Protein AF-A0A7D9IB92-F1 (afdb_monomer_lite)

Foldseek 3Di:
DPPPDPPPDDDDDDPVRVVVVVVCVVCVVPDDDPDPPDPDPWDKAKAADLFWIKIDTPPDIAMDGDDPVRSPDDRVVRRVVNVVWNCLLCVVVCPPPDDDPVPVPPDPDDPNVRGVCRNPPPPDPQQDADDLVVVVVVCVVLVHDWAEEEQHAPHHDNHPPYEHCDRHSRHPYHDPVVDQQAVTQYEYEGDQVCVQVVLVSCVVRVHHYHYDDDPDCPDPCNVSVVVVDPDPLPFQDFPFWDKDWDFQDWDWAAFPVRDIDTQGGQQAPPGRDTWIKIKTARFAAALQDADPVGDRDDDPRHHAFAQEEEEEEEDDLLADDAPVLLVSLVSVLNVLVRHMYMYTGFDGWLNGAPPRRLSSSLVVVSVCVVRSSNNRHPPNAYEYEYEAQRLLSSLLSLLVCLVVNHDAGLEYEYEAYQLFLDDDDDPLLVLLCVDPPRNVVVSVVSLCRNLNVVPPDPPPPPPPDDPDDDDDDDDDDDDDDDDDDDDDDDDDDDDDDDDDDDDDDDDDDDDDPPPPPPPPPPPDDDDDDDDDDDDDDDDDDDDDPDDPDDPPPPPPPPPPSSVVVSCPCSNNVLNDDLVSLLSGNAYEYEYEPSESSRVVSVSSQVSSVVSVHHYHYHYQYPAYRPLCSCCVPDPSSVVVSVVVSVVVSCRSVSVSPDPDPDDRPPD

Secondary structure (DSSP, 8-state):
-PPPP-TTSPP---HHHHHHHHHHHHHTTT-------PPPS--EEEEE-SSEEEEEETTEEEEEEPPHHHHTS-HHHHHHHHHHHHHHHTHHHHTT-----TT-----STTSHHHHHHHT----TT-----HHHHHHHHHHHT----EEES--TTT-SSSSEEESS--TT-SEE-GGGS--TTS-EEE---GGGHHHHHHHHHHTT--EEE-----TTSTTHHHHHHH------PPPPSEEEEEEEP---EEEE-TTS-EEEEPPP-TTT-S-PEEEEEEESS-BTT--B-TTS-B---TTPBPPEEEEEEEE--STTTS--HHHHHHHHHHHHHHH-S-EEEEEPPPTTTS-TTHHHHHHHHHHHHHHH-HHHHTEEEEEEEEEEETHHHHHHHHHHHHHHHHTPPPPSEEEEES--S--S----TTGGGGGT-SSS-HHHHHHHHHHHHTGGGGSSSSSSSSS--------------PPP-----------------------PPPP---TTSSSSSSSSS-PPPP-----------------------TTS-----HHHHHHHT-TTT-GGGS-HHHHTTSPPEEEEEEEE-TTHHHHHHHHHHHHHTT--EEEEEEEEEETTGGGGTTT-HHHHHHHHHHHHHHHHHHTTGGG----------

Radius of gyration: 39.2 Å; chains: 1; bounding box: 89×87×126 Å

Sequence (667 aa):
MRKRANFDRPMKLSKTSCADLHWWINSADSLFKPIALNQPDATLFTDASSQGWGGVLGQQKSGGHWTALEASHHINYLETLAVFFALKVFQTKLSGKHVDNMTAVADIGLENEAADAESRKPLKETEWALDREIYQQGIQLLNMTPVIDLFASRLNYKVKPFIAYQPDPEAQAVNAFTICWKPYLFYAFPPFSIIPLVLQKIREEESTGLVVVPKWPAQPWWPYLMRMHFPLVVSSTLKVNEFFEIPPVPIEITKESGDSVTIQPPSSWIGLAPVNVHLLSYLLRAGQTRDKDGNVRHNSHAKPKADGLVIHIHGGGFVAQSSKSHEIYLRSWAKSLNVPILSINYALAPELPFPRAMEECLFAYIWALQNFDRLGTTGKHIALVGDSAGGNLSVSLCLKAASYGVRLPDGILTSYAPFNVQFRPSPSRLLTLLDPLLPVGILTQCLAAYTGTTAKGNEGVLEKKQSGAKSVSEKADHLSPKDDCCLADDRLLPDVVKDSHSGSAQIPHASSEFDLVHSQMNNLRPTRSQSDSDLLNGSNVNTDENELHDVSSCGLLIDEHLITMTKNPYISPLVASNEQLAKLPPIDLLACTMDPLLDDSIEFAKRLRGVGNKVELYIVDDLPHGFLSFYMVCQEGREANELCIACIKKILLGKRNVTESSTPPIY

pLDDT: mean 75.49, std 25.03, range [20.42, 98.75]

Organism: Paramuricea clavata (NCBI:txid317549)

Structure (mmCIF, N/CA/C/O backbone):
data_AF-A0A7D9IB92-F1
#
_entry.id   AF-A0A7D9IB92-F1
#
loop_
_atom_site.group_PDB
_atom_site.id
_atom_site.type_symbol
_atom_site.label_atom_id
_atom_site.label_alt_id
_atom_site.label_comp_id
_atom_site.label_asym_id
_atom_site.label_entity_id
_atom_site.label_seq_id
_atom_site.pdbx_PDB_ins_code
_atom_site.Cartn_x
_atom_site.Cartn_y
_atom_site.Cartn_z
_atom_site.occupancy
_atom_site.B_iso_or_equiv
_atom_site.auth_seq_id
_atom_site.auth_comp_id
_atom_site.auth_asym_id
_atom_site.auth_atom_id
_atom_site.pdbx_PDB_model_num
ATOM 1 N N . MET A 1 1 ? 15.486 -18.866 -71.439 1.00 33.75 1 MET A N 1
ATOM 2 C CA . MET A 1 1 ? 15.996 -18.001 -72.529 1.00 33.75 1 MET A CA 1
ATOM 3 C C . MET A 1 1 ? 15.525 -16.565 -72.294 1.00 33.75 1 MET A C 1
ATOM 5 O O . MET A 1 1 ? 14.350 -16.285 -72.492 1.00 33.75 1 MET A O 1
ATOM 9 N N . ARG A 1 2 ? 16.397 -15.669 -71.803 1.00 34.94 2 ARG A N 1
ATOM 10 C CA . ARG A 1 2 ? 16.100 -14.227 -71.682 1.00 34.94 2 ARG A CA 1
ATOM 11 C C . ARG A 1 2 ? 16.100 -13.618 -73.092 1.00 34.94 2 ARG A C 1
ATOM 13 O O . ARG A 1 2 ? 17.077 -13.783 -73.817 1.00 34.94 2 ARG A O 1
ATOM 20 N N . LYS A 1 3 ? 15.000 -12.976 -73.500 1.00 42.69 3 LYS A N 1
ATOM 21 C CA . LYS A 1 3 ? 14.906 -12.248 -74.779 1.00 42.69 3 LYS A CA 1
ATOM 22 C C . LYS A 1 3 ? 16.017 -11.189 -74.816 1.00 42.69 3 LYS A C 1
ATOM 24 O O . LYS A 1 3 ? 16.087 -10.366 -73.908 1.00 42.69 3 LYS A O 1
ATOM 29 N N . ARG A 1 4 ? 16.887 -11.235 -75.834 1.00 46.69 4 ARG A N 1
ATOM 30 C CA . ARG A 1 4 ? 17.902 -10.202 -76.105 1.00 46.69 4 ARG A CA 1
ATOM 31 C C . ARG A 1 4 ? 17.210 -8.835 -76.164 1.00 46.69 4 ARG A C 1
ATOM 33 O O . ARG A 1 4 ? 16.208 -8.696 -76.865 1.00 46.69 4 ARG A O 1
ATOM 40 N N . ALA A 1 5 ? 17.712 -7.865 -75.401 1.00 57.00 5 ALA A N 1
ATOM 41 C CA . ALA A 1 5 ? 17.256 -6.483 -75.475 1.00 57.00 5 ALA A CA 1
ATOM 42 C C . ALA A 1 5 ? 17.447 -5.970 -76.911 1.00 57.00 5 ALA A C 1
ATOM 44 O O . ALA A 1 5 ? 18.496 -6.187 -77.514 1.00 57.00 5 ALA A O 1
ATOM 45 N N . ASN A 1 6 ? 16.412 -5.349 -77.476 1.00 61.19 6 ASN A N 1
ATOM 46 C CA . ASN A 1 6 ? 16.499 -4.706 -78.781 1.00 61.19 6 ASN A CA 1
ATOM 47 C C . ASN A 1 6 ? 17.116 -3.315 -78.583 1.00 61.19 6 ASN A C 1
ATOM 49 O O . ASN A 1 6 ? 16.412 -2.381 -78.194 1.00 61.19 6 ASN A O 1
ATOM 53 N N . PHE A 1 7 ? 18.427 -3.219 -78.800 1.00 62.16 7 PHE A N 1
ATOM 54 C CA . PHE A 1 7 ? 19.205 -1.986 -78.661 1.00 62.16 7 PHE A CA 1
ATOM 55 C C . PHE A 1 7 ? 18.882 -0.941 -79.741 1.00 62.16 7 PHE A C 1
ATOM 57 O O . PHE A 1 7 ? 19.216 0.225 -79.563 1.00 62.16 7 PHE A O 1
ATOM 64 N N . ASP A 1 8 ? 18.156 -1.322 -80.797 1.00 75.19 8 ASP A N 1
ATOM 65 C CA . ASP A 1 8 ? 17.752 -0.424 -81.885 1.00 75.19 8 ASP A CA 1
ATOM 66 C C . ASP A 1 8 ? 16.403 0.265 -81.619 1.00 75.19 8 ASP A C 1
ATOM 68 O O . ASP A 1 8 ? 15.850 0.951 -82.483 1.00 75.19 8 ASP A O 1
ATOM 72 N N . ARG A 1 9 ? 15.813 0.078 -80.429 1.00 73.75 9 ARG A N 1
ATOM 73 C CA . ARG A 1 9 ? 14.534 0.709 -80.096 1.00 73.75 9 ARG A CA 1
ATOM 74 C C . ARG A 1 9 ? 14.745 2.209 -79.832 1.00 73.75 9 ARG A C 1
ATOM 76 O O . ARG A 1 9 ? 15.489 2.556 -78.917 1.00 73.75 9 ARG A O 1
ATOM 83 N N . PRO A 1 10 ? 14.042 3.110 -80.544 1.00 72.44 10 PRO A N 1
ATOM 84 C CA . PRO A 1 10 ? 14.179 4.543 -80.317 1.00 72.44 10 PRO A CA 1
ATOM 85 C C . PRO A 1 10 ? 13.727 4.915 -78.897 1.00 72.44 10 PRO A C 1
ATOM 87 O O . PRO A 1 10 ? 12.594 4.636 -78.494 1.00 72.44 10 PRO A O 1
ATOM 90 N N . MET A 1 11 ? 14.625 5.545 -78.137 1.00 75.00 11 MET A N 1
ATOM 91 C CA . MET A 1 11 ? 14.369 6.059 -76.792 1.00 75.00 11 MET A CA 1
ATOM 92 C C . MET A 1 11 ? 13.956 7.530 -76.871 1.00 75.00 11 MET A C 1
ATOM 94 O O . MET A 1 11 ? 14.589 8.334 -77.554 1.00 75.00 11 MET A O 1
ATOM 98 N N . LYS A 1 12 ? 12.889 7.901 -76.159 1.00 81.50 12 LYS A N 1
ATOM 99 C CA . LYS A 1 12 ? 12.429 9.290 -76.088 1.00 81.50 12 LYS A CA 1
ATOM 100 C C . LYS A 1 12 ? 13.108 9.974 -74.902 1.00 81.50 12 LYS A C 1
ATOM 102 O O . LYS A 1 12 ? 12.810 9.652 -73.756 1.00 81.50 12 LYS A O 1
ATOM 107 N N . LEU A 1 13 ? 14.034 10.884 -75.183 1.00 82.81 13 LEU A N 1
ATOM 108 C CA . LEU A 1 13 ? 14.743 11.650 -74.160 1.00 82.81 13 LEU A CA 1
ATOM 109 C C . LEU A 1 13 ? 13.902 12.833 -73.663 1.00 82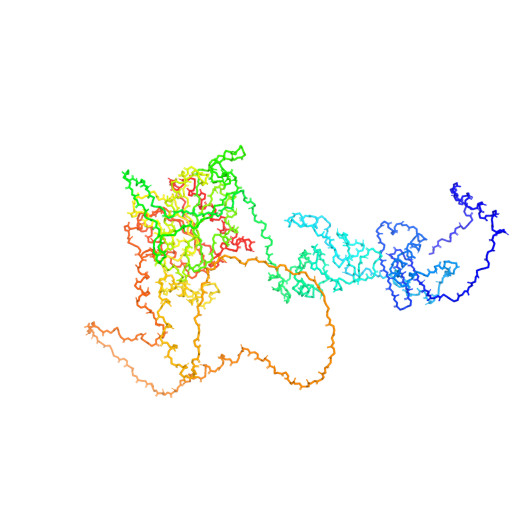.81 13 LEU A C 1
ATOM 111 O O . LEU A 1 13 ? 13.076 13.388 -74.393 1.00 82.81 13 LEU A O 1
ATOM 115 N N . SER A 1 14 ? 14.113 13.215 -72.403 1.00 87.38 14 SER A N 1
ATOM 116 C CA . SER A 1 14 ? 13.526 14.430 -71.837 1.00 87.38 14 SER A CA 1
ATOM 117 C C . SER A 1 14 ? 14.197 15.682 -72.424 1.00 87.38 14 SER A C 1
ATOM 119 O O . SER A 1 14 ? 15.330 15.620 -72.902 1.00 87.38 14 SER A O 1
ATOM 121 N N . LYS A 1 15 ? 13.520 16.840 -72.380 1.00 84.06 15 LYS A N 1
ATOM 122 C CA . LYS A 1 15 ? 14.082 18.104 -72.899 1.00 84.06 15 LYS A CA 1
ATOM 123 C C . LYS A 1 15 ? 15.389 18.496 -72.198 1.00 84.06 15 LYS A C 1
ATOM 125 O O . LYS A 1 15 ? 16.291 18.998 -72.859 1.00 84.06 15 LYS A O 1
ATOM 130 N N . THR A 1 16 ? 15.491 18.243 -70.895 1.00 83.81 16 THR A N 1
ATOM 131 C CA . THR A 1 16 ? 16.707 18.466 -70.099 1.00 83.81 16 THR A CA 1
ATOM 132 C C . THR A 1 16 ? 17.832 17.532 -70.532 1.00 83.81 16 THR A C 1
ATOM 134 O O . THR A 1 16 ? 18.912 18.009 -70.853 1.00 83.81 16 THR A O 1
ATOM 137 N N . SER A 1 17 ? 17.559 16.232 -70.684 1.00 81.31 17 SER A N 1
ATOM 138 C CA . SER A 1 17 ? 18.566 15.268 -71.158 1.00 81.31 17 SER A CA 1
ATOM 139 C C . SER A 1 17 ? 19.099 15.603 -72.557 1.00 81.31 17 SER A C 1
ATOM 141 O O . SER A 1 17 ? 20.286 15.436 -72.815 1.00 81.31 17 SER A O 1
ATOM 143 N N . CYS A 1 18 ? 18.245 16.092 -73.465 1.00 83.94 18 CYS A N 1
ATOM 144 C CA . CYS A 1 18 ? 18.699 16.550 -74.781 1.00 83.94 18 CYS A CA 1
ATOM 145 C C . CYS A 1 18 ? 19.606 17.783 -74.685 1.00 83.94 18 CYS A C 1
ATOM 147 O O . CYS A 1 18 ? 20.592 17.860 -75.413 1.00 83.94 18 CYS A O 1
ATOM 149 N N . ALA A 1 19 ? 19.290 18.742 -73.809 1.00 85.25 19 ALA A N 1
ATOM 150 C CA . ALA A 1 19 ? 20.115 19.932 -73.613 1.00 85.25 19 ALA A CA 1
ATOM 151 C C . ALA A 1 19 ? 21.508 19.575 -73.065 1.00 85.25 19 ALA A C 1
ATOM 153 O O . ALA A 1 19 ? 22.506 20.064 -73.592 1.00 85.25 19 ALA A O 1
ATOM 154 N N . ASP A 1 20 ? 21.576 18.663 -72.091 1.00 82.44 20 ASP A N 1
ATOM 155 C CA . ASP A 1 20 ? 22.842 18.177 -71.528 1.00 82.44 20 ASP A CA 1
ATOM 156 C C . ASP A 1 20 ? 23.684 17.444 -72.580 1.00 82.44 20 ASP A C 1
ATOM 158 O O . ASP A 1 20 ? 24.881 17.692 -72.712 1.00 82.44 20 ASP A O 1
ATOM 162 N N . LEU A 1 21 ? 23.062 16.575 -73.387 1.00 84.06 21 LEU A N 1
ATOM 163 C CA . LEU A 1 21 ? 23.758 15.877 -74.472 1.00 84.06 21 LEU A CA 1
ATOM 164 C C . LEU A 1 21 ? 24.280 16.843 -75.536 1.00 84.06 21 LEU A C 1
ATOM 166 O O . LEU A 1 21 ? 25.402 16.679 -76.007 1.00 84.06 21 LEU A O 1
ATOM 170 N N . HIS A 1 22 ? 23.504 17.868 -75.896 1.00 84.88 22 HIS A N 1
ATOM 171 C CA . HIS A 1 22 ? 23.972 18.905 -76.813 1.00 84.88 22 HIS A CA 1
ATOM 172 C C . HIS A 1 22 ? 25.146 19.697 -76.236 1.00 84.88 22 HIS A C 1
ATOM 174 O O . HIS A 1 22 ? 26.079 20.007 -76.975 1.00 84.88 22 HIS A O 1
ATOM 180 N N . TRP A 1 23 ? 25.139 19.989 -74.933 1.00 84.75 23 TRP A N 1
ATOM 181 C CA . TRP A 1 23 ? 26.282 20.619 -74.275 1.00 84.75 23 TRP A CA 1
ATOM 182 C C . TRP A 1 23 ? 27.541 19.752 -74.387 1.00 84.75 23 TRP A C 1
ATOM 184 O O . TRP A 1 23 ? 28.585 20.260 -74.797 1.00 84.75 23 TRP A O 1
ATOM 194 N N . TRP A 1 24 ? 27.427 18.448 -74.107 1.00 77.69 24 TRP A N 1
ATOM 195 C CA . TRP A 1 24 ? 28.532 17.494 -74.231 1.00 77.69 24 TRP A CA 1
ATOM 196 C C . TRP A 1 24 ? 29.059 17.392 -75.662 1.00 77.69 24 TRP A C 1
ATOM 198 O O . TRP A 1 24 ? 30.262 17.519 -75.859 1.00 77.69 24 TRP A O 1
ATOM 208 N N . ILE A 1 25 ? 28.182 17.241 -76.661 1.00 81.88 25 ILE A N 1
ATOM 209 C CA . ILE A 1 25 ? 28.572 17.178 -78.083 1.00 81.88 25 ILE A CA 1
ATOM 210 C C . ILE A 1 25 ? 29.347 18.434 -78.495 1.00 81.88 25 ILE A C 1
ATOM 212 O O . ILE A 1 25 ? 30.365 18.337 -79.169 1.00 81.88 25 ILE A O 1
ATOM 216 N N . ASN A 1 26 ? 28.890 19.610 -78.062 1.00 82.44 26 ASN A N 1
ATOM 217 C CA . ASN A 1 26 ? 29.515 20.879 -78.430 1.00 82.44 26 ASN A CA 1
ATOM 218 C C . ASN A 1 26 ? 30.826 21.154 -77.675 1.00 82.44 26 ASN A C 1
ATOM 220 O O . ASN A 1 26 ? 31.607 22.001 -78.101 1.00 82.44 26 ASN A O 1
ATOM 224 N N . SER A 1 27 ? 31.055 20.475 -76.549 1.00 78.81 27 SER A N 1
ATOM 225 C CA . SER A 1 27 ? 32.164 20.768 -75.632 1.00 78.81 27 SER A CA 1
ATOM 226 C C . SER A 1 27 ? 33.251 19.687 -75.627 1.00 78.81 27 SER A C 1
ATOM 228 O O . SER A 1 27 ? 34.389 19.989 -75.267 1.00 78.81 27 SER A O 1
ATOM 230 N N . ALA A 1 28 ? 32.937 18.460 -76.059 1.00 73.31 28 ALA A N 1
ATOM 231 C CA . ALA A 1 28 ? 33.825 17.295 -75.997 1.00 73.31 28 ALA A CA 1
ATOM 232 C C . ALA A 1 28 ? 35.161 17.497 -76.730 1.00 73.31 28 ALA A C 1
ATOM 234 O O . ALA A 1 28 ? 36.203 17.112 -76.206 1.00 73.31 28 ALA A O 1
ATOM 235 N N . ASP A 1 29 ? 35.148 18.158 -77.890 1.00 70.62 29 ASP A N 1
ATOM 236 C CA . ASP A 1 29 ? 36.353 18.346 -78.712 1.00 70.62 29 ASP A CA 1
ATOM 237 C C . ASP A 1 29 ? 37.248 19.508 -78.236 1.00 70.62 29 ASP A C 1
ATOM 239 O O . ASP A 1 29 ? 38.398 19.623 -78.661 1.00 70.62 29 ASP A O 1
ATOM 243 N N . SER A 1 30 ? 36.744 20.387 -77.358 1.00 67.44 30 SER A N 1
ATOM 244 C CA . SER A 1 30 ? 37.435 21.626 -76.948 1.00 67.44 30 SER A CA 1
ATOM 245 C C . SER A 1 30 ? 37.966 21.616 -75.512 1.00 67.44 30 SER A C 1
ATOM 247 O O . SER A 1 30 ? 38.783 22.465 -75.150 1.00 67.44 30 SER A O 1
ATOM 249 N N . LEU A 1 31 ? 37.545 20.650 -74.692 1.00 62.31 31 LEU A N 1
ATOM 250 C CA . LEU A 1 31 ? 37.904 20.547 -73.280 1.00 62.31 31 LEU A CA 1
ATOM 251 C C . LEU A 1 31 ? 38.475 19.157 -72.981 1.00 62.31 31 LEU A C 1
ATOM 253 O O . LEU A 1 31 ? 37.755 18.265 -72.543 1.00 62.31 31 LEU A O 1
ATOM 257 N N . PHE A 1 32 ? 39.786 18.976 -73.159 1.00 63.84 32 PHE A N 1
ATOM 258 C CA . PHE A 1 32 ? 40.485 17.795 -72.651 1.00 63.84 32 PHE A CA 1
ATOM 259 C C . PHE A 1 32 ? 41.509 18.202 -71.585 1.00 63.84 32 PHE A C 1
ATOM 261 O O . PHE A 1 32 ? 42.388 19.032 -71.810 1.00 63.84 32 PHE A O 1
ATOM 268 N N . LYS A 1 33 ? 41.397 17.610 -70.394 1.00 56.78 33 LYS A N 1
ATOM 269 C CA . LYS A 1 33 ? 42.490 17.548 -69.418 1.00 56.78 33 LYS A CA 1
ATOM 270 C C . LYS A 1 33 ? 43.073 16.137 -69.487 1.00 56.78 33 LYS A C 1
ATOM 272 O O . LYS A 1 33 ? 42.297 15.190 -69.378 1.00 56.78 33 LYS A O 1
ATOM 277 N N . PRO A 1 34 ? 44.397 15.967 -69.636 1.00 53.28 34 PRO A N 1
ATOM 278 C CA . PRO A 1 34 ? 45.020 14.661 -69.468 1.00 53.28 34 PRO A CA 1
ATOM 279 C C . PRO A 1 34 ? 44.721 14.152 -68.055 1.00 53.28 34 PRO A C 1
ATOM 281 O O . PRO A 1 34 ? 45.068 14.810 -67.072 1.00 53.28 34 PRO A O 1
ATOM 284 N N . ILE A 1 35 ? 44.043 13.012 -67.948 1.00 56.31 35 ILE A N 1
ATOM 285 C CA . ILE A 1 35 ? 43.806 12.349 -66.665 1.00 56.31 35 ILE A CA 1
ATOM 286 C C . ILE A 1 35 ? 45.110 11.644 -66.302 1.00 56.31 35 ILE A C 1
ATOM 288 O O . ILE A 1 35 ? 45.514 10.687 -66.961 1.00 56.31 35 ILE A O 1
ATOM 292 N N . ALA A 1 36 ? 45.809 12.152 -65.290 1.00 54.91 36 ALA A N 1
ATOM 293 C CA . ALA A 1 36 ? 46.954 11.456 -64.725 1.00 54.91 36 ALA A CA 1
ATOM 294 C C . ALA A 1 36 ? 46.439 10.253 -63.921 1.00 54.91 36 ALA A C 1
ATOM 296 O O . ALA A 1 36 ? 45.888 10.421 -62.835 1.00 54.91 36 ALA A O 1
ATOM 297 N N . LEU A 1 37 ? 46.600 9.048 -64.471 1.00 57.88 37 LEU A N 1
ATOM 298 C CA . LEU A 1 37 ? 46.323 7.783 -63.788 1.00 57.88 37 LEU A CA 1
ATOM 299 C C . LEU A 1 37 ? 47.446 7.502 -62.781 1.00 57.88 37 LEU A C 1
ATOM 301 O O . LEU A 1 37 ? 48.355 6.713 -63.037 1.00 57.88 37 LEU A O 1
ATOM 305 N N . ASN A 1 38 ? 47.420 8.192 -61.645 1.00 61.53 38 ASN A N 1
ATOM 306 C CA . ASN A 1 38 ? 48.218 7.781 -60.494 1.00 61.53 38 ASN A CA 1
ATOM 307 C C . ASN A 1 38 ? 47.622 6.486 -59.918 1.00 61.53 38 ASN A C 1
ATOM 309 O O . ASN A 1 38 ? 46.418 6.253 -60.038 1.00 61.53 38 ASN A O 1
ATOM 313 N N . GLN A 1 39 ? 48.442 5.641 -59.286 1.00 64.75 39 GLN A N 1
ATOM 314 C CA . GLN A 1 39 ? 47.899 4.485 -58.569 1.00 64.75 39 GLN A CA 1
ATOM 315 C C . GLN A 1 39 ? 46.948 4.967 -57.460 1.00 64.75 39 GLN A C 1
ATOM 317 O O . GLN A 1 39 ? 47.295 5.911 -56.746 1.00 64.75 39 GLN A O 1
ATOM 322 N N . PRO A 1 40 ? 45.758 4.359 -57.317 1.00 71.56 40 PRO A N 1
ATOM 323 C CA . PRO A 1 40 ? 44.784 4.795 -56.329 1.00 71.56 40 PRO A CA 1
ATOM 324 C C . PRO A 1 40 ? 45.284 4.525 -54.905 1.00 71.56 40 PRO A C 1
ATOM 326 O O . PRO A 1 40 ? 45.757 3.433 -54.596 1.00 71.56 40 PRO A O 1
ATOM 329 N N . ASP A 1 41 ? 45.102 5.497 -54.004 1.00 75.31 41 ASP A N 1
ATOM 330 C CA . ASP A 1 41 ? 45.422 5.349 -52.573 1.00 75.31 41 ASP A CA 1
ATOM 331 C C . ASP A 1 41 ? 44.530 4.317 -51.859 1.00 75.31 41 ASP A C 1
ATOM 333 O O . ASP A 1 41 ? 44.801 3.931 -50.718 1.00 75.31 41 ASP A O 1
ATOM 337 N N . ALA A 1 42 ? 43.390 3.971 -52.461 1.00 79.50 42 ALA A N 1
ATOM 338 C CA . ALA A 1 42 ? 42.470 2.934 -52.014 1.00 79.50 42 ALA A CA 1
ATOM 339 C C . ALA A 1 42 ? 41.487 2.573 -53.139 1.00 79.50 42 ALA A C 1
ATOM 341 O O . ALA A 1 42 ? 41.010 3.461 -53.844 1.00 79.50 42 ALA A O 1
ATOM 342 N N . THR A 1 43 ? 41.125 1.294 -53.239 1.00 82.69 43 THR A N 1
ATOM 343 C CA . THR A 1 43 ? 40.121 0.798 -54.193 1.00 82.69 43 THR A CA 1
ATOM 344 C C . THR A 1 43 ? 38.891 0.306 -53.436 1.00 82.69 43 THR A C 1
ATOM 346 O O . THR A 1 43 ? 39.009 -0.556 -52.561 1.00 82.69 43 THR A O 1
ATOM 349 N N . LEU A 1 44 ? 37.725 0.874 -53.752 1.00 84.81 44 LEU A N 1
ATOM 350 C CA . LEU A 1 44 ? 36.428 0.484 -53.202 1.00 84.81 44 LEU A CA 1
ATOM 351 C C . LEU A 1 44 ? 35.663 -0.318 -54.255 1.00 84.81 44 LEU A C 1
ATOM 353 O O . LEU A 1 44 ? 35.352 0.209 -55.318 1.00 84.81 44 LEU A O 1
ATOM 357 N N . PHE A 1 45 ? 35.336 -1.563 -53.935 1.00 87.44 45 PHE A N 1
ATOM 358 C CA . PHE A 1 45 ? 34.499 -2.420 -54.769 1.00 87.44 45 PHE A CA 1
ATOM 359 C C . PHE A 1 45 ? 33.059 -2.353 -54.282 1.00 87.44 45 PHE A C 1
ATOM 361 O O . PHE A 1 45 ? 32.825 -2.366 -53.073 1.00 87.44 45 PHE A O 1
ATOM 368 N N . THR A 1 46 ? 32.096 -2.288 -55.195 1.00 88.12 46 THR A N 1
ATOM 369 C CA . THR A 1 46 ? 30.668 -2.260 -54.863 1.00 88.12 46 THR A CA 1
ATOM 370 C C . THR A 1 46 ? 29.877 -3.112 -55.833 1.00 88.12 46 THR A C 1
ATOM 372 O O . THR A 1 46 ? 30.277 -3.259 -56.985 1.00 88.12 46 THR A O 1
ATOM 375 N N . ASP A 1 47 ? 28.745 -3.629 -55.375 1.00 88.12 47 ASP A N 1
ATOM 376 C CA . ASP A 1 47 ? 27.816 -4.369 -56.223 1.00 88.12 47 ASP A CA 1
ATOM 377 C C . ASP A 1 47 ? 26.375 -4.190 -55.734 1.00 88.12 47 ASP A C 1
ATOM 379 O O . ASP A 1 47 ? 26.129 -4.025 -54.529 1.00 88.12 47 ASP A O 1
ATOM 383 N N . ALA A 1 48 ? 25.421 -4.242 -56.662 1.00 88.31 48 ALA A N 1
ATOM 384 C CA . ALA A 1 48 ? 24.000 -4.268 -56.364 1.00 88.31 48 ALA A CA 1
ATOM 385 C C . ALA A 1 48 ? 23.331 -5.529 -56.921 1.00 88.31 48 ALA A C 1
ATOM 387 O O . ALA A 1 48 ? 23.457 -5.907 -58.082 1.00 88.31 48 ALA A O 1
ATOM 388 N N . SER A 1 49 ? 22.483 -6.137 -56.100 1.00 87.56 49 SER A N 1
ATOM 389 C CA . SER A 1 49 ? 21.578 -7.199 -56.520 1.00 87.56 49 SER A CA 1
ATOM 390 C C . SER A 1 49 ? 20.124 -6.730 -56.450 1.00 87.56 49 SER A C 1
ATOM 392 O O . SER A 1 49 ? 19.813 -5.630 -55.998 1.00 87.56 49 SER A O 1
ATOM 394 N N . SER A 1 50 ? 19.184 -7.589 -56.849 1.00 81.19 50 SER A N 1
ATOM 395 C CA . SER A 1 50 ? 17.756 -7.343 -56.607 1.00 81.19 50 SER A CA 1
ATOM 396 C C . SER A 1 50 ? 17.367 -7.422 -55.123 1.00 81.19 50 SER A C 1
ATOM 398 O O . SER A 1 50 ? 16.231 -7.112 -54.782 1.00 81.19 50 SER A O 1
ATOM 400 N N . GLN A 1 51 ? 18.266 -7.891 -54.252 1.00 81.44 51 GLN A N 1
ATOM 401 C CA . GLN A 1 51 ? 18.014 -8.107 -52.824 1.00 81.44 51 GLN A CA 1
ATOM 402 C C . GLN A 1 51 ? 18.709 -7.063 -51.944 1.00 81.44 51 GLN A C 1
ATOM 404 O O . GLN A 1 51 ? 18.131 -6.625 -50.949 1.00 81.44 51 GLN A O 1
ATOM 409 N N . GLY A 1 52 ? 19.913 -6.632 -52.315 1.00 87.19 52 GLY A N 1
ATOM 410 C CA . GLY A 1 52 ? 20.716 -5.731 -51.499 1.00 87.19 52 GLY A CA 1
ATOM 411 C C . GLY A 1 52 ? 21.924 -5.151 -52.222 1.00 87.19 52 GLY A C 1
ATOM 412 O O . GLY A 1 52 ? 22.052 -5.255 -53.441 1.00 87.19 52 GLY A O 1
ATOM 413 N N . TRP A 1 53 ? 22.810 -4.541 -51.443 1.00 90.38 53 TRP A N 1
ATOM 414 C CA . TRP A 1 53 ? 24.072 -3.959 -51.886 1.00 90.38 53 TRP A CA 1
ATOM 415 C C . TRP A 1 53 ? 25.247 -4.511 -51.094 1.00 90.38 53 TRP A C 1
ATOM 417 O O . TRP A 1 53 ? 25.091 -4.928 -49.945 1.00 90.38 53 TRP A O 1
ATOM 427 N N . GLY A 1 54 ? 26.422 -4.463 -51.710 1.00 89.06 54 GLY A N 1
ATOM 428 C CA . GLY A 1 54 ? 27.697 -4.817 -51.109 1.00 89.06 54 GLY A CA 1
ATOM 429 C C . GLY A 1 54 ? 28.756 -3.754 -51.374 1.00 89.06 54 GLY A C 1
ATOM 430 O O . GLY A 1 54 ? 28.731 -3.076 -52.400 1.00 89.06 54 GLY A O 1
ATOM 431 N N . GLY A 1 55 ? 29.690 -3.606 -50.439 1.00 89.44 55 GLY A N 1
ATOM 432 C CA . GLY A 1 55 ? 30.822 -2.693 -50.528 1.00 89.44 55 GLY A CA 1
ATOM 433 C C . GLY A 1 55 ? 32.051 -3.254 -49.813 1.00 89.44 55 GLY A C 1
ATOM 434 O O . GLY A 1 55 ? 31.956 -3.708 -48.672 1.00 89.44 55 GLY A O 1
ATOM 435 N N . VAL A 1 56 ? 33.217 -3.214 -50.457 1.00 87.88 56 VAL A N 1
ATOM 436 C CA . VAL A 1 56 ? 34.467 -3.791 -49.945 1.00 87.88 56 VAL A CA 1
ATOM 437 C C . VAL A 1 56 ? 35.632 -2.823 -50.127 1.00 87.88 56 VAL A C 1
ATOM 439 O O . VAL A 1 56 ? 35.924 -2.389 -51.237 1.00 87.88 56 VAL A O 1
ATOM 442 N N . LEU A 1 57 ? 36.329 -2.520 -49.030 1.00 86.56 57 LEU A N 1
ATOM 443 C CA . LEU A 1 57 ? 37.517 -1.667 -48.994 1.00 86.56 57 LEU A CA 1
ATOM 444 C C . LEU A 1 57 ? 38.663 -2.409 -48.288 1.00 86.56 57 LEU A C 1
ATOM 446 O O . LEU A 1 57 ? 38.694 -2.521 -47.055 1.00 86.56 57 LEU A O 1
ATOM 450 N N . GLY A 1 58 ? 39.617 -2.931 -49.064 1.00 84.19 58 GLY A N 1
ATOM 451 C CA . GLY A 1 58 ? 40.689 -3.789 -48.547 1.00 84.19 58 GLY A CA 1
ATOM 452 C C . GLY A 1 58 ? 40.129 -5.069 -47.912 1.00 84.19 58 GLY A C 1
ATOM 453 O O . GLY A 1 58 ? 39.473 -5.859 -48.580 1.00 84.19 58 GLY A O 1
ATOM 454 N N . GLN A 1 59 ? 40.360 -5.278 -46.610 1.00 81.38 59 GLN A N 1
ATOM 455 C CA . GLN A 1 59 ? 39.797 -6.422 -45.868 1.00 81.38 59 GLN A CA 1
ATOM 456 C C . GLN A 1 59 ? 38.404 -6.159 -45.268 1.00 81.38 59 GLN A C 1
ATOM 458 O O . GLN A 1 59 ? 37.783 -7.081 -44.739 1.00 81.38 59 GLN A O 1
ATOM 463 N N . GLN A 1 60 ? 37.908 -4.918 -45.301 1.00 82.69 60 GLN A N 1
ATOM 464 C CA . GLN A 1 60 ? 36.609 -4.585 -44.718 1.00 82.69 60 GLN A CA 1
ATOM 465 C C . GLN A 1 60 ? 35.494 -4.750 -45.736 1.00 82.69 60 GLN A C 1
ATOM 467 O O . GLN A 1 60 ? 35.607 -4.286 -46.865 1.00 82.69 60 GLN A O 1
ATOM 472 N N . LYS A 1 61 ? 34.402 -5.372 -45.297 1.00 87.75 61 LYS A N 1
ATOM 473 C CA . LYS A 1 61 ? 33.207 -5.619 -46.098 1.00 87.75 61 LYS A CA 1
ATOM 474 C C . LYS A 1 61 ? 31.998 -5.051 -45.371 1.00 87.75 61 LYS A C 1
ATOM 476 O O . LYS A 1 61 ? 31.929 -5.131 -44.143 1.00 87.75 61 LYS A O 1
ATOM 481 N N . SER A 1 62 ? 31.063 -4.495 -46.120 1.00 85.44 62 SER A N 1
ATOM 482 C CA . SER A 1 62 ? 29.737 -4.137 -45.638 1.00 85.44 62 SER A CA 1
ATOM 483 C C . SER A 1 62 ? 28.705 -4.412 -46.724 1.00 85.44 62 SER A C 1
ATOM 485 O O . SER A 1 62 ? 29.042 -4.530 -47.900 1.00 85.44 62 SER A O 1
ATOM 487 N N . GLY A 1 63 ? 27.451 -4.526 -46.323 1.00 86.12 63 GLY A N 1
ATOM 488 C CA . GLY A 1 63 ? 26.339 -4.759 -47.221 1.00 86.12 63 GLY A CA 1
ATOM 489 C C . GLY A 1 63 ? 25.028 -4.805 -46.459 1.00 86.12 63 GLY A C 1
ATOM 490 O O . GLY A 1 63 ? 25.002 -4.904 -45.230 1.00 86.12 63 GLY A O 1
ATOM 491 N N . GLY A 1 64 ? 23.926 -4.715 -47.189 1.00 82.69 64 GLY A N 1
ATOM 492 C CA . GLY A 1 64 ? 22.597 -4.709 -46.595 1.00 82.69 64 GLY A CA 1
ATOM 493 C C . GLY A 1 64 ? 21.498 -4.861 -47.631 1.00 82.69 64 GLY A C 1
ATOM 494 O O . GLY A 1 64 ? 21.718 -4.683 -48.825 1.00 82.69 64 GLY A O 1
ATOM 495 N N . HIS A 1 65 ? 20.291 -5.176 -47.171 1.00 84.50 65 HIS A N 1
ATOM 496 C CA . HIS A 1 65 ? 19.140 -5.338 -48.055 1.00 84.50 65 HIS A CA 1
ATOM 497 C C . HIS A 1 65 ? 18.543 -3.995 -48.443 1.00 84.50 65 HIS A C 1
ATOM 499 O O . HIS A 1 65 ? 18.649 -3.022 -47.694 1.00 84.50 65 HIS A O 1
ATOM 505 N N . TRP A 1 66 ? 17.881 -3.959 -49.594 1.00 86.75 66 TRP A N 1
ATOM 506 C CA . TRP A 1 66 ? 17.051 -2.837 -50.016 1.00 86.75 66 TRP A CA 1
ATOM 507 C C . TRP A 1 66 ? 15.769 -2.749 -49.188 1.00 86.75 66 TRP A C 1
ATOM 509 O O . TRP A 1 66 ? 15.173 -3.761 -48.823 1.00 86.75 66 TRP A O 1
ATOM 519 N N . THR A 1 67 ? 15.290 -1.531 -48.944 1.00 82.31 67 THR A N 1
ATOM 520 C CA . THR A 1 67 ? 13.893 -1.332 -48.544 1.00 82.31 67 THR A CA 1
ATOM 521 C C . THR A 1 67 ? 12.965 -1.759 -49.685 1.00 82.31 67 THR A C 1
ATOM 523 O O . THR A 1 67 ? 13.360 -1.767 -50.852 1.00 82.31 67 THR A O 1
ATOM 526 N N . ALA A 1 68 ? 11.698 -2.057 -49.380 1.00 79.56 68 ALA A N 1
ATOM 527 C CA . ALA A 1 68 ? 10.713 -2.419 -50.405 1.00 79.56 68 ALA A CA 1
ATOM 528 C C . ALA A 1 68 ? 10.569 -1.343 -51.502 1.00 79.56 68 ALA A C 1
ATOM 530 O O . ALA A 1 68 ? 10.368 -1.664 -52.672 1.00 79.56 68 ALA A O 1
ATOM 531 N N . LEU A 1 69 ? 10.711 -0.067 -51.128 1.00 83.94 69 LEU A N 1
ATOM 532 C CA . LEU A 1 69 ? 10.693 1.050 -52.066 1.00 83.94 69 LEU A CA 1
ATOM 533 C C . LEU A 1 69 ? 11.961 1.078 -52.927 1.00 83.94 69 LEU A C 1
ATOM 535 O O . LEU A 1 69 ? 11.864 1.172 -54.147 1.00 83.94 69 LEU A O 1
ATOM 539 N N . GLU A 1 70 ? 13.146 0.968 -52.326 1.00 86.69 70 GLU A N 1
ATOM 540 C CA . GLU A 1 70 ? 14.412 0.941 -53.068 1.00 86.69 70 GLU A CA 1
ATOM 541 C C . GLU A 1 70 ? 14.448 -0.229 -54.051 1.00 86.69 70 GLU A C 1
ATOM 543 O O . GLU A 1 70 ? 14.687 0.002 -55.229 1.00 86.69 70 GLU A O 1
ATOM 548 N N . ALA A 1 71 ? 14.087 -1.441 -53.615 1.00 85.44 71 ALA A N 1
ATOM 549 C CA . ALA A 1 71 ? 14.086 -2.653 -54.439 1.00 85.44 71 ALA A CA 1
ATOM 550 C C . ALA A 1 71 ? 13.199 -2.554 -55.695 1.00 85.44 71 ALA A C 1
ATOM 552 O O . ALA A 1 71 ? 13.391 -3.306 -56.648 1.00 85.44 71 ALA A O 1
ATOM 553 N N . SER A 1 72 ? 12.225 -1.635 -55.707 1.00 87.25 72 SER A N 1
ATOM 554 C CA . SER A 1 72 ? 11.370 -1.381 -56.874 1.00 87.25 72 SER A CA 1
ATOM 555 C C . SER A 1 72 ? 12.056 -0.573 -57.985 1.00 87.25 72 SER A C 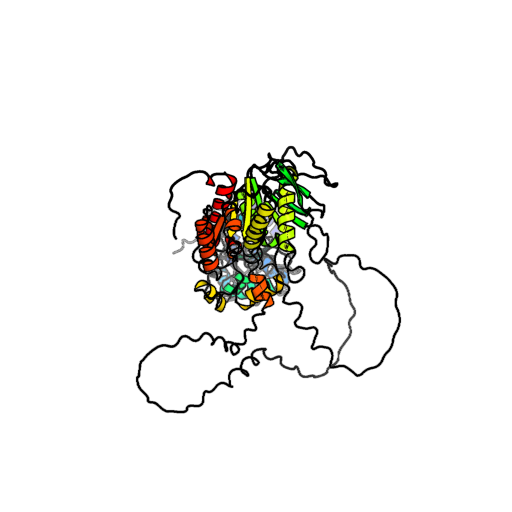1
ATOM 557 O O . SER A 1 72 ? 11.543 -0.505 -59.104 1.00 87.25 72 SER A O 1
ATOM 559 N N . HIS A 1 73 ? 13.209 0.039 -57.699 1.00 87.12 73 HIS A N 1
ATOM 560 C CA . HIS A 1 73 ? 13.964 0.834 -58.661 1.00 87.12 73 HIS A CA 1
ATOM 561 C C . HIS A 1 73 ? 14.778 -0.045 -59.619 1.00 87.12 73 HIS A C 1
ATOM 563 O O . HIS A 1 73 ? 15.097 -1.202 -59.355 1.00 87.12 73 HIS A O 1
ATOM 569 N N . HIS A 1 74 ? 15.126 0.524 -60.774 1.00 87.62 74 HIS A N 1
ATOM 570 C CA . HIS A 1 74 ? 15.920 -0.162 -61.792 1.00 87.62 74 HIS A CA 1
ATOM 571 C C . HIS A 1 74 ? 17.338 -0.482 -61.288 1.00 87.62 74 HIS A C 1
ATOM 573 O O . HIS A 1 74 ? 17.922 0.316 -60.560 1.00 87.62 74 HIS A O 1
ATOM 579 N N . ILE A 1 75 ? 17.937 -1.587 -61.749 1.00 85.12 75 ILE A N 1
ATOM 580 C CA . ILE A 1 75 ? 19.251 -2.052 -61.269 1.00 85.12 75 ILE A CA 1
ATOM 581 C C . ILE A 1 75 ? 20.344 -0.974 -61.355 1.00 85.12 75 ILE A C 1
ATOM 583 O O . ILE A 1 75 ? 21.049 -0.759 -60.387 1.00 85.12 75 ILE A O 1
ATOM 587 N N . ASN A 1 76 ? 20.405 -0.183 -62.431 1.00 82.12 76 ASN A N 1
ATOM 588 C CA . ASN A 1 76 ? 21.377 0.921 -62.542 1.00 82.12 76 ASN A CA 1
ATOM 589 C C . ASN A 1 76 ? 21.244 1.982 -61.428 1.00 82.12 76 ASN A C 1
ATOM 591 O O . ASN A 1 76 ? 22.234 2.586 -61.016 1.00 82.12 76 ASN A O 1
ATOM 595 N N . TYR A 1 77 ? 20.019 2.235 -60.955 1.00 85.06 77 TYR A N 1
ATOM 596 C CA . TYR A 1 77 ? 19.798 3.118 -59.811 1.00 85.06 77 TYR A CA 1
ATOM 597 C C . TYR A 1 77 ? 20.332 2.468 -58.531 1.00 85.06 77 TYR A C 1
ATOM 599 O O . TYR A 1 77 ? 21.004 3.132 -57.748 1.00 85.06 77 TYR A O 1
ATOM 607 N N . LEU A 1 78 ? 20.088 1.167 -58.358 1.00 85.62 78 LEU A N 1
ATOM 608 C CA . LEU A 1 78 ? 20.584 0.390 -57.222 1.00 85.62 78 LEU A CA 1
ATOM 609 C C . LEU A 1 78 ? 22.115 0.308 -57.192 1.00 85.62 78 LEU A C 1
ATOM 611 O O . LEU A 1 78 ? 22.685 0.466 -56.123 1.00 85.62 78 LEU A O 1
ATOM 615 N N . GLU A 1 79 ? 22.779 0.161 -58.339 1.00 85.38 79 GLU A N 1
ATOM 616 C CA . GLU A 1 79 ? 24.248 0.221 -58.454 1.00 85.38 79 GLU A CA 1
ATOM 617 C C . GLU A 1 79 ? 24.789 1.569 -57.964 1.00 85.38 79 GLU A C 1
ATOM 619 O O . GLU A 1 79 ? 25.698 1.645 -57.140 1.00 85.38 79 GLU A O 1
ATOM 624 N N . THR A 1 80 ? 24.166 2.666 -58.402 1.00 86.31 80 THR A N 1
ATOM 625 C CA . THR A 1 80 ? 24.560 4.017 -57.968 1.00 86.31 80 THR A CA 1
ATOM 626 C C . THR A 1 80 ? 24.308 4.212 -56.470 1.00 86.31 80 THR A C 1
ATOM 628 O O . THR A 1 80 ? 25.095 4.849 -55.765 1.00 86.31 80 THR A O 1
ATOM 631 N N . LEU A 1 81 ? 23.213 3.646 -55.962 1.00 85.62 81 LEU A N 1
ATOM 632 C CA . LEU A 1 81 ? 22.871 3.689 -54.547 1.00 85.62 81 LEU A CA 1
ATOM 633 C C . LEU A 1 81 ? 23.825 2.830 -53.700 1.00 85.62 81 LEU A C 1
ATOM 635 O O . LEU A 1 81 ? 24.196 3.250 -52.606 1.00 85.62 81 LEU A O 1
ATOM 639 N N . ALA A 1 82 ? 24.279 1.683 -54.214 1.00 87.31 82 ALA A N 1
ATOM 640 C CA . ALA A 1 82 ? 25.287 0.832 -53.585 1.00 87.31 82 ALA A CA 1
ATOM 641 C C . ALA A 1 82 ? 26.620 1.575 -53.440 1.00 87.31 82 ALA A C 1
ATOM 643 O O . ALA A 1 82 ? 27.201 1.578 -52.354 1.00 87.31 82 ALA A O 1
ATOM 644 N N . VAL A 1 83 ? 27.047 2.298 -54.484 1.00 87.50 83 VAL A N 1
ATOM 645 C CA . VAL A 1 83 ? 28.210 3.200 -54.421 1.00 87.50 83 VAL A CA 1
ATOM 646 C C . VAL A 1 83 ? 28.028 4.245 -53.324 1.00 87.50 83 VAL A C 1
ATOM 648 O O . VAL A 1 83 ? 28.896 4.410 -52.466 1.00 87.50 83 VAL A O 1
ATOM 651 N N . PHE A 1 84 ? 26.883 4.927 -53.302 1.00 86.69 84 PHE A N 1
ATOM 652 C CA . PHE A 1 84 ? 26.595 5.945 -52.293 1.00 86.69 84 PHE A CA 1
ATOM 653 C C . PHE A 1 84 ? 26.627 5.389 -50.860 1.00 86.69 84 PHE A C 1
ATOM 655 O O . PHE A 1 84 ? 27.198 6.009 -49.960 1.00 86.69 84 PHE A O 1
ATOM 662 N N . PHE A 1 85 ? 26.046 4.212 -50.636 1.00 88.19 85 PHE A N 1
ATOM 663 C CA . PHE A 1 85 ? 26.035 3.555 -49.331 1.00 88.19 85 PHE A CA 1
ATOM 664 C C . PHE A 1 85 ? 27.414 3.073 -48.896 1.00 88.19 85 PHE A C 1
ATOM 666 O O . PHE A 1 85 ? 27.801 3.307 -47.749 1.00 88.19 85 PHE A O 1
ATOM 673 N N . ALA A 1 86 ? 28.191 2.490 -49.805 1.00 87.25 86 ALA A N 1
ATOM 674 C CA . ALA A 1 86 ? 29.563 2.103 -49.524 1.00 87.25 86 ALA A CA 1
ATOM 675 C C . ALA A 1 86 ? 30.428 3.324 -49.164 1.00 87.25 86 ALA A C 1
ATOM 677 O O . ALA A 1 86 ? 31.162 3.290 -48.176 1.00 87.25 86 ALA A O 1
ATOM 678 N N . LEU A 1 87 ? 30.281 4.441 -49.885 1.00 86.25 87 LEU A N 1
ATOM 679 C CA . LEU A 1 87 ? 30.981 5.692 -49.572 1.00 86.25 87 LEU A CA 1
ATOM 680 C C . LEU A 1 87 ? 30.612 6.243 -48.191 1.00 86.25 87 LEU A C 1
ATOM 682 O O . LEU A 1 87 ? 31.499 6.685 -47.463 1.00 86.25 87 LEU A O 1
ATOM 686 N N . LYS A 1 88 ? 29.332 6.187 -47.801 1.00 84.44 88 LYS A N 1
ATOM 687 C CA . LYS A 1 88 ? 28.895 6.568 -46.447 1.00 84.44 88 LYS A CA 1
ATOM 688 C C . LYS A 1 88 ? 29.528 5.691 -45.373 1.00 84.44 88 LYS A C 1
ATOM 690 O O . LYS A 1 88 ? 30.059 6.205 -44.394 1.00 84.44 88 LYS A O 1
ATOM 695 N N . VAL A 1 89 ? 29.508 4.376 -45.571 1.00 85.06 89 VAL A N 1
ATOM 696 C CA . VAL A 1 89 ? 30.060 3.420 -44.606 1.00 85.06 89 VAL A CA 1
ATOM 697 C C . VAL A 1 89 ? 31.570 3.590 -44.432 1.00 85.06 89 VAL A C 1
ATOM 699 O O . VAL A 1 89 ? 32.072 3.553 -43.309 1.00 85.06 89 VAL A O 1
ATOM 702 N N . PHE A 1 90 ? 32.303 3.813 -45.522 1.00 86.06 90 PHE A N 1
ATOM 703 C CA . PHE A 1 90 ? 33.760 3.947 -45.493 1.00 86.06 90 PHE A CA 1
ATOM 704 C C . PHE A 1 90 ? 34.250 5.402 -45.425 1.00 86.06 90 PHE A C 1
ATOM 706 O O . PHE A 1 90 ? 35.449 5.653 -45.576 1.00 86.06 90 PHE A O 1
ATOM 713 N N . GLN A 1 91 ? 33.359 6.360 -45.147 1.00 83.00 91 GLN A N 1
ATOM 714 C CA . GLN A 1 91 ? 33.654 7.796 -45.165 1.00 83.00 91 GLN A CA 1
ATOM 715 C C . GLN A 1 91 ? 34.877 8.156 -44.314 1.00 83.00 91 GLN A C 1
ATOM 717 O O . GLN A 1 91 ? 35.734 8.917 -44.755 1.00 83.00 91 GLN A O 1
ATOM 722 N N . THR A 1 92 ? 35.008 7.584 -43.115 1.00 78.50 92 THR A N 1
ATOM 723 C CA . THR A 1 92 ? 36.121 7.877 -42.195 1.00 78.50 92 THR A CA 1
ATOM 724 C C . THR A 1 92 ? 37.494 7.524 -42.771 1.00 78.50 92 THR A C 1
ATOM 726 O O . THR A 1 92 ? 38.481 8.165 -42.426 1.00 78.50 92 THR A O 1
ATOM 729 N N . LYS A 1 93 ? 37.567 6.541 -43.677 1.00 79.06 93 LYS A N 1
ATOM 730 C CA . LYS A 1 93 ? 38.810 6.088 -44.327 1.00 79.06 93 LYS A CA 1
ATOM 731 C C . LYS A 1 93 ? 39.080 6.749 -45.674 1.00 79.06 93 LYS A C 1
ATOM 733 O O . LYS A 1 93 ? 40.215 6.733 -46.150 1.00 79.06 93 LYS A O 1
ATOM 738 N N . LEU A 1 94 ? 38.032 7.281 -46.296 1.00 77.38 94 LEU A N 1
ATOM 739 C CA . LEU A 1 94 ? 38.082 7.930 -47.605 1.00 77.38 94 LEU A CA 1
ATOM 740 C C . LEU A 1 94 ? 38.080 9.464 -47.498 1.00 77.38 94 LEU A C 1
ATOM 742 O O . LEU A 1 94 ? 38.293 10.148 -48.496 1.00 77.38 94 LEU A O 1
ATOM 746 N N . SER A 1 95 ? 37.866 10.014 -46.299 1.00 74.56 95 SER A N 1
ATOM 747 C CA . SER A 1 95 ? 37.829 11.456 -46.053 1.00 74.56 95 SER A CA 1
ATOM 748 C C . SER A 1 95 ? 39.117 12.142 -46.513 1.00 74.56 95 SER A C 1
ATOM 750 O O . SER A 1 95 ? 40.217 11.731 -46.150 1.00 74.56 95 SER A O 1
ATOM 752 N N . GLY A 1 96 ? 38.973 13.207 -47.306 1.00 68.06 96 GLY A N 1
ATOM 753 C CA . GLY A 1 96 ? 40.094 13.975 -47.856 1.00 68.06 96 GLY A CA 1
ATOM 754 C C . GLY A 1 96 ? 40.738 13.382 -49.115 1.00 68.06 96 GLY A C 1
ATOM 755 O O . GLY A 1 96 ? 41.684 13.977 -49.624 1.00 68.06 96 GLY A O 1
ATOM 756 N N . LYS A 1 97 ? 40.236 12.255 -49.641 1.00 74.44 97 LYS A N 1
ATOM 757 C CA . LYS A 1 97 ? 40.692 11.664 -50.910 1.00 74.44 97 LYS A CA 1
ATOM 758 C C . LYS A 1 97 ? 39.753 12.039 -52.059 1.00 74.44 97 LYS A C 1
ATOM 760 O O . LYS A 1 97 ? 38.542 12.154 -51.872 1.00 74.44 97 LYS A O 1
ATOM 765 N N . HIS A 1 98 ? 40.303 12.212 -53.259 1.00 68.50 98 HIS A N 1
ATOM 766 C CA . HIS A 1 98 ? 39.498 12.379 -54.469 1.00 68.50 98 HIS A CA 1
ATOM 767 C C . HIS A 1 98 ? 38.951 11.023 -54.924 1.00 68.50 98 HIS A C 1
ATOM 769 O O . HIS A 1 98 ? 39.703 10.060 -55.049 1.00 68.50 98 HIS A O 1
ATOM 775 N N . VAL A 1 99 ? 37.642 10.953 -55.169 1.00 66.12 99 VAL A N 1
ATOM 776 C CA . VAL A 1 99 ? 36.988 9.756 -55.710 1.00 66.12 99 VAL A CA 1
ATOM 777 C C . VAL A 1 99 ? 37.029 9.838 -57.232 1.00 66.12 99 VAL A C 1
ATOM 779 O O . VAL A 1 99 ? 36.385 10.710 -57.817 1.00 66.12 99 VAL A O 1
ATOM 782 N N . ASP A 1 100 ? 37.786 8.946 -57.864 1.00 63.12 100 ASP A N 1
ATOM 783 C CA . ASP A 1 100 ? 37.767 8.776 -59.315 1.00 63.12 100 ASP A CA 1
ATOM 784 C C . ASP A 1 100 ? 36.752 7.690 -59.703 1.00 63.12 100 ASP A C 1
ATOM 786 O O . ASP A 1 100 ? 36.906 6.527 -59.342 1.00 63.12 100 ASP A O 1
ATOM 790 N N . ASN A 1 101 ? 35.702 8.080 -60.430 1.00 58.59 101 ASN A N 1
ATOM 791 C CA . ASN A 1 101 ? 34.680 7.173 -60.967 1.00 58.59 101 ASN A CA 1
ATOM 792 C C . ASN A 1 101 ? 34.915 6.844 -62.460 1.00 58.59 101 ASN A C 1
ATOM 794 O O . ASN A 1 101 ? 34.113 6.145 -63.073 1.00 58.59 101 ASN A O 1
ATOM 798 N N . MET A 1 102 ? 35.985 7.360 -63.086 1.00 48.12 102 MET A N 1
ATOM 799 C CA . MET A 1 102 ? 36.292 7.089 -64.501 1.00 48.12 102 MET A CA 1
ATOM 800 C C . MET A 1 102 ? 36.905 5.707 -64.731 1.00 48.12 102 MET A C 1
ATOM 802 O O . MET A 1 102 ? 36.841 5.199 -65.848 1.00 48.12 102 MET A O 1
ATOM 806 N N . THR A 1 103 ? 37.415 5.062 -63.678 1.00 49.34 103 THR A N 1
ATOM 807 C CA . THR A 1 103 ? 37.873 3.662 -63.708 1.00 49.34 103 THR A CA 1
ATOM 808 C C . THR A 1 103 ? 36.801 2.715 -63.151 1.00 49.34 103 THR A C 1
ATOM 810 O O . THR A 1 103 ? 37.120 1.702 -62.537 1.00 49.34 103 THR A O 1
ATOM 813 N N . ALA A 1 104 ? 35.514 3.036 -63.337 1.00 49.50 104 ALA A N 1
ATOM 814 C CA . ALA A 1 104 ? 34.419 2.089 -63.137 1.00 49.50 104 ALA A CA 1
ATOM 815 C C . ALA A 1 104 ? 34.486 1.022 -64.240 1.00 49.50 104 ALA A C 1
ATOM 817 O O . ALA A 1 104 ? 33.752 1.048 -65.229 1.00 49.50 104 ALA A O 1
ATOM 818 N N . VAL A 1 105 ? 35.445 0.110 -64.112 1.00 51.88 105 VAL A N 1
ATOM 819 C CA . VAL A 1 105 ? 35.497 -1.091 -64.933 1.00 51.88 105 VAL A CA 1
ATOM 820 C C . VAL A 1 105 ? 34.314 -1.934 -64.485 1.00 51.88 105 VAL A C 1
ATOM 822 O O . VAL A 1 105 ? 34.223 -2.299 -63.315 1.00 51.88 105 VAL A O 1
ATOM 825 N N . ALA A 1 106 ? 33.383 -2.210 -65.398 1.00 48.38 106 ALA A N 1
ATOM 826 C CA . ALA A 1 106 ? 32.402 -3.267 -65.197 1.00 48.38 106 ALA A CA 1
ATOM 827 C C . ALA A 1 106 ? 33.174 -4.590 -65.143 1.00 48.38 106 ALA A C 1
ATOM 829 O O . ALA A 1 106 ? 33.384 -5.242 -66.167 1.00 48.38 106 ALA A O 1
ATOM 830 N N . ASP A 1 107 ? 33.690 -4.918 -63.964 1.00 52.59 107 ASP A N 1
ATOM 831 C CA . ASP A 1 107 ? 34.455 -6.127 -63.749 1.00 52.59 107 ASP A CA 1
ATOM 832 C C . ASP A 1 107 ? 33.475 -7.286 -63.567 1.00 52.59 107 ASP A C 1
ATOM 834 O O . ASP A 1 107 ? 32.802 -7.422 -62.548 1.00 52.59 107 ASP A O 1
ATOM 838 N N . ILE A 1 108 ? 33.357 -8.101 -64.614 1.00 50.72 108 ILE A N 1
ATOM 839 C CA . ILE A 1 108 ? 32.585 -9.353 -64.618 1.00 50.72 108 ILE A CA 1
ATOM 840 C C . ILE A 1 108 ? 33.487 -10.507 -64.100 1.00 50.72 108 ILE A C 1
ATOM 842 O O . ILE A 1 108 ? 33.242 -11.677 -64.391 1.00 50.72 108 ILE A O 1
ATOM 846 N N . GLY A 1 109 ? 34.585 -10.183 -63.402 1.00 50.59 109 GLY A N 1
ATOM 847 C CA . GLY A 1 109 ? 35.665 -11.089 -63.008 1.00 50.59 109 GLY A CA 1
ATOM 848 C C . GLY A 1 109 ? 35.811 -11.354 -61.501 1.00 50.59 109 GLY A C 1
ATOM 849 O O . GLY A 1 109 ? 35.059 -10.857 -60.665 1.00 50.59 109 GLY A O 1
ATOM 850 N N . LEU A 1 110 ? 36.821 -12.177 -61.180 1.00 53.25 110 LEU A N 1
ATOM 851 C CA . LEU A 1 110 ? 37.135 -12.761 -59.861 1.00 53.25 110 LEU A CA 1
ATOM 852 C C . LEU A 1 110 ? 37.423 -11.726 -58.747 1.00 53.25 110 LEU A C 1
ATOM 854 O O . LEU A 1 110 ? 37.414 -12.083 -57.570 1.00 53.25 110 LEU A O 1
ATOM 858 N N . GLU A 1 111 ? 37.699 -10.459 -59.078 1.00 60.03 111 GLU A N 1
ATOM 859 C CA . GLU A 1 111 ? 38.084 -9.437 -58.089 1.00 60.03 111 GLU A CA 1
ATOM 860 C C . GLU A 1 111 ? 36.875 -8.808 -57.364 1.00 60.03 111 GLU A C 1
ATOM 862 O O . GLU A 1 111 ? 37.012 -8.384 -56.214 1.00 60.03 111 GLU A O 1
ATOM 867 N N . ASN A 1 112 ? 35.673 -8.823 -57.965 1.00 70.75 112 ASN A N 1
ATOM 868 C CA . ASN A 1 112 ? 34.445 -8.270 -57.364 1.00 70.75 112 ASN A CA 1
ATOM 869 C C . ASN A 1 112 ? 33.571 -9.312 -56.631 1.00 70.75 112 ASN A C 1
ATOM 871 O O . ASN A 1 112 ? 32.502 -8.985 -56.110 1.00 70.75 112 ASN A O 1
ATOM 875 N N . GLU A 1 113 ? 34.025 -10.568 -56.531 1.00 77.44 113 GLU A N 1
ATOM 876 C CA . GLU A 1 113 ? 33.273 -11.662 -55.889 1.00 77.44 113 GLU A CA 1
ATOM 877 C C . GLU A 1 113 ? 32.848 -11.332 -54.457 1.00 77.44 113 GLU A C 1
ATOM 879 O O . GLU A 1 113 ? 31.788 -11.747 -53.992 1.00 77.44 113 GLU A O 1
ATOM 884 N N . ALA A 1 114 ? 33.675 -10.574 -53.734 1.00 80.06 114 ALA A N 1
ATOM 885 C CA . ALA A 1 114 ? 33.383 -10.217 -52.359 1.00 80.06 114 ALA A CA 1
ATOM 886 C C . ALA A 1 114 ? 32.205 -9.239 -52.250 1.00 80.06 114 ALA A C 1
ATOM 888 O O . ALA A 1 114 ? 31.381 -9.429 -51.361 1.00 80.06 114 ALA A O 1
ATOM 889 N N . ALA A 1 115 ? 32.109 -8.220 -53.111 1.00 79.44 115 ALA A N 1
ATOM 890 C CA . ALA A 1 115 ? 30.995 -7.273 -53.062 1.00 79.44 115 ALA A CA 1
ATOM 891 C C . ALA A 1 115 ? 29.698 -7.908 -53.590 1.00 79.44 115 ALA A C 1
ATOM 893 O O . ALA A 1 115 ? 28.651 -7.708 -52.976 1.00 79.44 115 ALA A O 1
ATOM 894 N N . ASP A 1 116 ? 29.778 -8.745 -54.633 1.00 82.00 116 ASP A N 1
ATOM 895 C CA . ASP A 1 116 ? 28.635 -9.532 -55.129 1.00 82.00 116 ASP A CA 1
ATOM 896 C C . ASP A 1 116 ? 28.109 -10.508 -54.066 1.00 82.00 116 ASP A C 1
ATOM 898 O O . ASP A 1 116 ? 26.906 -10.590 -53.808 1.00 82.00 116 ASP A O 1
ATOM 902 N N . ALA A 1 117 ? 29.010 -11.182 -53.345 1.00 83.12 117 ALA A N 1
ATOM 903 C CA . ALA A 1 117 ? 28.617 -12.037 -52.235 1.00 83.12 117 ALA A CA 1
ATOM 904 C C . ALA A 1 117 ? 27.903 -11.247 -51.126 1.00 83.12 117 ALA A C 1
ATOM 906 O O . ALA A 1 117 ? 26.914 -11.742 -50.588 1.00 83.12 117 ALA A O 1
ATOM 907 N N . GLU A 1 118 ? 28.367 -10.036 -50.782 1.00 82.88 118 GLU A N 1
ATOM 908 C CA . GLU A 1 118 ? 27.699 -9.162 -49.803 1.00 82.88 118 GLU A CA 1
ATOM 909 C C . GLU A 1 118 ? 26.320 -8.680 -50.292 1.00 82.88 118 GLU A C 1
ATOM 911 O O . GLU A 1 118 ? 25.376 -8.672 -49.500 1.00 82.88 118 GLU A O 1
ATOM 916 N N . SER A 1 119 ? 26.173 -8.342 -51.581 1.00 81.75 119 SER A N 1
ATOM 917 C CA . SER A 1 119 ? 24.918 -7.845 -52.169 1.00 81.75 119 SER A CA 1
ATOM 918 C C . SER A 1 119 ? 23.818 -8.912 -52.230 1.00 81.75 119 SER A C 1
ATOM 920 O O . SER A 1 119 ? 22.629 -8.580 -52.284 1.00 81.75 119 SER A O 1
ATOM 922 N N . ARG A 1 120 ? 24.197 -10.197 -52.199 1.00 83.81 120 ARG A N 1
ATOM 923 C CA . ARG A 1 120 ? 23.304 -11.369 -52.272 1.00 83.81 120 ARG A CA 1
ATOM 924 C C . ARG A 1 120 ? 23.195 -12.146 -50.962 1.00 83.81 120 ARG A C 1
ATOM 926 O O . ARG A 1 120 ? 22.666 -13.262 -50.961 1.00 83.81 120 ARG A O 1
ATOM 933 N N . LYS A 1 121 ? 23.709 -11.616 -49.847 1.00 75.19 121 LYS A N 1
ATOM 934 C CA . LYS A 1 121 ? 23.603 -12.314 -48.560 1.00 75.19 121 LYS A CA 1
ATOM 935 C C . LYS A 1 121 ? 22.133 -12.534 -48.204 1.00 75.19 121 LYS A C 1
ATOM 937 O O . LYS A 1 121 ? 21.389 -11.559 -48.170 1.00 75.19 121 LYS A O 1
ATOM 942 N N . PRO A 1 122 ? 21.715 -13.772 -47.882 1.00 63.38 122 PRO A N 1
ATOM 943 C CA . PRO A 1 122 ? 20.358 -14.015 -47.417 1.00 63.38 122 PRO A CA 1
ATOM 944 C C . PRO A 1 122 ? 20.097 -13.219 -46.135 1.00 63.38 122 PRO A C 1
ATOM 946 O O . PRO A 1 122 ? 21.019 -12.997 -45.342 1.00 63.38 122 PRO A O 1
ATOM 949 N N . LEU A 1 123 ? 18.840 -12.804 -45.932 1.00 58.03 123 LEU A N 1
ATOM 950 C CA . LEU A 1 123 ? 18.377 -12.196 -44.685 1.00 58.03 123 LEU A CA 1
ATOM 951 C C . LEU A 1 123 ? 18.879 -13.053 -43.524 1.00 58.03 123 LEU A C 1
ATOM 953 O O . LEU A 1 123 ? 18.450 -14.195 -43.353 1.00 58.03 123 LEU A O 1
ATOM 957 N N . LYS A 1 124 ? 19.813 -12.515 -42.732 1.00 53.84 124 LYS A N 1
ATOM 958 C CA . LYS A 1 124 ? 20.118 -13.128 -41.445 1.00 53.84 124 LYS A CA 1
ATOM 959 C C . LYS A 1 124 ? 18.807 -13.142 -40.672 1.00 53.84 124 LYS A C 1
ATOM 961 O O . LYS A 1 124 ? 18.108 -12.130 -40.633 1.00 53.84 124 LYS A O 1
ATOM 966 N N . GLU A 1 125 ? 18.514 -14.247 -40.001 1.00 48.12 125 GLU A N 1
ATOM 967 C CA . GLU A 1 125 ? 17.373 -14.425 -39.087 1.00 48.12 125 GLU A CA 1
ATOM 968 C C . GLU A 1 125 ? 17.361 -13.417 -37.908 1.00 48.12 125 GLU A C 1
ATOM 970 O O . GLU A 1 125 ? 16.626 -13.576 -36.946 1.00 48.12 125 GLU A O 1
ATOM 975 N N . THR A 1 126 ? 18.191 -12.373 -37.957 1.00 49.22 126 THR A N 1
ATOM 976 C CA . THR A 1 126 ? 18.448 -11.371 -36.925 1.00 49.22 126 THR A CA 1
ATOM 977 C C . THR A 1 126 ? 17.769 -10.025 -37.193 1.00 49.22 126 THR A C 1
ATOM 979 O O . THR A 1 126 ? 17.890 -9.125 -36.372 1.00 49.22 126 THR A O 1
ATOM 982 N N . GLU A 1 127 ? 17.066 -9.851 -38.316 1.00 65.00 127 GLU A N 1
ATOM 983 C CA . GLU A 1 127 ? 16.298 -8.634 -38.661 1.00 65.00 127 GLU A CA 1
ATOM 984 C C . GLU A 1 127 ? 14.910 -8.610 -37.979 1.00 65.00 127 GLU A C 1
ATOM 986 O O . GLU A 1 127 ? 13.910 -8.167 -38.542 1.00 65.00 127 GLU A O 1
ATOM 991 N N . TRP A 1 128 ? 14.811 -9.123 -36.752 1.00 66.44 128 TRP A N 1
ATOM 992 C CA . TRP A 1 128 ? 13.555 -9.124 -36.007 1.00 66.44 128 TRP A CA 1
ATOM 993 C C . TRP A 1 128 ? 13.293 -7.757 -35.392 1.00 66.44 128 TRP A C 1
ATOM 995 O O . TRP A 1 128 ? 14.170 -7.134 -34.801 1.00 66.44 128 TRP A O 1
ATOM 1005 N N . ALA A 1 129 ? 12.059 -7.291 -35.539 1.00 79.44 129 ALA A N 1
ATOM 1006 C CA . ALA A 1 129 ? 11.597 -6.028 -34.994 1.00 79.44 129 ALA A CA 1
ATOM 1007 C C . ALA A 1 129 ? 10.251 -6.246 -34.320 1.00 79.44 129 ALA A C 1
ATOM 1009 O O . ALA A 1 129 ? 9.423 -7.010 -34.817 1.00 79.44 129 ALA A O 1
ATOM 1010 N N . LEU A 1 130 ? 10.007 -5.534 -33.223 1.00 83.50 130 LEU A N 1
ATOM 1011 C CA . LEU A 1 130 ? 8.654 -5.425 -32.705 1.00 83.50 130 LEU A CA 1
ATOM 1012 C C . LEU A 1 130 ? 7.782 -4.741 -33.767 1.00 83.50 130 LEU A C 1
ATOM 1014 O O . LEU A 1 130 ? 8.258 -3.853 -34.487 1.00 83.50 130 LEU A O 1
ATOM 1018 N N . ASP A 1 131 ? 6.521 -5.140 -33.872 1.00 85.19 131 ASP A N 1
ATOM 1019 C CA . ASP A 1 131 ? 5.577 -4.442 -34.737 1.00 85.19 131 ASP A CA 1
ATOM 1020 C C . ASP A 1 131 ? 5.473 -2.951 -34.344 1.00 85.19 131 ASP A C 1
ATOM 1022 O O . ASP A 1 131 ? 5.618 -2.593 -33.170 1.00 85.19 131 ASP A O 1
ATOM 1026 N N . ARG A 1 132 ? 5.284 -2.061 -35.330 1.00 87.88 132 ARG A N 1
ATOM 1027 C CA . ARG A 1 132 ? 5.273 -0.609 -35.079 1.00 87.88 132 ARG A CA 1
ATOM 1028 C C . ARG A 1 132 ? 4.072 -0.179 -34.237 1.00 87.88 132 ARG A C 1
ATOM 1030 O O . ARG A 1 132 ? 4.239 0.717 -33.413 1.00 87.88 132 ARG A O 1
ATOM 1037 N N . GLU A 1 133 ? 2.909 -0.801 -34.405 1.00 88.00 133 GLU A N 1
ATOM 1038 C CA . GLU A 1 133 ? 1.724 -0.494 -33.601 1.00 88.00 133 GLU A CA 1
ATOM 1039 C C . GLU A 1 133 ? 1.907 -0.992 -32.167 1.00 88.00 133 GLU A C 1
ATOM 1041 O O . GLU A 1 133 ? 1.671 -0.238 -31.224 1.00 88.00 133 GLU A O 1
ATOM 1046 N N . ILE A 1 134 ? 2.421 -2.215 -31.989 1.00 85.31 134 ILE A N 1
ATOM 1047 C CA . ILE A 1 134 ? 2.715 -2.767 -30.654 1.00 85.31 134 ILE A CA 1
ATOM 1048 C C . ILE A 1 134 ? 3.753 -1.903 -29.929 1.00 85.31 134 ILE A C 1
ATOM 1050 O O . ILE A 1 134 ? 3.590 -1.590 -28.749 1.00 85.31 134 ILE A O 1
ATOM 1054 N N . TYR A 1 135 ? 4.801 -1.470 -30.636 1.00 88.88 135 TYR A N 1
ATOM 1055 C CA . TYR A 1 135 ? 5.785 -0.533 -30.100 1.00 88.88 135 TYR A CA 1
ATOM 1056 C C . TYR A 1 135 ? 5.124 0.773 -29.633 1.00 88.88 135 TYR A C 1
ATOM 1058 O O . TYR A 1 135 ? 5.349 1.190 -28.498 1.00 88.88 135 TYR A O 1
ATOM 1066 N N . GLN A 1 136 ? 4.277 1.388 -30.469 1.00 87.75 136 GLN A N 1
ATOM 1067 C CA . GLN A 1 136 ? 3.578 2.637 -30.142 1.00 87.75 136 GLN A CA 1
ATOM 1068 C C . GLN A 1 136 ? 2.639 2.494 -28.937 1.00 87.75 136 GLN A C 1
ATOM 1070 O O . GLN A 1 136 ? 2.618 3.363 -28.066 1.00 87.75 136 GLN A O 1
ATOM 1075 N N . GLN A 1 137 ? 1.894 1.393 -28.848 1.00 80.44 137 GLN A N 1
ATOM 1076 C CA . GLN A 1 137 ? 1.031 1.110 -27.699 1.00 80.44 137 GLN A CA 1
ATOM 1077 C C . GLN A 1 137 ? 1.854 0.902 -26.420 1.00 80.44 137 GLN A C 1
ATOM 1079 O O . GLN A 1 137 ? 1.503 1.430 -25.365 1.00 80.44 137 GLN A O 1
ATOM 1084 N N . GLY A 1 138 ? 2.980 0.187 -26.516 1.00 77.25 138 GLY A N 1
ATOM 1085 C CA . GLY A 1 138 ? 3.883 -0.061 -25.393 1.00 77.25 138 GLY A CA 1
ATOM 1086 C C . GLY A 1 138 ? 4.482 1.222 -24.815 1.00 77.25 138 GLY A C 1
ATOM 1087 O O . GLY A 1 138 ? 4.410 1.437 -23.607 1.00 77.25 138 GLY A O 1
ATOM 1088 N N . ILE A 1 139 ? 5.016 2.112 -25.659 1.00 85.25 139 ILE A N 1
ATOM 1089 C CA . ILE A 1 139 ? 5.587 3.391 -25.195 1.00 85.25 139 ILE A CA 1
ATOM 1090 C C . ILE A 1 139 ? 4.526 4.315 -24.578 1.00 85.25 139 ILE A C 1
ATOM 1092 O O . ILE A 1 139 ? 4.812 4.987 -23.587 1.00 85.25 139 ILE A O 1
ATOM 1096 N N . GLN A 1 140 ? 3.293 4.309 -25.104 1.00 80.62 140 GLN A N 1
ATOM 1097 C CA . GLN A 1 140 ? 2.172 5.069 -24.539 1.00 80.62 140 GLN A CA 1
ATOM 1098 C C . GLN A 1 140 ? 1.770 4.536 -23.162 1.00 80.62 140 GLN A C 1
ATOM 1100 O O . GLN A 1 140 ? 1.597 5.316 -22.228 1.00 80.62 140 GLN A O 1
ATOM 1105 N N . LEU A 1 141 ? 1.656 3.212 -23.020 1.00 73.94 141 LEU A N 1
ATOM 1106 C CA . LEU A 1 141 ? 1.289 2.561 -21.763 1.00 73.94 141 LEU A CA 1
ATOM 1107 C C . LEU A 1 141 ? 2.350 2.764 -20.674 1.00 73.94 141 LEU A C 1
ATOM 1109 O O . LEU A 1 141 ? 2.012 2.964 -19.509 1.00 73.94 141 LEU A O 1
ATOM 1113 N N . LEU A 1 142 ? 3.627 2.743 -21.057 1.00 74.88 142 LEU A N 1
ATOM 1114 C CA . LEU A 1 142 ? 4.753 2.943 -20.144 1.00 74.88 142 LEU A CA 1
ATOM 1115 C C . LEU A 1 142 ? 5.078 4.424 -19.892 1.00 74.88 142 LEU A C 1
ATOM 1117 O O . LEU A 1 142 ? 5.888 4.717 -19.016 1.00 74.88 142 LEU A O 1
ATOM 1121 N N . ASN A 1 143 ? 4.450 5.353 -20.624 1.00 80.50 143 ASN A N 1
ATOM 1122 C CA . ASN A 1 143 ? 4.739 6.790 -20.582 1.00 80.50 143 ASN A CA 1
ATOM 1123 C C . ASN A 1 143 ? 6.245 7.093 -20.745 1.00 80.50 143 ASN A C 1
ATOM 1125 O O . ASN A 1 143 ? 6.833 7.861 -19.981 1.00 80.50 143 ASN A O 1
ATOM 1129 N N . MET A 1 144 ? 6.877 6.450 -21.732 1.00 79.81 144 MET A N 1
ATOM 1130 C CA . MET A 1 144 ? 8.306 6.584 -22.035 1.00 79.81 144 MET A CA 1
ATOM 1131 C C . MET A 1 144 ? 8.513 7.120 -23.451 1.00 79.81 144 MET A C 1
ATOM 1133 O O . MET A 1 144 ? 7.790 6.747 -24.372 1.00 79.81 144 MET A O 1
ATOM 1137 N N . THR A 1 145 ? 9.567 7.915 -23.644 1.00 89.94 145 THR A N 1
ATOM 1138 C CA . THR A 1 145 ? 9.951 8.444 -24.963 1.00 89.94 145 THR A CA 1
ATOM 1139 C C . THR A 1 145 ? 11.418 8.117 -25.241 1.00 89.94 145 THR A C 1
ATOM 1141 O O . THR A 1 145 ? 12.287 8.929 -24.919 1.00 89.94 145 THR A O 1
ATOM 1144 N N . PRO A 1 146 ? 11.727 6.924 -25.785 1.00 92.75 146 PRO A N 1
ATOM 1145 C CA . PRO A 1 146 ? 13.102 6.558 -26.090 1.00 92.75 146 PRO A CA 1
ATOM 1146 C C . PRO A 1 146 ? 13.727 7.529 -27.098 1.00 92.75 146 PRO A C 1
ATOM 1148 O O . PRO A 1 146 ? 13.061 7.970 -28.033 1.00 92.75 146 PRO A O 1
ATOM 1151 N N . VAL A 1 147 ? 15.007 7.846 -26.910 1.00 95.06 147 VAL A N 1
ATOM 1152 C CA . VAL A 1 147 ? 15.760 8.818 -27.727 1.00 95.06 147 VAL A CA 1
ATOM 1153 C C . VAL A 1 147 ? 16.833 8.167 -28.597 1.00 95.06 147 VAL A C 1
ATOM 1155 O O . VAL A 1 147 ? 17.437 8.841 -29.423 1.00 95.06 147 VAL A O 1
ATOM 1158 N N . ILE A 1 148 ? 17.084 6.870 -28.413 1.00 95.25 148 ILE A N 1
ATOM 1159 C CA . ILE A 1 148 ? 18.042 6.096 -29.203 1.00 95.25 148 ILE A CA 1
ATOM 1160 C C . ILE A 1 148 ? 17.558 4.653 -29.350 1.00 95.25 148 ILE A C 1
ATOM 1162 O O . ILE A 1 148 ? 16.956 4.101 -28.424 1.00 95.25 148 ILE A O 1
ATOM 1166 N N . ASP A 1 149 ? 17.831 4.051 -30.504 1.00 94.56 149 ASP A N 1
ATOM 1167 C CA . ASP A 1 149 ? 17.511 2.654 -30.802 1.00 94.56 149 ASP A CA 1
ATOM 1168 C C . ASP A 1 149 ? 18.787 1.802 -30.878 1.00 94.56 149 ASP A C 1
ATOM 1170 O O . ASP A 1 149 ? 19.695 2.077 -31.666 1.00 94.56 149 ASP A O 1
ATOM 1174 N N . LEU A 1 150 ? 18.882 0.787 -30.024 1.00 93.69 150 LEU A N 1
ATOM 1175 C CA . LEU A 1 150 ? 20.028 -0.107 -29.925 1.00 93.69 150 LEU A CA 1
ATOM 1176 C C . LEU A 1 150 ? 19.726 -1.435 -30.620 1.00 93.69 150 LEU A C 1
ATOM 1178 O O . LEU A 1 150 ? 18.669 -2.029 -30.416 1.00 93.69 150 LEU A O 1
ATOM 1182 N N . PHE A 1 151 ? 20.727 -1.954 -31.338 1.00 90.62 151 PHE A N 1
ATOM 1183 C CA . PHE A 1 151 ? 20.657 -3.229 -32.066 1.00 90.62 151 PHE A CA 1
ATOM 1184 C C . PHE A 1 151 ? 19.718 -3.199 -33.285 1.00 90.62 151 PHE A C 1
ATOM 1186 O O . PHE A 1 151 ? 19.175 -4.231 -33.671 1.00 90.62 151 PHE A O 1
ATOM 1193 N N . ALA A 1 152 ? 19.574 -2.034 -33.921 1.00 89.44 152 ALA A N 1
ATOM 1194 C CA . ALA A 1 152 ? 18.710 -1.829 -35.083 1.00 89.44 152 ALA A CA 1
ATOM 1195 C C . ALA A 1 152 ? 19.499 -1.566 -36.378 1.00 89.44 152 ALA A C 1
ATOM 1197 O O . ALA A 1 152 ? 20.657 -1.158 -36.355 1.00 89.44 152 ALA A O 1
ATOM 1198 N N . SER A 1 153 ? 18.852 -1.782 -37.518 1.00 86.56 153 SER A N 1
ATOM 1199 C CA . SER A 1 153 ? 19.312 -1.421 -38.860 1.00 86.56 153 SER A CA 1
ATOM 1200 C C . SER A 1 153 ? 18.373 -0.384 -39.478 1.00 86.56 153 SER A C 1
ATOM 1202 O O . SER A 1 153 ? 17.282 -0.106 -38.962 1.00 86.56 153 SER A O 1
ATOM 1204 N N . ARG A 1 154 ? 18.749 0.148 -40.647 1.00 85.94 154 ARG A N 1
ATOM 1205 C CA . ARG A 1 154 ? 17.887 1.054 -41.428 1.00 85.94 154 ARG A CA 1
ATOM 1206 C C . ARG A 1 154 ? 16.509 0.466 -41.768 1.00 85.94 154 ARG A C 1
ATOM 1208 O O . ARG A 1 154 ? 15.583 1.212 -42.076 1.00 85.94 154 ARG A O 1
ATOM 1215 N N . LEU A 1 155 ? 16.370 -0.859 -41.724 1.00 84.25 155 LEU A N 1
ATOM 1216 C CA . LEU A 1 155 ? 15.145 -1.567 -42.091 1.00 84.25 155 LEU A CA 1
ATOM 1217 C C . LEU A 1 155 ? 14.177 -1.710 -40.912 1.00 84.25 155 LEU A C 1
ATOM 1219 O O . LEU A 1 155 ? 12.962 -1.709 -41.120 1.00 84.25 155 LEU A O 1
ATOM 1223 N N . ASN A 1 156 ? 14.686 -1.804 -39.679 1.00 86.88 156 ASN A N 1
ATOM 1224 C CA . ASN A 1 156 ? 13.879 -2.224 -38.534 1.00 86.88 156 ASN A CA 1
ATOM 1225 C C . ASN A 1 156 ? 13.787 -1.212 -37.373 1.00 86.88 156 ASN A C 1
ATOM 1227 O O . ASN A 1 156 ? 12.945 -1.412 -36.484 1.00 86.88 156 ASN A O 1
ATOM 1231 N N . TYR A 1 157 ? 14.546 -0.108 -37.425 1.00 90.81 157 TYR A N 1
ATOM 1232 C CA . TYR A 1 157 ? 14.567 0.917 -36.377 1.00 90.81 157 TYR A CA 1
ATOM 1233 C C . TYR A 1 157 ? 13.176 1.504 -36.055 1.00 90.81 157 TYR A C 1
ATOM 1235 O O . TYR A 1 157 ? 12.297 1.685 -36.917 1.00 90.81 157 TYR A O 1
ATOM 1243 N N . LYS A 1 158 ? 12.991 1.849 -34.782 1.00 91.06 158 LYS A N 1
ATOM 1244 C CA . LYS A 1 158 ? 11.826 2.528 -34.204 1.00 91.06 158 LYS A CA 1
ATOM 1245 C C . LYS A 1 158 ? 12.099 3.996 -33.914 1.00 91.06 158 LYS A C 1
ATOM 1247 O O . LYS A 1 158 ? 11.206 4.812 -34.130 1.00 91.06 158 LYS A O 1
ATOM 1252 N N . VAL A 1 159 ? 13.321 4.329 -33.497 1.00 91.06 159 VAL A N 1
ATOM 1253 C CA . VAL A 1 159 ? 13.732 5.693 -33.128 1.00 91.06 159 VAL A CA 1
ATOM 1254 C C . VAL A 1 159 ? 15.017 6.080 -33.859 1.00 91.06 159 VAL A C 1
ATOM 1256 O O . VAL A 1 159 ? 15.873 5.236 -34.104 1.00 91.06 159 VAL A O 1
ATOM 1259 N N . LYS A 1 160 ? 15.144 7.360 -34.234 1.00 91.38 160 LYS A N 1
ATOM 1260 C CA . LYS A 1 160 ? 16.413 7.948 -34.684 1.00 91.38 160 LYS A CA 1
ATOM 1261 C C . LYS A 1 160 ? 16.975 8.849 -33.578 1.00 91.38 160 LYS A C 1
ATOM 1263 O O . LYS A 1 160 ? 16.197 9.624 -33.021 1.00 91.38 160 LYS A O 1
ATOM 1268 N N . PRO A 1 161 ? 18.293 8.819 -33.325 1.00 93.75 161 PRO A N 1
ATOM 1269 C CA . PRO A 1 161 ? 19.309 7.982 -33.982 1.00 93.75 161 PRO A CA 1
ATOM 1270 C C . PRO A 1 161 ? 19.285 6.494 -33.566 1.00 93.75 161 PRO A C 1
ATOM 1272 O O . PRO A 1 161 ? 18.729 6.148 -32.527 1.00 93.75 161 PRO A O 1
ATOM 1275 N N . PHE A 1 162 ? 19.894 5.617 -34.379 1.00 93.62 162 PHE A N 1
ATOM 1276 C CA . PHE A 1 162 ? 20.010 4.176 -34.101 1.00 93.62 162 PHE A CA 1
ATOM 1277 C C . PHE A 1 162 ? 21.451 3.658 -34.220 1.00 93.62 162 PHE A C 1
ATOM 1279 O O . PHE A 1 162 ? 22.285 4.258 -34.905 1.00 93.62 162 PHE A O 1
ATOM 1286 N N . ILE A 1 163 ? 21.736 2.537 -33.551 1.00 91.19 163 ILE A N 1
ATOM 1287 C CA . ILE A 1 163 ? 23.059 1.908 -33.472 1.00 91.19 163 ILE A CA 1
ATOM 1288 C C . ILE A 1 163 ? 23.002 0.496 -34.047 1.00 91.19 163 ILE A C 1
ATOM 1290 O O . ILE A 1 163 ? 22.325 -0.384 -33.504 1.00 91.19 163 ILE A O 1
ATOM 1294 N N . ALA A 1 164 ? 23.757 0.281 -35.123 1.00 88.00 164 ALA A N 1
ATOM 1295 C CA . ALA A 1 164 ? 23.766 -0.974 -35.860 1.00 88.00 164 ALA A CA 1
ATOM 1296 C C . ALA A 1 164 ? 24.858 -1.928 -35.380 1.00 88.00 164 ALA A C 1
ATOM 1298 O O . ALA A 1 164 ? 25.910 -1.519 -34.894 1.00 88.00 164 ALA A O 1
ATOM 1299 N N . TYR A 1 165 ? 24.622 -3.232 -35.528 1.00 80.12 165 TYR A N 1
ATOM 1300 C CA . TYR A 1 165 ? 25.629 -4.255 -35.227 1.00 80.12 165 TYR A CA 1
ATOM 1301 C C . TYR A 1 165 ? 26.817 -4.200 -36.205 1.00 80.12 165 TYR A C 1
ATOM 1303 O O . TYR A 1 165 ? 27.964 -4.378 -35.799 1.00 80.12 165 TYR A O 1
ATOM 1311 N N . GLN A 1 166 ? 26.538 -3.926 -37.482 1.00 77.62 166 GLN A N 1
ATOM 1312 C CA . GLN A 1 166 ? 27.521 -3.764 -38.556 1.00 77.62 166 GLN A CA 1
ATOM 1313 C C . GLN A 1 166 ? 27.462 -2.342 -39.129 1.00 77.62 166 GLN A C 1
ATOM 1315 O O . GLN A 1 166 ? 26.491 -1.635 -38.865 1.00 77.62 166 GLN A O 1
ATOM 1320 N N . PRO A 1 167 ? 28.484 -1.906 -39.888 1.00 77.50 167 PRO A N 1
ATOM 1321 C CA . PRO A 1 167 ? 28.469 -0.599 -40.534 1.00 77.50 167 PRO A CA 1
ATOM 1322 C C . PRO A 1 167 ? 27.251 -0.420 -41.454 1.00 77.50 167 PRO A C 1
ATOM 1324 O O . PRO A 1 167 ? 27.201 -0.991 -42.540 1.00 77.50 167 PRO A O 1
ATOM 1327 N N . ASP A 1 168 ? 26.286 0.385 -41.015 1.00 82.50 168 ASP A N 1
ATOM 1328 C CA . ASP A 1 168 ? 25.060 0.722 -41.745 1.00 82.50 168 ASP A CA 1
ATOM 1329 C C . ASP A 1 168 ? 25.110 2.212 -42.158 1.00 82.50 168 ASP A C 1
ATOM 1331 O O . ASP A 1 168 ? 25.510 3.044 -41.338 1.00 82.50 168 ASP A O 1
ATOM 1335 N N . PRO A 1 169 ? 24.728 2.576 -43.400 1.00 79.19 169 PRO A N 1
ATOM 1336 C CA . PRO A 1 169 ? 24.834 3.942 -43.924 1.00 79.19 169 PRO A CA 1
ATOM 1337 C C . PRO A 1 169 ? 24.083 5.019 -43.131 1.00 79.19 169 PRO A C 1
ATOM 1339 O O . PRO A 1 169 ? 24.377 6.205 -43.300 1.00 79.19 169 PRO A O 1
ATOM 1342 N N . GLU A 1 170 ? 23.074 4.641 -42.343 1.00 86.94 170 GLU A N 1
ATOM 1343 C CA . GLU A 1 170 ? 22.262 5.572 -41.550 1.00 86.94 170 GLU A CA 1
ATOM 1344 C C . GLU A 1 170 ? 22.464 5.431 -40.035 1.00 86.94 170 GLU A C 1
ATOM 1346 O O . GLU A 1 170 ? 21.872 6.200 -39.272 1.00 86.94 170 GLU A O 1
ATOM 1351 N N . ALA A 1 171 ? 23.296 4.486 -39.590 1.00 87.19 171 ALA A N 1
ATOM 1352 C CA . ALA A 1 171 ? 23.568 4.300 -38.171 1.00 87.19 171 ALA A CA 1
ATOM 1353 C C . ALA A 1 171 ? 24.461 5.418 -37.617 1.00 87.19 171 ALA A C 1
ATOM 1355 O O . ALA A 1 171 ? 25.428 5.841 -38.249 1.00 87.19 171 ALA A O 1
ATOM 1356 N N . GLN A 1 172 ? 24.175 5.860 -36.390 1.00 88.56 172 GLN A N 1
ATOM 1357 C CA . GLN A 1 172 ? 25.018 6.834 -35.689 1.00 88.56 172 GLN A CA 1
ATOM 1358 C C . GLN A 1 172 ? 26.367 6.225 -35.288 1.00 88.56 172 GLN A C 1
ATOM 1360 O O . GLN A 1 172 ? 27.386 6.913 -35.296 1.00 88.56 172 GLN A O 1
ATOM 1365 N N . ALA A 1 173 ? 26.373 4.951 -34.902 1.00 86.81 173 ALA A N 1
ATOM 1366 C CA . ALA A 1 173 ? 27.584 4.218 -34.569 1.00 86.81 173 ALA A CA 1
ATOM 1367 C C . ALA A 1 173 ? 27.423 2.728 -34.884 1.00 86.81 173 ALA A C 1
ATOM 1369 O O . ALA A 1 173 ? 26.324 2.239 -35.162 1.00 86.81 173 ALA A O 1
ATOM 1370 N N . VAL A 1 174 ? 28.542 2.012 -34.802 1.00 85.94 174 VAL A N 1
ATOM 1371 C CA . VAL A 1 174 ? 28.615 0.562 -34.982 1.00 85.94 174 VAL A CA 1
ATOM 1372 C C . VAL A 1 174 ? 28.879 -0.090 -33.633 1.00 85.94 174 VAL A C 1
ATOM 1374 O O . VAL A 1 174 ? 29.725 0.378 -32.879 1.00 85.94 174 VAL A O 1
ATOM 1377 N N . ASN A 1 175 ? 28.193 -1.199 -33.368 1.00 85.69 175 ASN A N 1
ATOM 1378 C CA . ASN A 1 175 ? 28.243 -1.979 -32.138 1.00 85.69 175 ASN A CA 1
ATOM 1379 C C . ASN A 1 175 ? 27.796 -1.191 -30.892 1.00 85.69 175 ASN A C 1
ATOM 1381 O O . ASN A 1 175 ? 28.563 -0.439 -30.290 1.00 85.69 175 ASN A O 1
ATOM 1385 N N . ALA A 1 176 ? 26.568 -1.459 -30.438 1.00 90.19 176 ALA A N 1
ATOM 1386 C CA . ALA A 1 176 ? 25.975 -0.819 -29.264 1.00 90.19 176 ALA A CA 1
ATOM 1387 C C . ALA A 1 176 ? 26.801 -0.970 -27.976 1.00 90.19 176 ALA A C 1
ATOM 1389 O O . ALA A 1 176 ? 26.724 -0.099 -27.116 1.00 90.19 176 ALA A O 1
ATOM 1390 N N . PHE A 1 177 ? 27.630 -2.009 -27.830 1.00 90.69 177 PHE A N 1
ATOM 1391 C CA . PHE A 1 177 ? 28.459 -2.180 -26.631 1.00 90.69 177 PHE A CA 1
ATOM 1392 C C . PHE A 1 177 ? 29.627 -1.189 -26.537 1.00 90.69 177 PHE A C 1
ATOM 1394 O O . PHE A 1 177 ? 30.186 -1.031 -25.454 1.00 90.69 177 PHE A O 1
ATOM 1401 N N . THR A 1 178 ? 29.977 -0.508 -27.633 1.00 89.00 178 THR A N 1
ATOM 1402 C CA . THR A 1 178 ? 31.103 0.444 -27.679 1.00 89.00 178 THR A CA 1
ATOM 1403 C C . THR A 1 178 ? 30.743 1.855 -27.213 1.00 89.00 178 THR A C 1
ATOM 1405 O O . THR A 1 178 ? 31.636 2.669 -26.999 1.00 89.00 178 THR A O 1
ATOM 1408 N N . ILE A 1 179 ? 29.452 2.147 -27.036 1.00 91.19 179 ILE A N 1
ATOM 1409 C CA . ILE A 1 179 ? 28.959 3.448 -26.574 1.00 91.19 179 ILE A CA 1
ATOM 1410 C C . ILE A 1 179 ? 28.433 3.358 -25.136 1.00 91.19 179 ILE A C 1
ATOM 1412 O O . ILE A 1 179 ? 28.037 2.284 -24.680 1.00 91.19 179 ILE A O 1
ATOM 1416 N N . CYS A 1 180 ? 28.411 4.492 -24.434 1.00 91.81 180 CYS A N 1
ATOM 1417 C CA . CYS A 1 180 ? 27.800 4.614 -23.108 1.00 91.81 180 CYS A CA 1
ATOM 1418 C C . CYS A 1 180 ? 26.277 4.775 -23.243 1.00 91.81 180 CYS A C 1
ATOM 1420 O O . CYS A 1 180 ? 25.812 5.612 -24.020 1.00 91.81 180 CYS A O 1
ATOM 1422 N N . TRP A 1 181 ? 25.503 3.974 -22.509 1.00 94.75 181 TRP A N 1
ATOM 1423 C CA . TRP A 1 181 ? 24.035 3.967 -22.549 1.00 94.75 181 TRP A CA 1
ATOM 1424 C C . TRP A 1 181 ? 23.416 4.905 -21.513 1.00 94.75 181 TRP A C 1
ATOM 1426 O O . TRP A 1 181 ? 22.325 5.419 -21.745 1.00 94.75 181 TRP A O 1
ATOM 1436 N N . LYS A 1 182 ? 24.137 5.200 -20.424 1.00 91.38 182 LYS A N 1
ATOM 1437 C CA . LYS A 1 182 ? 23.688 6.048 -19.303 1.00 91.38 182 LYS A CA 1
ATOM 1438 C C . LYS A 1 182 ? 23.051 7.393 -19.708 1.00 91.38 182 LYS A C 1
ATOM 1440 O O . LYS A 1 182 ? 22.060 7.767 -19.087 1.00 91.38 182 LYS A O 1
ATOM 1445 N N . PRO A 1 183 ? 23.546 8.129 -20.727 1.00 93.12 183 PRO A N 1
ATOM 1446 C CA . PRO A 1 183 ? 22.971 9.419 -21.120 1.00 93.12 183 PRO A CA 1
ATOM 1447 C C . PRO A 1 183 ? 21.615 9.314 -21.828 1.00 93.12 183 PRO A C 1
ATOM 1449 O O . PRO A 1 183 ? 20.961 10.335 -22.043 1.00 93.12 183 PRO A O 1
ATOM 1452 N N . TYR A 1 184 ? 21.215 8.116 -22.254 1.00 90.69 184 TYR A N 1
ATOM 1453 C CA . TYR A 1 184 ? 20.079 7.916 -23.138 1.00 90.69 184 TYR A CA 1
ATOM 1454 C C . TYR A 1 184 ? 18.968 7.132 -22.450 1.00 90.69 184 TYR A C 1
ATOM 1456 O O . TYR A 1 184 ? 19.205 6.081 -21.861 1.00 90.69 184 TYR A O 1
ATOM 1464 N N . LEU A 1 185 ? 17.725 7.578 -22.641 1.00 92.56 185 LEU A N 1
ATOM 1465 C CA . LEU A 1 185 ? 16.568 6.704 -22.479 1.00 92.56 185 LEU A CA 1
ATOM 1466 C C . LEU A 1 185 ? 16.474 5.817 -23.724 1.00 92.56 185 LEU A C 1
ATOM 1468 O O . LEU A 1 185 ? 15.982 6.259 -24.764 1.00 92.56 185 LEU A O 1
ATOM 1472 N N . PHE A 1 186 ? 17.015 4.604 -23.665 1.00 94.06 186 PHE A N 1
ATOM 1473 C CA . PHE A 1 186 ? 17.174 3.772 -24.860 1.00 94.06 186 PHE A CA 1
ATOM 1474 C C . PHE A 1 186 ? 15.982 2.838 -25.111 1.00 94.06 186 PHE A C 1
ATOM 1476 O O . PHE A 1 186 ? 15.246 2.466 -24.196 1.00 94.06 186 PHE A O 1
ATOM 1483 N N . TYR A 1 187 ? 15.812 2.430 -26.367 1.00 94.44 187 TYR A N 1
ATOM 1484 C CA . TYR A 1 187 ? 15.039 1.254 -26.764 1.00 94.44 187 TYR A CA 1
ATOM 1485 C C . TYR A 1 187 ? 16.013 0.179 -27.249 1.00 94.44 187 TYR A C 1
ATOM 1487 O O . TYR A 1 187 ? 16.922 0.481 -28.017 1.00 94.44 187 TYR A O 1
ATOM 1495 N N . ALA A 1 188 ? 15.853 -1.059 -26.785 1.00 92.12 188 ALA A N 1
ATOM 1496 C CA . ALA A 1 188 ? 16.684 -2.182 -27.193 1.00 92.12 188 ALA A CA 1
ATOM 1497 C C . ALA A 1 188 ? 15.824 -3.411 -27.488 1.00 92.12 188 ALA A C 1
ATOM 1499 O O . ALA A 1 188 ? 15.077 -3.886 -26.626 1.00 92.12 188 ALA A O 1
ATOM 1500 N N . PHE A 1 189 ? 15.997 -3.979 -28.681 1.00 90.88 189 PHE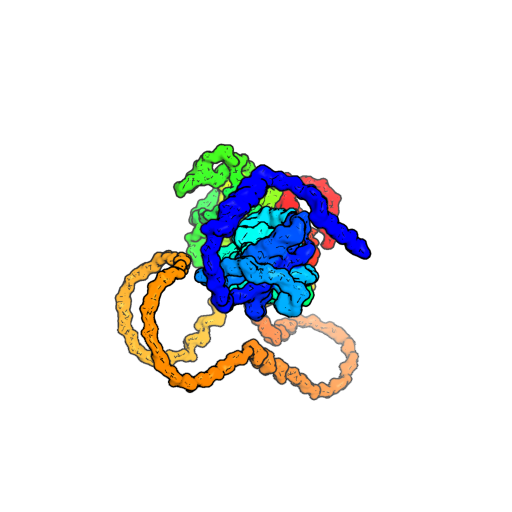 A N 1
ATOM 1501 C CA . PHE A 1 189 ? 15.476 -5.302 -29.013 1.00 90.88 189 PHE A CA 1
ATOM 1502 C C . PHE A 1 189 ? 16.630 -6.234 -29.415 1.00 90.88 189 PHE A C 1
ATOM 1504 O O . PHE A 1 189 ? 16.884 -6.446 -30.600 1.00 90.88 189 PHE A O 1
ATOM 1511 N N . PRO A 1 190 ? 17.400 -6.737 -28.433 1.00 88.06 190 PRO A N 1
ATOM 1512 C CA . PRO A 1 190 ? 18.629 -7.459 -28.717 1.00 88.06 190 PRO A CA 1
ATOM 1513 C C . PRO A 1 190 ? 18.369 -8.888 -29.223 1.00 88.06 190 PRO A C 1
ATOM 1515 O O . PRO A 1 190 ? 17.415 -9.541 -28.788 1.00 88.06 190 PRO A O 1
ATOM 1518 N N . PRO A 1 191 ? 19.272 -9.442 -30.053 1.00 83.56 191 PRO A N 1
ATOM 1519 C CA . PRO A 1 191 ? 19.316 -10.873 -30.323 1.00 83.56 191 PRO A CA 1
ATOM 1520 C C . PRO A 1 191 ? 19.384 -11.706 -29.036 1.00 83.56 191 PRO A C 1
ATOM 1522 O O . PRO A 1 191 ? 20.085 -11.361 -28.081 1.00 83.56 191 PRO A O 1
ATOM 1525 N N . PHE A 1 192 ? 18.693 -12.846 -29.019 1.00 83.38 192 PHE A N 1
ATOM 1526 C CA . PHE A 1 192 ? 18.496 -13.629 -27.793 1.00 83.38 192 PHE A CA 1
ATOM 1527 C C . PHE A 1 192 ? 19.798 -14.109 -27.141 1.00 83.38 192 PHE A C 1
ATOM 1529 O O . PHE A 1 192 ? 19.895 -14.153 -25.916 1.00 83.38 192 PHE A O 1
ATOM 1536 N N . SER A 1 193 ? 20.815 -14.425 -27.948 1.00 79.88 193 SER A N 1
ATOM 1537 C CA . SER A 1 193 ? 22.119 -14.908 -27.476 1.00 79.88 193 SER A CA 1
ATOM 1538 C C . SER A 1 193 ? 22.910 -13.873 -26.674 1.00 79.88 193 SER A C 1
ATOM 1540 O O . SER A 1 193 ? 23.795 -14.254 -25.912 1.00 79.88 193 SER A O 1
ATOM 1542 N N . ILE A 1 194 ? 22.596 -12.581 -26.813 1.00 86.38 194 ILE A N 1
ATOM 1543 C CA . ILE A 1 194 ? 23.331 -11.494 -26.154 1.00 86.38 194 ILE A CA 1
ATOM 1544 C C . ILE A 1 194 ? 22.540 -10.815 -25.032 1.00 86.38 194 ILE A C 1
ATOM 1546 O O . ILE A 1 194 ? 23.062 -9.892 -24.411 1.00 86.38 194 ILE A O 1
ATOM 1550 N N . ILE A 1 195 ? 21.321 -11.277 -24.723 1.00 89.62 195 ILE A N 1
ATOM 1551 C CA . ILE A 1 195 ? 20.516 -10.754 -23.604 1.00 89.62 195 ILE A CA 1
ATOM 1552 C C . ILE A 1 195 ? 21.328 -10.691 -22.296 1.00 89.62 195 ILE A C 1
ATOM 1554 O O . ILE A 1 195 ? 21.323 -9.629 -21.675 1.00 89.62 195 ILE A O 1
ATOM 1558 N N . PRO A 1 196 ? 22.088 -11.730 -21.882 1.00 90.56 196 PRO A N 1
ATOM 1559 C CA . PRO A 1 196 ? 22.888 -11.654 -20.656 1.00 90.56 196 PRO A CA 1
ATOM 1560 C C . PRO A 1 196 ? 23.882 -10.484 -20.642 1.00 90.56 196 PRO A C 1
ATOM 1562 O O . PRO A 1 196 ? 24.014 -9.809 -19.625 1.00 90.56 196 PRO A O 1
ATOM 1565 N N . LEU A 1 197 ? 24.532 -10.209 -21.778 1.00 90.56 197 LEU A N 1
ATOM 1566 C CA . LEU A 1 197 ? 25.498 -9.114 -21.921 1.00 90.56 197 LEU A CA 1
ATOM 1567 C C . LEU A 1 197 ? 24.812 -7.746 -21.889 1.00 90.56 197 LEU A C 1
ATOM 1569 O O . LEU A 1 197 ? 25.337 -6.802 -21.305 1.00 90.56 197 LEU A O 1
ATOM 1573 N N . VAL A 1 198 ? 23.621 -7.636 -22.485 1.00 93.12 198 VAL A N 1
ATOM 1574 C CA . VAL A 1 198 ? 22.804 -6.415 -22.423 1.00 93.12 198 VAL A CA 1
ATOM 1575 C C . VAL A 1 198 ? 22.414 -6.108 -20.980 1.00 93.12 198 VAL A C 1
ATOM 1577 O O . VAL A 1 198 ? 22.614 -4.987 -20.522 1.00 93.12 198 VAL A O 1
ATOM 1580 N N . LEU A 1 199 ? 21.920 -7.104 -20.239 1.00 92.75 199 LEU A N 1
ATOM 1581 C CA . LEU A 1 199 ? 21.554 -6.939 -18.829 1.00 92.75 199 LEU A CA 1
ATOM 1582 C C . LEU A 1 199 ? 22.768 -6.603 -17.956 1.00 92.75 199 LEU A C 1
ATOM 1584 O O . LEU A 1 199 ? 22.676 -5.762 -17.064 1.00 92.75 199 LEU A O 1
ATOM 1588 N N . GLN A 1 200 ? 23.916 -7.226 -18.231 1.00 92.44 200 GLN A N 1
ATOM 1589 C CA . GLN A 1 200 ? 25.168 -6.908 -17.556 1.00 92.44 200 GLN A CA 1
ATOM 1590 C C . GLN A 1 200 ? 25.556 -5.438 -17.761 1.00 92.44 200 GLN A C 1
ATOM 1592 O O . GLN A 1 200 ? 25.799 -4.746 -16.774 1.00 92.44 200 GLN A O 1
ATOM 1597 N N . LYS A 1 201 ? 25.536 -4.944 -19.005 1.00 94.00 201 LYS A N 1
ATOM 1598 C CA . LYS A 1 201 ? 25.878 -3.549 -19.315 1.00 94.00 201 LYS A CA 1
ATOM 1599 C C . LYS A 1 201 ? 24.888 -2.550 -18.711 1.00 94.00 201 LYS A C 1
ATOM 1601 O O . LYS A 1 201 ? 25.317 -1.538 -18.172 1.00 94.00 201 LYS A O 1
ATOM 1606 N N . ILE A 1 202 ? 23.585 -2.853 -18.723 1.00 93.00 202 ILE A N 1
ATOM 1607 C CA . ILE A 1 202 ? 22.559 -2.028 -18.053 1.00 93.00 202 ILE A CA 1
ATOM 1608 C C . ILE A 1 202 ? 22.900 -1.829 -16.579 1.00 93.00 202 ILE A C 1
ATOM 1610 O O . ILE A 1 202 ? 22.806 -0.713 -16.074 1.00 93.00 202 ILE A O 1
ATOM 1614 N N . ARG A 1 203 ? 23.313 -2.903 -15.900 1.00 88.94 203 ARG A N 1
ATOM 1615 C CA . ARG A 1 203 ? 23.693 -2.859 -14.488 1.00 88.94 203 ARG A CA 1
ATOM 1616 C C . ARG A 1 203 ? 24.996 -2.098 -14.263 1.00 88.94 203 ARG A C 1
ATOM 1618 O O . ARG A 1 203 ? 25.054 -1.290 -13.350 1.00 88.94 203 ARG A O 1
ATOM 1625 N N . GLU A 1 204 ? 26.026 -2.373 -15.058 1.00 91.56 204 GLU A N 1
ATOM 1626 C CA . GLU A 1 204 ? 27.347 -1.740 -14.920 1.00 91.56 204 GLU A CA 1
ATOM 1627 C C . GLU A 1 204 ? 27.300 -0.230 -15.174 1.00 91.56 204 GLU A C 1
ATOM 1629 O O . GLU A 1 204 ? 27.976 0.531 -14.489 1.00 91.56 204 GLU A O 1
ATOM 1634 N N . GLU A 1 205 ? 26.479 0.212 -16.128 1.00 92.94 205 GLU A N 1
ATOM 1635 C CA . GLU A 1 205 ? 26.341 1.627 -16.480 1.00 92.94 205 GLU A CA 1
ATOM 1636 C C . GLU A 1 205 ? 25.146 2.313 -15.802 1.00 92.94 205 GLU A C 1
ATOM 1638 O O . GLU A 1 205 ? 24.914 3.496 -16.048 1.00 92.94 205 GLU A O 1
ATOM 1643 N N . GLU A 1 206 ? 24.373 1.593 -14.982 1.00 89.25 206 GLU A N 1
ATOM 1644 C CA . GLU A 1 206 ? 23.137 2.080 -14.342 1.00 89.25 206 GLU A CA 1
ATOM 1645 C C . GLU A 1 206 ? 22.184 2.759 -15.343 1.00 89.25 206 GLU A C 1
ATOM 1647 O O . GLU A 1 206 ? 21.642 3.842 -15.114 1.00 89.25 206 GLU A O 1
ATOM 1652 N N . SER A 1 207 ? 22.032 2.151 -16.517 1.00 89.69 207 SER A N 1
ATOM 1653 C CA . SER A 1 207 ? 21.311 2.760 -17.637 1.00 89.69 207 SER A CA 1
ATOM 1654 C C . SER A 1 207 ? 19.811 2.486 -17.565 1.00 89.69 207 SER A C 1
ATOM 1656 O O . SER A 1 207 ? 19.380 1.418 -17.140 1.00 89.69 207 SER A O 1
ATOM 1658 N N . THR A 1 208 ? 18.997 3.435 -18.032 1.00 89.44 208 THR A N 1
ATOM 1659 C CA . THR A 1 208 ? 17.530 3.312 -18.037 1.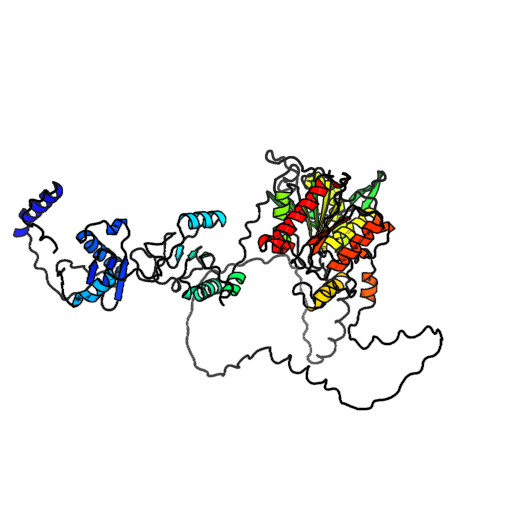00 89.44 208 THR A CA 1
ATOM 1660 C C . THR A 1 208 ? 17.008 3.198 -19.466 1.00 89.44 208 THR A C 1
ATOM 1662 O O . THR A 1 208 ? 17.355 4.003 -20.326 1.00 89.44 208 THR A O 1
ATOM 1665 N N . GLY A 1 209 ? 16.140 2.223 -19.734 1.00 89.38 209 GLY A N 1
ATOM 1666 C CA . GLY A 1 209 ? 15.588 2.023 -21.072 1.00 89.38 209 GLY A CA 1
ATOM 1667 C C . GLY A 1 209 ? 14.526 0.934 -21.150 1.00 89.38 209 GLY A C 1
ATOM 1668 O O . GLY A 1 209 ? 14.247 0.235 -20.177 1.00 89.38 209 GLY A O 1
ATOM 1669 N N . LEU A 1 210 ? 13.924 0.806 -22.330 1.00 89.56 210 LEU A N 1
ATOM 1670 C CA . LEU A 1 210 ? 12.968 -0.243 -22.671 1.00 89.56 210 LEU A CA 1
ATOM 1671 C C . LEU A 1 210 ? 13.705 -1.393 -23.364 1.00 89.56 210 LEU A C 1
ATOM 1673 O O . LEU A 1 210 ? 14.215 -1.218 -24.470 1.00 89.56 210 LEU A O 1
ATOM 1677 N N . VAL A 1 211 ? 13.721 -2.573 -22.739 1.00 90.62 211 VAL A N 1
ATOM 1678 C CA . VAL A 1 211 ? 14.311 -3.794 -23.310 1.00 90.62 211 VAL A CA 1
ATOM 1679 C C . VAL A 1 211 ? 13.208 -4.794 -23.638 1.00 90.62 211 VAL A C 1
ATOM 1681 O O . VAL A 1 211 ? 12.412 -5.152 -22.773 1.00 90.62 211 VAL A O 1
ATOM 1684 N N . VAL A 1 212 ? 13.181 -5.283 -24.876 1.00 89.31 212 VAL A N 1
ATOM 1685 C CA . VAL A 1 212 ? 12.261 -6.343 -25.306 1.00 89.31 212 VAL A CA 1
ATOM 1686 C C . VAL A 1 212 ? 12.976 -7.691 -25.237 1.00 89.31 212 VAL A C 1
ATOM 1688 O O . VAL A 1 212 ? 13.983 -7.897 -25.911 1.00 89.31 212 VAL A O 1
ATOM 1691 N N . VAL A 1 213 ? 12.448 -8.623 -24.441 1.00 88.88 213 VAL A N 1
ATOM 1692 C CA . VAL A 1 213 ? 12.976 -9.991 -24.305 1.00 88.88 213 VAL A CA 1
ATOM 1693 C C . VAL A 1 213 ? 11.850 -11.029 -24.365 1.00 88.88 213 VAL A C 1
ATOM 1695 O O . VAL A 1 213 ? 10.706 -10.713 -24.030 1.00 88.88 213 VAL A O 1
ATOM 1698 N N . PRO A 1 214 ? 12.138 -12.283 -24.750 1.00 83.44 214 PRO A N 1
ATOM 1699 C CA . PRO A 1 214 ? 11.153 -13.355 -24.682 1.00 83.44 214 PRO A CA 1
ATOM 1700 C C . PRO A 1 214 ? 10.837 -13.754 -23.231 1.00 83.44 214 PRO A C 1
ATOM 1702 O O . PRO A 1 214 ? 11.709 -13.753 -22.361 1.00 83.44 214 PRO A O 1
ATOM 1705 N N . LYS A 1 215 ? 9.587 -14.153 -22.966 1.00 82.69 215 LYS A N 1
ATOM 1706 C CA . LYS A 1 215 ? 9.155 -14.665 -21.655 1.00 82.69 215 LYS A CA 1
ATOM 1707 C C . LYS A 1 215 ? 9.664 -16.094 -21.438 1.00 82.69 215 LYS A C 1
ATOM 1709 O O . LYS A 1 215 ? 8.944 -17.043 -21.738 1.00 82.69 215 LYS A O 1
ATOM 1714 N N . TRP A 1 216 ? 10.878 -16.250 -20.906 1.00 83.31 216 TRP A N 1
ATOM 1715 C CA . TRP A 1 216 ? 11.536 -17.553 -20.716 1.00 83.31 216 TRP A CA 1
ATOM 1716 C C . TRP A 1 216 ? 12.032 -17.777 -19.274 1.00 83.31 216 TRP A C 1
ATOM 1718 O O . TRP A 1 216 ? 13.228 -17.649 -19.012 1.00 83.31 216 TRP A O 1
ATOM 1728 N N . PRO A 1 217 ? 11.149 -18.179 -18.337 1.00 78.31 217 PRO A N 1
ATOM 1729 C CA . PRO A 1 217 ? 11.497 -18.338 -16.921 1.00 78.31 217 PRO A CA 1
ATOM 1730 C C . PRO A 1 217 ? 12.631 -19.323 -16.617 1.00 78.31 217 PRO A C 1
ATOM 1732 O O . PRO A 1 217 ? 13.336 -19.160 -15.628 1.00 78.31 217 PRO A O 1
ATOM 1735 N N . ALA A 1 218 ? 12.820 -20.330 -17.473 1.00 76.56 218 ALA A N 1
ATOM 1736 C CA . ALA A 1 218 ? 13.853 -21.351 -17.309 1.00 76.56 218 ALA A CA 1
ATOM 1737 C C . ALA A 1 218 ? 15.272 -20.871 -17.673 1.00 76.56 218 ALA A C 1
ATOM 1739 O O . ALA A 1 218 ? 16.235 -21.610 -17.481 1.00 76.56 218 ALA A O 1
ATOM 1740 N N . GLN A 1 219 ? 15.425 -19.669 -18.241 1.00 83.50 219 GLN A N 1
ATOM 1741 C CA . GLN A 1 219 ? 16.732 -19.175 -18.667 1.00 83.50 219 GLN A CA 1
ATOM 1742 C C . GLN A 1 219 ? 17.538 -18.589 -17.498 1.00 83.50 219 GLN A C 1
ATOM 1744 O O . GLN A 1 219 ? 16.975 -17.851 -16.689 1.00 83.50 219 GLN A O 1
ATOM 1749 N N . PRO A 1 220 ? 18.868 -18.805 -17.442 1.00 79.31 220 PRO A N 1
ATOM 1750 C CA . PRO A 1 220 ? 19.703 -18.322 -16.339 1.00 79.31 220 PRO A CA 1
ATOM 1751 C C . PRO A 1 220 ? 19.650 -16.807 -16.117 1.00 79.31 220 PRO A C 1
ATOM 1753 O O . PRO A 1 220 ? 19.798 -16.346 -14.992 1.00 79.31 220 PRO A O 1
ATOM 1756 N N . TRP A 1 221 ? 19.426 -16.022 -17.174 1.00 83.75 221 TRP A N 1
ATOM 1757 C CA . TRP A 1 221 ? 19.342 -14.560 -17.106 1.00 83.75 221 TRP A CA 1
ATOM 1758 C C . TRP A 1 221 ? 17.974 -14.039 -16.630 1.00 83.75 221 TRP A C 1
ATOM 1760 O O . TRP A 1 221 ? 17.867 -12.870 -16.259 1.00 83.75 221 TRP A O 1
ATOM 1770 N N . TRP A 1 222 ? 16.932 -14.878 -16.601 1.00 83.44 222 TRP A N 1
ATOM 1771 C CA . TRP A 1 222 ? 15.568 -14.459 -16.265 1.00 83.44 222 TRP A CA 1
ATOM 1772 C C . TRP A 1 222 ? 15.426 -13.919 -14.831 1.00 83.44 222 TRP A C 1
ATOM 1774 O O . TRP A 1 222 ? 14.893 -12.818 -14.672 1.00 83.44 222 TRP A O 1
ATOM 1784 N N . PRO A 1 223 ? 15.954 -14.582 -13.779 1.00 79.81 223 PRO A N 1
ATOM 1785 C CA . PRO A 1 223 ? 15.904 -14.036 -12.421 1.00 79.81 223 PRO A CA 1
ATOM 1786 C C . PRO A 1 223 ? 16.641 -12.699 -12.287 1.00 79.81 223 PRO A C 1
ATOM 1788 O O . PRO A 1 223 ? 16.211 -11.831 -11.531 1.00 79.81 223 PRO A O 1
ATOM 1791 N N . TYR A 1 224 ? 17.734 -12.505 -13.033 1.00 80.69 224 TYR A N 1
ATOM 1792 C CA . TYR A 1 224 ? 18.488 -11.250 -13.024 1.00 80.69 224 TYR A CA 1
ATOM 1793 C C . TYR A 1 224 ? 17.683 -10.108 -13.641 1.00 80.69 224 TYR A C 1
ATOM 1795 O O . TYR A 1 224 ? 17.620 -9.035 -13.050 1.00 80.69 224 TYR A O 1
ATOM 1803 N N . LEU A 1 225 ? 17.012 -10.352 -14.770 1.00 83.38 225 LEU A N 1
ATOM 1804 C CA . LEU A 1 225 ? 16.095 -9.381 -15.363 1.00 83.38 225 LEU A CA 1
ATOM 1805 C C . LEU A 1 225 ? 14.966 -9.009 -14.394 1.00 83.38 225 LEU A C 1
ATOM 1807 O O . LEU A 1 225 ? 14.679 -7.830 -14.229 1.00 83.38 225 LEU A O 1
ATOM 1811 N N . MET A 1 226 ? 14.347 -9.992 -13.730 1.00 80.00 226 MET A N 1
ATOM 1812 C CA . MET A 1 226 ? 13.265 -9.726 -12.771 1.00 80.00 226 MET A CA 1
ATOM 1813 C C . MET A 1 226 ? 13.738 -8.895 -11.571 1.00 80.00 226 MET A C 1
ATOM 1815 O O . MET A 1 226 ? 12.981 -8.074 -11.070 1.00 80.00 226 MET A O 1
ATOM 1819 N N . ARG A 1 227 ? 15.000 -9.048 -11.142 1.00 75.88 227 ARG A N 1
ATOM 1820 C CA . ARG A 1 227 ? 15.615 -8.195 -10.106 1.00 75.88 227 ARG A CA 1
ATOM 1821 C C . ARG A 1 227 ? 15.899 -6.771 -10.591 1.00 75.88 227 ARG A C 1
ATOM 1823 O O . ARG A 1 227 ? 15.860 -5.848 -9.790 1.00 75.88 227 ARG A O 1
ATOM 1830 N N . MET A 1 228 ? 16.210 -6.600 -11.878 1.00 72.38 228 MET A N 1
ATOM 1831 C CA . MET A 1 228 ? 16.417 -5.286 -12.507 1.00 72.38 228 MET A CA 1
ATOM 1832 C C . MET A 1 228 ? 15.096 -4.577 -12.824 1.00 72.38 228 MET A C 1
ATOM 1834 O O . MET A 1 228 ? 15.063 -3.359 -12.976 1.00 72.38 228 MET A O 1
ATOM 1838 N N . HIS A 1 229 ? 14.002 -5.332 -12.917 1.00 60.53 229 HIS A N 1
ATOM 1839 C CA . HIS A 1 229 ? 12.664 -4.809 -13.113 1.00 60.53 229 HIS A CA 1
ATOM 1840 C C . HIS A 1 229 ? 12.141 -4.226 -11.796 1.00 60.53 229 HIS A C 1
ATOM 1842 O O . HIS A 1 229 ? 11.372 -4.862 -11.078 1.00 60.53 229 HIS A O 1
ATOM 1848 N N . PHE A 1 230 ? 12.499 -2.978 -11.490 1.00 46.72 230 PHE A N 1
ATOM 1849 C CA . PHE A 1 230 ? 11.589 -2.165 -10.692 1.00 46.72 230 PHE A CA 1
ATOM 1850 C C . PHE A 1 230 ? 10.336 -1.996 -11.553 1.00 46.72 230 PHE A C 1
ATOM 1852 O O . PHE A 1 230 ? 10.451 -1.436 -12.647 1.00 46.72 230 PHE A O 1
ATOM 1859 N N . PRO A 1 231 ? 9.150 -2.492 -11.157 1.00 44.81 231 PRO A N 1
ATOM 1860 C CA . PRO A 1 231 ? 7.954 -2.080 -11.859 1.00 44.81 231 PRO A CA 1
ATOM 1861 C C . PRO A 1 231 ? 7.950 -0.551 -11.833 1.00 44.81 231 PRO A C 1
ATOM 1863 O O . PRO A 1 231 ? 7.979 0.062 -10.764 1.00 44.81 231 PRO A O 1
ATOM 1866 N N . LEU A 1 232 ? 7.943 0.068 -13.016 1.00 42.69 232 LEU A N 1
ATOM 1867 C CA . LEU A 1 232 ? 7.376 1.397 -13.187 1.00 42.69 232 LEU A CA 1
ATOM 1868 C C . LEU A 1 232 ? 5.921 1.248 -12.746 1.00 42.69 232 LEU A C 1
ATOM 1870 O O . LEU A 1 232 ? 5.028 0.916 -13.520 1.00 42.69 232 LEU A O 1
ATOM 1874 N N . VAL A 1 233 ? 5.719 1.367 -11.438 1.00 48.25 233 VAL A N 1
ATOM 1875 C CA . VAL A 1 233 ? 4.432 1.368 -10.774 1.00 48.25 233 VAL A CA 1
ATOM 1876 C C . VAL A 1 233 ? 3.760 2.645 -11.256 1.00 48.25 233 VAL A C 1
ATOM 1878 O O . VAL A 1 233 ? 3.891 3.707 -10.647 1.00 48.25 233 VAL A O 1
ATOM 1881 N N . VAL A 1 234 ? 3.072 2.570 -12.399 1.00 47.16 234 VAL A N 1
ATOM 1882 C CA . VAL A 1 234 ? 2.180 3.633 -12.871 1.00 47.16 234 VAL A CA 1
ATOM 1883 C C . VAL A 1 234 ? 0.968 3.613 -11.948 1.00 47.16 234 VAL A C 1
ATOM 1885 O O . VAL A 1 234 ? -0.101 3.094 -12.260 1.00 47.16 234 VAL A O 1
ATOM 1888 N N . SER A 1 235 ? 1.166 4.109 -10.731 1.00 57.53 235 SER A N 1
ATOM 1889 C CA . SER A 1 235 ? 0.112 4.199 -9.742 1.00 57.53 235 SER A CA 1
ATOM 1890 C C . SER A 1 235 ? -0.687 5.476 -9.957 1.00 57.53 235 SER A C 1
ATOM 1892 O O . SER A 1 235 ? -0.143 6.539 -10.260 1.00 57.53 235 SER A O 1
ATOM 1894 N N . SER A 1 236 ? -1.999 5.381 -9.756 1.00 68.31 236 SER A N 1
ATOM 1895 C CA . SER A 1 236 ? -2.960 6.451 -10.038 1.00 68.31 236 SER A CA 1
ATOM 1896 C C . SER A 1 236 ? -2.555 7.779 -9.400 1.00 68.31 236 SER A C 1
ATOM 1898 O O . SER A 1 236 ? -2.453 7.856 -8.181 1.00 68.31 236 SER A O 1
ATOM 1900 N N . THR A 1 237 ? -2.347 8.826 -10.205 1.00 80.75 237 THR A N 1
ATOM 1901 C CA . THR A 1 237 ? -1.989 10.167 -9.712 1.00 80.75 237 THR A CA 1
ATOM 1902 C C . THR A 1 237 ? -3.046 10.700 -8.753 1.00 80.75 237 THR A C 1
ATOM 1904 O O . THR A 1 237 ? -4.203 10.877 -9.134 1.00 80.75 237 THR A O 1
ATOM 1907 N N . LEU A 1 238 ? -2.639 10.969 -7.514 1.00 88.06 238 LEU A N 1
ATOM 1908 C CA . LEU A 1 238 ? -3.480 11.595 -6.500 1.00 88.06 238 LEU A CA 1
ATOM 1909 C C . LEU A 1 238 ? -3.449 13.116 -6.641 1.00 88.06 238 LEU A C 1
ATOM 1911 O O . LEU A 1 238 ? -2.406 13.696 -6.940 1.00 88.06 238 LEU A O 1
ATOM 1915 N N . LYS A 1 239 ? -4.591 13.767 -6.405 1.00 92.19 239 LYS A N 1
ATOM 1916 C CA . LYS A 1 239 ? -4.675 15.234 -6.348 1.00 92.19 239 LYS A CA 1
ATOM 1917 C C . LYS A 1 239 ? -4.249 15.791 -4.992 1.00 92.19 239 LYS A C 1
ATOM 1919 O O . LYS A 1 239 ? -3.800 16.929 -4.945 1.00 92.19 239 LYS A O 1
ATOM 1924 N N . VAL A 1 240 ? -4.376 14.997 -3.931 1.00 93.25 240 VAL A N 1
ATOM 1925 C CA . VAL A 1 240 ? -3.844 15.296 -2.596 1.00 93.25 240 VAL A CA 1
ATOM 1926 C C . VAL A 1 240 ? -2.965 14.129 -2.166 1.00 93.25 240 VAL A C 1
ATOM 1928 O O . VAL A 1 240 ? -3.404 12.979 -2.211 1.00 93.25 240 VAL A O 1
ATOM 1931 N N . ASN A 1 241 ? -1.725 14.438 -1.804 1.00 94.19 241 ASN A N 1
ATOM 1932 C CA . ASN A 1 241 ? -0.720 13.494 -1.328 1.00 94.19 241 ASN A CA 1
ATOM 1933 C C . ASN A 1 241 ? 0.195 14.242 -0.346 1.00 94.19 241 ASN A C 1
ATOM 1935 O O . ASN A 1 241 ? 1.306 14.629 -0.701 1.00 94.19 241 ASN A O 1
ATOM 1939 N N . GLU A 1 242 ? -0.340 14.573 0.828 1.00 93.62 242 GLU A N 1
ATOM 1940 C CA . GLU A 1 242 ? 0.244 15.551 1.754 1.00 93.62 242 GLU A CA 1
ATOM 1941 C C . GLU A 1 242 ? 0.610 14.898 3.086 1.00 93.62 242 GLU A C 1
ATOM 1943 O O . GLU A 1 242 ? -0.212 14.206 3.688 1.00 93.62 242 GLU A O 1
ATOM 1948 N N . PHE A 1 243 ? 1.826 15.159 3.558 1.00 94.56 243 PHE A N 1
ATOM 1949 C CA . PHE A 1 243 ? 2.255 14.839 4.915 1.00 94.56 243 PHE A CA 1
ATOM 1950 C C . PHE A 1 243 ? 2.072 16.062 5.803 1.00 94.56 243 PHE A C 1
ATOM 1952 O O . PHE A 1 243 ? 2.426 17.172 5.404 1.00 94.56 243 PHE A O 1
ATOM 1959 N N . PHE A 1 244 ? 1.533 15.860 7.000 1.00 94.62 244 PHE A N 1
ATOM 1960 C CA . PHE A 1 244 ? 1.442 16.913 8.000 1.00 94.62 244 PHE A CA 1
ATOM 1961 C C . PHE A 1 244 ? 1.448 16.343 9.416 1.00 94.62 244 PHE A C 1
ATOM 1963 O O . PHE A 1 244 ? 1.218 15.155 9.636 1.00 94.62 244 PHE A O 1
ATOM 1970 N N . GLU A 1 245 ? 1.664 17.232 10.376 1.00 96.50 245 GLU A N 1
ATOM 1971 C CA . GLU A 1 245 ? 1.707 16.902 11.793 1.00 96.50 245 GLU A CA 1
ATOM 1972 C C . GLU A 1 245 ? 0.420 17.321 12.507 1.00 96.50 245 GLU A C 1
ATOM 1974 O O . GLU A 1 245 ? -0.138 18.403 12.280 1.00 96.50 245 GLU A O 1
ATOM 1979 N N . ILE A 1 246 ? -0.050 16.449 13.393 1.00 97.19 246 ILE A N 1
ATOM 1980 C CA . ILE A 1 246 ? -1.088 16.754 14.368 1.00 97.19 246 ILE A CA 1
ATOM 1981 C C . ILE A 1 246 ? -0.389 17.290 15.622 1.00 97.19 246 ILE A C 1
ATOM 1983 O O . ILE A 1 246 ? 0.406 16.560 16.217 1.00 97.19 246 ILE A O 1
ATOM 1987 N N . PRO A 1 247 ? -0.671 18.532 16.051 1.00 96.12 247 PRO A N 1
ATOM 1988 C CA . PRO A 1 247 ? 0.002 19.120 17.200 1.00 96.12 247 PRO A CA 1
ATOM 1989 C C . PRO A 1 247 ? -0.372 18.382 18.499 1.00 96.12 247 PRO A C 1
ATOM 1991 O O . PRO A 1 247 ? -1.527 17.973 18.653 1.00 96.12 247 PRO A O 1
ATOM 1994 N N . PRO A 1 248 ? 0.560 18.239 19.462 1.00 96.00 248 PRO A N 1
ATOM 1995 C CA . PRO A 1 248 ? 0.334 17.512 20.710 1.00 96.00 248 PRO A CA 1
ATOM 1996 C C . PRO A 1 248 ? -0.436 18.366 21.727 1.00 96.00 248 PRO A C 1
ATOM 1998 O O . PRO A 1 248 ? 0.064 18.700 22.799 1.00 96.00 248 PRO A O 1
ATOM 2001 N N . VAL A 1 249 ? -1.661 18.749 21.372 1.00 96.56 249 VAL A N 1
ATOM 2002 C CA . VAL A 1 249 ? -2.556 19.569 22.198 1.00 96.56 249 VAL A CA 1
ATOM 2003 C C . VAL A 1 249 ? -3.748 18.717 22.640 1.00 96.56 249 VAL A C 1
ATOM 2005 O O . VAL A 1 249 ? -4.288 17.986 21.810 1.00 96.56 249 VAL A O 1
ATOM 2008 N N . PRO A 1 250 ? -4.188 18.786 23.912 1.00 96.69 250 PRO A N 1
ATOM 2009 C CA . PRO A 1 250 ? -5.363 18.050 24.372 1.00 96.69 250 PRO A CA 1
ATOM 2010 C C . PRO A 1 250 ? -6.599 18.308 23.504 1.00 96.69 250 PRO A C 1
ATOM 2012 O O . PRO A 1 250 ? -6.874 19.447 23.126 1.00 96.69 250 PRO A O 1
ATOM 2015 N N . ILE A 1 251 ? -7.351 17.247 23.210 1.00 96.69 251 ILE A N 1
ATOM 2016 C CA . ILE A 1 251 ? -8.546 17.312 22.360 1.00 96.69 251 ILE A CA 1
ATOM 2017 C C . ILE A 1 251 ? -9.771 17.036 23.220 1.00 96.69 251 ILE A C 1
ATOM 2019 O O . ILE A 1 251 ? -9.897 15.956 23.798 1.00 96.69 251 ILE A O 1
ATOM 2023 N N . GLU A 1 252 ? -10.690 17.994 23.288 1.00 95.44 252 GLU A N 1
ATOM 2024 C CA . GLU A 1 252 ? -12.014 17.769 23.863 1.00 95.44 252 GLU A CA 1
ATOM 2025 C C . GLU A 1 252 ? -12.941 17.168 22.808 1.00 95.44 252 GLU A C 1
ATOM 2027 O O . GLU A 1 252 ? -13.098 17.706 21.713 1.00 95.44 252 GLU A O 1
ATOM 2032 N N . ILE A 1 253 ? -13.549 16.030 23.133 1.00 95.00 253 ILE A N 1
ATOM 2033 C CA . ILE A 1 253 ? -14.492 15.340 22.257 1.00 95.00 253 ILE A CA 1
ATOM 2034 C C . ILE A 1 253 ? -15.750 14.955 23.028 1.00 95.00 253 ILE A C 1
ATOM 2036 O O . ILE A 1 253 ? -15.693 14.507 24.173 1.00 95.00 253 ILE A O 1
ATOM 2040 N N . THR A 1 254 ? -16.902 15.125 22.389 1.00 93.75 254 THR A N 1
ATOM 2041 C CA . THR A 1 254 ? -18.194 14.714 22.938 1.00 93.75 254 THR A CA 1
ATOM 2042 C C . THR A 1 254 ? -18.340 13.196 22.850 1.00 93.75 254 THR A C 1
ATOM 2044 O O . THR A 1 254 ? -18.162 12.599 21.785 1.00 93.75 254 THR A O 1
ATOM 2047 N N . LYS A 1 255 ? -18.660 12.571 23.980 1.00 92.50 255 LYS A N 1
ATOM 2048 C CA . LYS A 1 255 ? -19.028 11.161 24.081 1.00 92.50 255 LYS A CA 1
ATOM 2049 C C . LYS A 1 255 ? -20.393 10.914 23.454 1.00 92.50 255 LYS A C 1
ATOM 2051 O O . LYS A 1 255 ? -21.212 11.821 23.327 1.00 92.50 255 LYS A O 1
ATOM 2056 N N . GLU A 1 256 ? -20.695 9.652 23.185 1.00 86.88 256 GLU A N 1
ATOM 2057 C CA . GLU A 1 256 ? -22.037 9.235 22.764 1.00 86.88 256 GLU A CA 1
ATOM 2058 C C . GLU A 1 256 ? -23.110 9.501 23.837 1.00 86.88 256 GLU A C 1
ATOM 2060 O O . GLU A 1 256 ? -24.272 9.702 23.495 1.00 86.88 256 GLU A O 1
ATOM 2065 N N . SER A 1 257 ? -22.732 9.582 25.123 1.00 87.06 257 SER A N 1
ATOM 2066 C CA . SER A 1 257 ? -23.641 9.979 26.213 1.00 87.06 257 SER A CA 1
ATOM 2067 C C . SER A 1 257 ? -24.023 11.465 26.196 1.00 87.06 257 SER A C 1
ATOM 2069 O O . SER A 1 257 ? -24.951 11.853 26.901 1.00 87.06 257 SER A O 1
ATOM 2071 N N . GLY A 1 258 ? -23.317 12.294 25.418 1.00 87.56 258 GLY A N 1
ATOM 2072 C CA . GLY A 1 258 ? -23.467 13.751 25.385 1.00 87.56 258 GLY A CA 1
ATOM 2073 C C . GLY A 1 258 ? -22.474 14.519 26.268 1.00 87.56 258 GLY A C 1
ATOM 2074 O O . GLY A 1 258 ? -22.314 15.721 26.073 1.00 87.56 258 GLY A O 1
ATOM 2075 N N . ASP A 1 259 ? -21.764 13.852 27.184 1.00 92.75 259 ASP A N 1
ATOM 2076 C CA . ASP A 1 259 ? -20.728 14.487 28.014 1.00 92.75 259 ASP A CA 1
ATOM 2077 C C . ASP A 1 259 ? -19.417 14.662 27.240 1.00 92.75 259 ASP A C 1
ATOM 2079 O O . ASP A 1 259 ? -19.093 13.855 26.372 1.00 92.75 259 ASP A O 1
ATOM 2083 N N . SER A 1 260 ? -18.596 15.652 27.588 1.00 92.19 260 SER A N 1
ATOM 2084 C CA . SER A 1 260 ? -17.261 15.809 26.991 1.00 92.19 260 SER A CA 1
ATOM 2085 C C . SER A 1 260 ? -16.195 14.971 27.711 1.00 92.19 260 SER A C 1
ATOM 2087 O O . SER A 1 260 ? -16.258 14.741 28.920 1.00 92.19 260 SER A O 1
ATOM 2089 N N . VAL A 1 261 ? -15.183 14.519 26.968 1.00 95.38 261 VAL A N 1
ATOM 2090 C CA . VAL A 1 261 ? -13.945 13.928 27.497 1.00 95.38 261 VAL A CA 1
ATOM 2091 C C . VAL A 1 261 ? -12.734 14.582 26.853 1.00 95.38 261 VAL A C 1
ATOM 2093 O O . VAL A 1 261 ? -12.697 14.790 25.643 1.00 95.38 261 VAL A O 1
ATOM 2096 N N . THR A 1 262 ? -11.727 14.884 27.667 1.00 96.19 262 THR A N 1
ATOM 2097 C CA . THR A 1 262 ? -10.444 15.398 27.192 1.00 96.19 262 THR A CA 1
ATOM 2098 C C . THR A 1 262 ? -9.485 14.237 26.957 1.00 96.19 262 THR A C 1
ATOM 2100 O O . THR A 1 262 ? -9.130 13.514 27.890 1.00 96.19 262 THR A O 1
ATOM 2103 N N . ILE A 1 263 ? -9.043 14.069 25.715 1.00 96.00 263 ILE A N 1
ATOM 2104 C CA . ILE A 1 263 ? -8.014 13.104 25.335 1.00 96.00 263 ILE A CA 1
ATOM 2105 C C . ILE A 1 263 ? -6.659 13.803 25.381 1.00 96.00 263 ILE A C 1
ATOM 2107 O O . ILE A 1 263 ? -6.445 14.820 24.719 1.00 96.00 263 ILE A O 1
ATOM 2111 N N . GLN A 1 264 ? -5.755 13.262 26.196 1.00 95.25 264 GLN A N 1
ATOM 2112 C CA . GLN A 1 264 ? -4.405 13.794 26.335 1.00 95.25 264 GLN A CA 1
ATOM 2113 C C . GLN A 1 264 ? -3.535 13.381 25.140 1.00 95.25 264 GLN A C 1
ATOM 2115 O O . GLN A 1 264 ? -3.696 12.267 24.632 1.00 95.25 264 GLN A O 1
ATOM 2120 N N . PRO A 1 265 ? -2.615 14.254 24.696 1.00 95.62 265 PRO A N 1
ATOM 2121 C CA . PRO A 1 265 ? -1.630 13.898 23.685 1.00 95.62 265 PRO A CA 1
ATOM 2122 C C . PRO A 1 265 ? -0.720 12.746 24.155 1.00 95.62 265 PRO A C 1
ATOM 2124 O O . PRO A 1 265 ? -0.469 12.611 25.359 1.00 95.62 265 PRO A O 1
ATOM 2127 N N . PRO A 1 266 ? -0.196 11.928 23.223 1.00 95.69 266 PRO A N 1
ATOM 2128 C CA . PRO A 1 266 ? 0.756 10.863 23.528 1.00 95.69 266 PRO A CA 1
ATOM 2129 C C . PRO A 1 266 ? 1.987 11.421 24.243 1.00 95.69 266 PRO A C 1
ATOM 2131 O O . PRO A 1 266 ? 2.561 12.426 23.821 1.00 95.69 266 PRO A O 1
ATOM 2134 N N . SER A 1 267 ? 2.388 10.767 25.333 1.00 94.56 267 SER A N 1
ATOM 2135 C CA . SER A 1 267 ? 3.487 11.237 26.193 1.00 94.56 267 SER A CA 1
ATOM 2136 C C . SER A 1 267 ? 4.500 10.153 26.545 1.00 94.56 267 SER A C 1
ATOM 2138 O O . SER A 1 267 ? 5.593 10.469 27.016 1.00 94.56 267 SER A O 1
ATOM 2140 N N . SER A 1 268 ? 4.180 8.884 26.281 1.00 93.88 268 SER A N 1
ATOM 2141 C CA . SER A 1 268 ? 5.057 7.760 26.597 1.00 93.88 268 SER A CA 1
ATOM 2142 C C . SER A 1 268 ? 6.428 7.906 25.918 1.00 93.88 268 SER A C 1
ATOM 2144 O O . SER A 1 268 ? 6.503 8.299 24.752 1.00 93.88 268 SER A O 1
ATOM 2146 N N . TRP A 1 269 ? 7.501 7.579 26.645 1.00 91.88 269 TRP A N 1
ATOM 2147 C CA . TRP A 1 269 ? 8.917 7.577 26.225 1.00 91.88 269 TRP A CA 1
ATOM 2148 C C . TRP A 1 269 ? 9.570 8.936 25.927 1.00 91.88 269 TRP A C 1
ATOM 2150 O O . TRP A 1 269 ? 10.604 9.234 26.517 1.00 91.88 269 TRP A O 1
ATOM 2160 N N . ILE A 1 270 ? 8.989 9.768 25.058 1.00 91.12 270 ILE A N 1
ATOM 2161 C CA . ILE A 1 270 ? 9.603 11.033 24.589 1.00 91.12 270 ILE A CA 1
ATOM 2162 C C . ILE A 1 270 ? 8.826 12.293 24.989 1.00 91.12 270 ILE A C 1
ATOM 2164 O O . ILE A 1 270 ? 9.130 13.388 24.522 1.00 91.12 270 ILE A O 1
ATOM 2168 N N . GLY A 1 271 ? 7.813 12.166 25.849 1.00 93.19 271 GLY A N 1
ATOM 2169 C CA . GLY A 1 271 ? 6.942 13.284 26.198 1.00 93.19 271 GLY A CA 1
ATOM 2170 C C . GLY A 1 271 ? 6.037 13.701 25.037 1.00 93.19 271 GLY A C 1
ATOM 2171 O O . GLY A 1 271 ? 5.732 12.905 24.142 1.00 93.19 271 GLY A O 1
ATOM 2172 N N . LEU A 1 272 ? 5.564 14.948 25.088 1.00 94.06 272 LEU A N 1
ATOM 2173 C CA . LEU A 1 272 ? 4.611 15.494 24.122 1.00 94.06 272 LEU A CA 1
ATOM 2174 C C . LEU A 1 272 ? 5.296 15.756 22.782 1.00 94.06 272 LEU A C 1
ATOM 2176 O O . LEU A 1 272 ? 6.138 16.646 22.685 1.00 94.06 272 LEU A O 1
ATOM 2180 N N . ALA A 1 273 ? 4.903 15.011 21.750 1.00 93.38 273 ALA A N 1
ATOM 2181 C CA . ALA A 1 273 ? 5.404 15.202 20.391 1.00 93.38 273 ALA A CA 1
ATOM 2182 C C . ALA A 1 273 ? 4.261 15.125 19.365 1.00 93.38 273 ALA A C 1
ATOM 2184 O O . ALA A 1 273 ? 3.284 14.409 19.613 1.00 93.38 273 ALA A O 1
ATOM 2185 N N . PRO A 1 274 ? 4.353 15.857 18.238 1.00 95.75 274 PRO A N 1
ATOM 2186 C CA . PRO A 1 274 ? 3.352 15.796 17.181 1.00 95.75 274 PRO A CA 1
ATOM 2187 C C . PRO A 1 274 ? 3.202 14.390 16.589 1.00 95.75 274 PRO A C 1
ATOM 2189 O O . PRO A 1 274 ? 4.155 13.614 16.558 1.00 95.75 274 PRO A O 1
ATOM 2192 N N . VAL A 1 275 ? 2.008 14.079 16.077 1.00 97.38 275 VAL A N 1
ATOM 2193 C CA . VAL A 1 275 ? 1.740 12.810 15.381 1.00 97.38 275 VAL A CA 1
ATOM 2194 C C . VAL A 1 275 ? 1.766 13.028 13.877 1.00 97.38 275 VAL A C 1
ATOM 2196 O O . VAL A 1 275 ? 1.011 13.844 13.346 1.00 97.38 275 VAL A O 1
ATOM 2199 N N . ASN A 1 276 ? 2.611 12.273 13.183 1.00 96.81 276 ASN A N 1
ATOM 2200 C CA . ASN A 1 276 ? 2.741 12.346 11.735 1.00 96.81 276 ASN A CA 1
ATOM 2201 C C . ASN A 1 276 ? 1.583 11.626 11.042 1.00 96.81 276 ASN A C 1
ATOM 2203 O O . ASN A 1 276 ? 1.270 10.471 11.338 1.00 96.81 276 ASN A O 1
ATOM 2207 N N . VAL A 1 277 ? 0.969 12.278 10.058 1.00 97.94 277 VAL A N 1
ATOM 2208 C CA . VAL A 1 277 ? -0.097 11.682 9.247 1.00 97.94 277 VAL A CA 1
ATOM 2209 C C . VAL A 1 277 ? 0.071 12.011 7.770 1.00 97.94 277 VAL A C 1
ATOM 2211 O O . VAL A 1 277 ? 0.710 12.988 7.379 1.00 97.94 277 VAL A O 1
ATOM 2214 N N . HIS A 1 278 ? -0.508 11.158 6.934 1.00 97.81 278 HIS A N 1
ATOM 2215 C CA . HIS A 1 278 ? -0.421 11.223 5.485 1.00 97.81 278 HIS A CA 1
ATOM 2216 C C . HIS A 1 278 ? -1.826 11.207 4.888 1.00 97.81 278 HIS A C 1
ATOM 2218 O O . HIS A 1 278 ? -2.563 10.231 5.024 1.00 97.81 278 HIS A O 1
ATOM 2224 N N . LEU A 1 279 ? -2.216 12.308 4.250 1.00 97.81 279 LEU A N 1
ATOM 2225 C CA . LEU A 1 279 ? -3.516 12.467 3.609 1.00 97.81 279 LEU A CA 1
ATOM 2226 C C . LEU A 1 279 ? -3.415 12.177 2.113 1.00 97.81 279 LEU A C 1
ATOM 2228 O O . LEU A 1 279 ? -2.717 12.868 1.367 1.00 97.81 279 LEU A O 1
ATOM 2232 N N . LEU A 1 280 ? -4.192 11.191 1.671 1.00 97.31 280 LEU A N 1
ATOM 2233 C CA . LEU A 1 280 ? -4.302 10.778 0.281 1.00 97.31 280 LEU A CA 1
ATOM 2234 C C . LEU A 1 280 ? -5.728 11.024 -0.216 1.00 97.31 280 LEU A C 1
ATOM 2236 O O . LEU A 1 280 ? -6.701 10.560 0.376 1.00 97.31 280 LEU A O 1
ATOM 2240 N N . SER A 1 281 ? -5.874 11.726 -1.338 1.00 96.69 281 SER A N 1
ATOM 2241 C CA . SER A 1 281 ? -7.167 11.868 -2.012 1.00 96.69 281 SER A CA 1
ATOM 2242 C C . SER A 1 281 ? -6.993 11.858 -3.522 1.00 96.69 281 SER A C 1
ATOM 2244 O O . SER A 1 281 ? -6.224 12.637 -4.096 1.00 96.69 281 SER A O 1
ATOM 2246 N N . TYR A 1 282 ? -7.745 10.981 -4.189 1.00 95.50 282 TYR A N 1
ATOM 2247 C CA . TYR A 1 282 ? -7.722 10.892 -5.647 1.00 95.50 282 TYR A CA 1
ATOM 2248 C C . TYR A 1 282 ? -8.257 12.172 -6.303 1.00 95.50 282 TYR A C 1
ATOM 2250 O O . TYR A 1 282 ? -7.687 12.656 -7.276 1.00 95.50 282 TYR A O 1
ATOM 2258 N N . LEU A 1 283 ? -9.309 12.765 -5.729 1.00 94.50 283 LEU A N 1
ATOM 2259 C CA . LEU A 1 283 ? -9.868 14.050 -6.148 1.00 94.50 283 LEU A CA 1
ATOM 2260 C C . LEU A 1 283 ? -9.581 15.118 -5.094 1.00 94.50 283 LEU A C 1
ATOM 2262 O O . LEU A 1 283 ? -9.635 14.839 -3.900 1.00 94.50 283 LEU A O 1
ATOM 2266 N N . LEU A 1 284 ? -9.344 16.354 -5.528 1.00 94.50 284 LEU A N 1
ATOM 2267 C CA . LEU A 1 284 ? -9.305 17.496 -4.618 1.00 94.50 284 LEU A CA 1
ATOM 2268 C C . LEU A 1 284 ? -10.725 17.792 -4.119 1.00 94.50 284 LEU A C 1
ATOM 2270 O O . LEU A 1 284 ? -11.635 17.949 -4.940 1.00 94.50 284 LEU A O 1
ATOM 2274 N N . ARG A 1 285 ? -10.919 17.877 -2.801 1.00 94.94 285 ARG A N 1
ATOM 2275 C CA . ARG A 1 285 ? -12.221 18.122 -2.160 1.00 94.94 285 ARG A CA 1
ATOM 2276 C C . ARG A 1 285 ? -12.238 19.426 -1.369 1.00 94.94 285 ARG A C 1
ATOM 2278 O O . ARG A 1 285 ? -11.196 19.950 -0.977 1.00 94.94 285 ARG A O 1
ATOM 2285 N N . ALA A 1 286 ? -13.434 19.966 -1.151 1.00 92.88 286 ALA A N 1
ATOM 2286 C CA . ALA A 1 286 ? -13.636 21.170 -0.351 1.00 92.88 286 ALA A CA 1
ATOM 2287 C C . ALA A 1 286 ? -13.022 21.004 1.055 1.00 92.88 286 ALA A C 1
ATOM 2289 O O . ALA A 1 286 ? -13.230 19.972 1.688 1.00 92.88 286 ALA A O 1
ATOM 2290 N N . GLY A 1 287 ? -12.264 22.009 1.509 1.00 88.69 287 GLY A N 1
ATOM 2291 C CA . GLY A 1 287 ? -11.522 22.003 2.783 1.00 88.69 287 GLY A CA 1
ATOM 2292 C C . GLY A 1 287 ? -10.062 21.521 2.693 1.00 88.69 287 GLY A C 1
ATOM 2293 O O . GLY A 1 287 ? -9.263 21.810 3.582 1.00 88.69 287 GLY A O 1
ATOM 2294 N N . GLN A 1 288 ? -9.668 20.875 1.584 1.00 91.75 288 GLN A N 1
ATOM 2295 C CA . GLN A 1 288 ? -8.307 20.339 1.388 1.00 91.75 288 GLN A CA 1
ATOM 2296 C C . GLN A 1 288 ? -7.340 21.302 0.681 1.00 91.75 288 GLN A C 1
ATOM 2298 O O . GLN A 1 288 ? -6.174 20.977 0.497 1.00 91.75 288 GLN A O 1
ATOM 2303 N N . THR A 1 289 ? -7.799 22.468 0.220 1.00 86.12 289 THR A N 1
ATOM 2304 C CA . THR A 1 289 ? -6.895 23.469 -0.370 1.00 86.12 289 THR A CA 1
ATOM 2305 C C . THR A 1 289 ? -6.453 24.438 0.715 1.00 86.12 289 THR A C 1
ATOM 2307 O O . THR A 1 289 ? -7.301 25.065 1.351 1.00 86.12 289 THR A O 1
ATOM 2310 N N . ARG A 1 290 ? -5.139 24.586 0.898 1.00 80.31 290 ARG A N 1
ATOM 2311 C CA . ARG A 1 290 ? -4.547 25.539 1.843 1.00 80.31 290 ARG A CA 1
ATOM 2312 C C . ARG A 1 290 ? -3.651 26.546 1.132 1.00 80.31 290 ARG A C 1
ATOM 2314 O O . ARG A 1 290 ? -3.124 26.261 0.055 1.00 80.31 290 ARG A O 1
ATOM 2321 N N . ASP A 1 291 ? -3.549 27.747 1.686 1.00 77.62 291 ASP A N 1
ATOM 2322 C CA . ASP A 1 291 ? -2.530 28.713 1.280 1.00 77.62 291 ASP A CA 1
ATOM 2323 C C . ASP A 1 291 ? -1.171 28.399 1.934 1.00 77.62 291 ASP A C 1
ATOM 2325 O O . ASP A 1 291 ? -1.022 27.407 2.651 1.00 77.62 291 ASP A O 1
ATOM 2329 N N . LYS A 1 292 ? -0.159 29.224 1.643 1.00 71.81 292 LYS A N 1
ATOM 2330 C CA . LYS A 1 292 ? 1.199 29.048 2.183 1.00 71.81 292 LYS A CA 1
ATOM 2331 C C . LYS A 1 292 ? 1.261 29.200 3.706 1.00 71.81 292 LYS A C 1
ATOM 2333 O O . LYS A 1 292 ? 2.179 28.663 4.312 1.00 71.81 292 LYS A O 1
ATOM 2338 N N . ASP A 1 293 ? 0.282 29.883 4.289 1.00 70.75 293 ASP A N 1
ATOM 2339 C CA . ASP A 1 293 ? 0.172 30.135 5.724 1.00 70.75 293 ASP A CA 1
ATOM 2340 C C . ASP A 1 293 ? -0.716 29.080 6.416 1.00 70.75 293 ASP A C 1
ATOM 2342 O O . ASP A 1 293 ? -0.975 29.151 7.615 1.00 70.75 293 ASP A O 1
ATOM 2346 N N . GLY A 1 294 ? -1.185 28.076 5.664 1.00 70.19 294 GLY A N 1
ATOM 2347 C CA . GLY A 1 294 ? -1.995 26.972 6.162 1.00 70.19 294 GLY A CA 1
ATOM 2348 C C . GLY A 1 294 ? -3.489 27.277 6.285 1.00 70.19 294 GLY A C 1
ATOM 2349 O O . GLY A 1 294 ? -4.227 26.407 6.751 1.00 70.19 294 GLY A O 1
ATOM 2350 N N . ASN A 1 295 ? -3.981 28.440 5.851 1.00 77.19 295 ASN A N 1
ATOM 2351 C CA . ASN A 1 295 ? -5.405 28.774 5.910 1.00 77.19 295 ASN A CA 1
ATOM 2352 C C . ASN A 1 295 ? -6.190 28.088 4.793 1.00 77.19 295 ASN A C 1
ATOM 2354 O O . ASN A 1 295 ? -5.697 27.888 3.682 1.00 77.19 295 ASN A O 1
ATOM 2358 N N . VAL A 1 296 ? -7.449 27.744 5.078 1.00 79.06 296 VAL A N 1
ATOM 2359 C CA . VAL A 1 296 ? -8.342 27.118 4.095 1.00 79.06 296 VAL A CA 1
ATOM 2360 C C . VAL A 1 296 ? -8.635 28.111 2.974 1.00 79.06 296 VAL A C 1
ATOM 2362 O O . VAL A 1 296 ? -9.200 29.181 3.197 1.00 79.06 296 VAL A O 1
ATOM 2365 N N . ARG A 1 297 ? -8.292 27.733 1.743 1.00 82.19 297 ARG A N 1
ATOM 2366 C CA . ARG A 1 297 ? -8.547 28.533 0.546 1.00 82.19 297 ARG A CA 1
ATOM 2367 C C . ARG A 1 297 ? -9.669 27.909 -0.268 1.00 82.19 297 ARG A C 1
ATOM 2369 O O . ARG A 1 297 ? -9.642 26.724 -0.589 1.00 82.19 297 ARG A O 1
ATOM 2376 N N . HIS A 1 298 ? -10.638 28.724 -0.675 1.00 80.06 298 HIS A N 1
ATOM 2377 C CA . HIS A 1 298 ? -11.676 28.262 -1.588 1.00 80.06 298 HIS A CA 1
ATOM 2378 C C . HIS A 1 298 ? -11.082 27.957 -2.972 1.00 80.06 298 HIS A C 1
ATOM 2380 O O . HIS A 1 298 ? -10.416 28.800 -3.578 1.00 80.06 298 HIS A O 1
ATOM 2386 N N . ASN A 1 299 ? -11.355 26.759 -3.488 1.00 83.00 299 ASN A N 1
ATOM 2387 C CA . ASN A 1 299 ? -10.965 26.339 -4.827 1.00 83.00 299 ASN A CA 1
ATOM 2388 C C . ASN A 1 299 ? -12.209 25.912 -5.607 1.00 83.00 299 ASN A C 1
ATOM 2390 O O . ASN A 1 299 ? -12.847 24.920 -5.267 1.00 83.00 299 ASN A O 1
ATOM 2394 N N . SER A 1 300 ? -12.532 26.643 -6.675 1.00 81.00 300 SER A N 1
ATOM 2395 C CA . SER A 1 300 ? -13.707 26.386 -7.519 1.00 81.00 300 SER A CA 1
ATOM 2396 C C . SER A 1 300 ? -13.682 25.027 -8.227 1.00 81.00 300 SER A C 1
ATOM 2398 O O . SER A 1 300 ? -14.730 24.536 -8.633 1.00 81.00 300 SER A O 1
ATOM 2400 N N . HIS A 1 301 ? -12.509 24.401 -8.361 1.00 87.19 301 HIS A N 1
ATOM 2401 C CA . HIS A 1 301 ? -12.354 23.078 -8.969 1.00 87.19 301 HIS A CA 1
ATOM 2402 C C . HIS A 1 301 ? -12.455 21.934 -7.948 1.00 87.19 301 HIS A C 1
ATOM 2404 O O . HIS A 1 301 ? -12.440 20.763 -8.340 1.00 87.19 301 HIS A O 1
ATOM 2410 N N . ALA A 1 302 ? -12.537 22.244 -6.649 1.00 90.50 302 ALA A N 1
ATOM 2411 C CA . ALA A 1 302 ? -12.668 21.235 -5.611 1.00 90.50 302 ALA A CA 1
ATOM 2412 C C . ALA A 1 302 ? -14.051 20.572 -5.673 1.00 90.50 302 ALA A C 1
ATOM 2414 O O . ALA A 1 302 ? -15.086 21.227 -5.793 1.00 90.50 302 ALA A O 1
ATOM 2415 N N . LYS A 1 303 ? -14.073 19.243 -5.582 1.00 94.69 303 LYS A N 1
ATOM 2416 C CA . LYS A 1 303 ? -15.311 18.471 -5.476 1.00 94.69 303 LYS A CA 1
ATOM 2417 C C . LYS A 1 303 ? -15.935 18.642 -4.084 1.00 94.69 303 LYS A C 1
ATOM 2419 O O . LYS A 1 303 ? -15.229 18.995 -3.137 1.00 94.69 303 LYS A O 1
ATOM 2424 N N . PRO A 1 304 ? -17.235 18.346 -3.922 1.00 95.56 304 PRO A N 1
ATOM 2425 C CA . PRO A 1 304 ? -17.851 18.283 -2.602 1.00 95.56 304 PRO A CA 1
ATOM 2426 C C . PRO A 1 304 ? -17.103 17.330 -1.660 1.00 95.56 304 PRO A C 1
ATOM 2428 O O . PRO A 1 304 ? -16.407 16.403 -2.103 1.00 95.56 304 PRO A O 1
ATOM 2431 N N . LYS A 1 305 ? -17.264 17.549 -0.354 1.00 96.44 305 LYS A N 1
ATOM 2432 C CA . LYS A 1 305 ? -16.768 16.627 0.674 1.00 96.44 305 LYS A CA 1
ATOM 2433 C C . LYS A 1 305 ? -17.311 15.218 0.422 1.00 96.44 305 LYS A C 1
ATOM 2435 O O . LYS A 1 305 ? -18.439 15.060 -0.036 1.00 96.44 305 LYS A O 1
ATOM 2440 N N . ALA A 1 306 ? -16.488 14.205 0.667 1.00 96.62 306 ALA A N 1
ATOM 2441 C CA . ALA A 1 306 ? -16.941 12.818 0.613 1.00 96.62 306 ALA A CA 1
ATOM 2442 C C . ALA A 1 306 ? -17.814 12.494 1.830 1.00 96.62 306 ALA A C 1
ATOM 2444 O O . ALA A 1 306 ? -17.545 13.003 2.909 1.00 96.62 306 ALA A O 1
ATOM 2445 N N . ASP A 1 307 ? -18.791 11.599 1.690 1.00 95.62 307 ASP A N 1
ATOM 2446 C CA . ASP A 1 307 ? -19.520 11.080 2.858 1.00 95.62 307 ASP A CA 1
ATOM 2447 C C . ASP A 1 307 ? -18.648 10.171 3.738 1.00 95.62 307 ASP A C 1
ATOM 2449 O O . ASP A 1 307 ? -18.838 10.085 4.950 1.00 95.62 307 ASP A O 1
ATOM 2453 N N . GLY A 1 308 ? -17.679 9.500 3.117 1.00 96.56 308 GLY A N 1
ATOM 2454 C CA . GLY A 1 308 ? -16.795 8.543 3.765 1.00 96.56 308 GLY A CA 1
ATOM 2455 C C . GLY A 1 308 ? -15.420 9.104 4.128 1.00 96.56 308 GLY A C 1
ATOM 2456 O O . GLY A 1 308 ? -14.944 10.063 3.512 1.00 96.56 308 GLY A O 1
ATOM 2457 N N . LEU A 1 309 ? -14.761 8.455 5.083 1.00 98.25 309 LEU A N 1
ATOM 2458 C CA . LEU A 1 309 ? -13.336 8.581 5.384 1.00 98.25 309 LEU A CA 1
ATOM 2459 C C . LEU A 1 309 ? -12.759 7.187 5.634 1.00 98.25 309 LEU A C 1
ATOM 2461 O O . LEU A 1 309 ? -13.357 6.392 6.358 1.00 98.25 309 LEU A O 1
ATOM 2465 N N . VAL A 1 310 ? -11.590 6.905 5.063 1.00 98.75 310 VAL A N 1
ATOM 2466 C CA . VAL A 1 310 ? -10.791 5.736 5.445 1.00 98.75 310 VAL A CA 1
ATOM 2467 C C . VAL A 1 310 ? -9.664 6.210 6.349 1.00 98.75 310 VAL A C 1
ATOM 2469 O O . VAL A 1 310 ? -8.914 7.109 5.974 1.00 98.75 310 VAL A O 1
ATOM 2472 N N . ILE A 1 311 ? -9.538 5.617 7.529 1.00 98.75 311 ILE A N 1
ATOM 2473 C CA . ILE A 1 311 ? -8.388 5.817 8.412 1.00 98.75 311 ILE A CA 1
ATOM 2474 C C . ILE A 1 311 ? -7.540 4.559 8.317 1.00 98.75 311 ILE A C 1
ATOM 2476 O O . ILE A 1 311 ? -8.036 3.469 8.580 1.00 98.75 311 ILE A O 1
ATOM 2480 N N . HIS A 1 312 ? -6.293 4.712 7.890 1.00 98.75 312 HIS A N 1
ATOM 2481 C CA . HIS A 1 312 ? -5.371 3.615 7.636 1.00 98.75 312 HIS A CA 1
ATOM 2482 C C . HIS A 1 312 ? -4.249 3.586 8.678 1.00 98.75 312 HIS A C 1
ATOM 2484 O O . HIS A 1 312 ? -3.650 4.621 8.980 1.00 98.75 312 HIS A O 1
ATOM 2490 N N . ILE A 1 313 ? -3.942 2.397 9.190 1.00 98.56 313 ILE A N 1
ATOM 2491 C CA . ILE A 1 313 ? -2.780 2.135 10.042 1.00 98.56 313 ILE A CA 1
ATOM 2492 C C . ILE A 1 313 ? -1.937 1.061 9.355 1.00 98.56 313 ILE A C 1
ATOM 2494 O O . ILE A 1 313 ? -2.432 -0.036 9.104 1.00 98.56 313 ILE A O 1
ATOM 2498 N N . HIS A 1 314 ? -0.687 1.391 9.037 1.00 96.44 314 HIS A N 1
ATOM 2499 C CA . HIS A 1 314 ? 0.176 0.530 8.228 1.00 96.44 314 HIS A CA 1
ATOM 2500 C C . HIS A 1 314 ? 0.723 -0.681 8.997 1.00 96.44 314 HIS A C 1
ATOM 2502 O O . HIS A 1 314 ? 0.849 -0.648 10.222 1.00 96.44 314 HIS A O 1
ATOM 2508 N N . GLY A 1 315 ? 1.081 -1.738 8.264 1.00 90.88 315 GLY A N 1
ATOM 2509 C CA . GLY A 1 315 ? 1.851 -2.876 8.765 1.00 90.88 315 GLY A CA 1
ATOM 2510 C C . GLY A 1 315 ? 3.343 -2.581 8.966 1.00 90.88 315 GLY A C 1
ATOM 2511 O O . GLY A 1 315 ? 3.787 -1.438 8.890 1.00 90.88 315 GLY A O 1
ATOM 2512 N N . GLY A 1 316 ? 4.126 -3.630 9.241 1.00 85.62 316 GLY A N 1
ATOM 2513 C CA . GLY A 1 316 ? 5.582 -3.523 9.452 1.00 85.62 316 GLY A CA 1
ATOM 2514 C C . GLY A 1 316 ? 6.070 -4.002 10.817 1.00 85.62 316 GLY A C 1
ATOM 2515 O O . GLY A 1 316 ? 7.086 -3.526 11.320 1.00 85.62 316 GLY A O 1
ATOM 2516 N N . GLY A 1 317 ? 5.328 -4.915 11.456 1.00 86.69 317 GLY A N 1
ATOM 2517 C CA . GLY A 1 317 ? 5.752 -5.561 12.703 1.00 86.69 317 GLY A CA 1
ATOM 2518 C C . GLY A 1 317 ? 5.976 -4.598 13.872 1.00 86.69 317 GLY A C 1
ATOM 2519 O O . GLY A 1 317 ? 6.757 -4.916 14.757 1.00 86.69 317 GLY A O 1
ATOM 2520 N N . PHE A 1 318 ? 5.333 -3.424 13.861 1.00 89.00 318 PHE A N 1
ATOM 2521 C CA . PHE A 1 318 ? 5.537 -2.317 14.812 1.00 89.00 318 PHE A CA 1
ATOM 2522 C C . PHE A 1 318 ? 6.923 -1.645 14.768 1.00 89.00 318 PHE A C 1
ATOM 2524 O O . PHE A 1 318 ? 7.119 -0.652 15.464 1.00 89.00 318 PHE A O 1
ATOM 2531 N N . VAL A 1 319 ? 7.863 -2.155 13.964 1.00 83.06 319 VAL A N 1
ATOM 2532 C CA . VAL A 1 319 ? 9.280 -1.746 13.977 1.00 83.06 319 VAL A CA 1
ATOM 2533 C C . VAL A 1 319 ? 9.757 -1.097 12.680 1.00 83.06 319 VAL A C 1
ATOM 2535 O O . VAL A 1 319 ? 10.836 -0.518 12.627 1.00 83.06 319 VAL A O 1
ATOM 2538 N N . ALA A 1 320 ? 8.982 -1.213 11.603 1.00 77.69 320 ALA A N 1
ATOM 2539 C CA . ALA A 1 320 ? 9.398 -0.776 10.280 1.00 77.69 320 ALA A CA 1
ATOM 2540 C C . ALA A 1 320 ? 8.229 -0.227 9.454 1.00 77.69 320 ALA A C 1
ATOM 2542 O O . ALA A 1 320 ? 7.064 -0.308 9.842 1.00 77.69 320 ALA A O 1
ATOM 2543 N N . GLN A 1 321 ? 8.583 0.244 8.254 1.00 83.06 321 GLN A N 1
ATOM 2544 C CA . GLN A 1 321 ? 7.686 0.743 7.210 1.00 83.06 321 GLN A CA 1
ATOM 2545 C C . GLN A 1 321 ? 6.985 2.066 7.552 1.00 83.06 321 GLN A C 1
ATOM 2547 O O . GLN A 1 321 ? 7.199 2.665 8.600 1.00 83.06 321 GLN A O 1
ATOM 2552 N N . SER A 1 322 ? 6.221 2.584 6.591 1.00 83.62 322 SER A N 1
ATOM 2553 C CA . SER A 1 322 ? 5.479 3.837 6.730 1.00 83.62 322 SER A CA 1
ATOM 2554 C C . SER A 1 322 ? 4.259 3.860 5.813 1.00 83.62 322 SER A C 1
ATOM 2556 O O . SER A 1 322 ? 4.103 3.018 4.923 1.00 83.62 322 SER A O 1
ATOM 2558 N N . SER A 1 323 ? 3.410 4.878 5.954 1.00 86.19 323 SER A N 1
ATOM 2559 C CA . SER A 1 323 ? 2.355 5.170 4.968 1.00 86.19 323 SER A CA 1
ATOM 2560 C C . SER A 1 323 ? 2.886 5.261 3.531 1.00 86.19 323 SER A C 1
ATOM 2562 O O . SER A 1 323 ? 2.217 4.821 2.596 1.00 86.19 323 SER A O 1
ATOM 2564 N N . LYS A 1 324 ? 4.122 5.752 3.346 1.00 82.81 324 LYS A N 1
ATOM 2565 C CA . LYS A 1 324 ? 4.748 5.900 2.030 1.00 82.81 324 LYS A CA 1
ATOM 2566 C C . LYS A 1 324 ? 5.021 4.555 1.357 1.00 82.81 324 LYS A C 1
ATOM 2568 O O . LYS A 1 324 ? 4.777 4.429 0.159 1.00 82.81 324 LYS A O 1
ATOM 2573 N N . SER A 1 325 ? 5.481 3.544 2.096 1.00 77.00 325 SER A N 1
ATOM 2574 C CA . SER A 1 325 ? 5.720 2.207 1.526 1.00 77.00 325 SER A CA 1
ATOM 2575 C C . SER A 1 325 ? 4.420 1.490 1.150 1.00 77.00 325 SER A C 1
ATOM 2577 O O . SER A 1 325 ? 4.405 0.693 0.217 1.00 77.00 325 SER A O 1
ATOM 2579 N N . HIS A 1 326 ? 3.318 1.817 1.829 1.00 84.81 326 HIS A N 1
ATOM 2580 C CA . HIS A 1 326 ? 1.984 1.264 1.578 1.00 84.81 326 HIS A CA 1
ATOM 2581 C C . HIS A 1 326 ? 1.189 2.078 0.536 1.00 84.81 326 HIS A C 1
ATOM 2583 O O . HIS A 1 326 ? 0.105 1.676 0.108 1.00 84.81 326 HIS A O 1
ATOM 2589 N N . GLU A 1 327 ? 1.745 3.196 0.043 1.00 87.56 327 GLU A N 1
ATOM 2590 C CA . GLU A 1 327 ? 1.098 4.081 -0.935 1.00 87.56 327 GLU A CA 1
ATOM 2591 C C . GLU A 1 327 ? 0.681 3.329 -2.220 1.00 87.56 327 GLU A C 1
ATOM 2593 O O . GLU A 1 327 ? -0.299 3.701 -2.872 1.00 87.56 327 GLU A O 1
ATOM 2598 N N . ILE A 1 328 ? 1.380 2.239 -2.563 1.00 82.94 328 ILE A N 1
ATOM 2599 C CA . ILE A 1 328 ? 1.134 1.432 -3.764 1.00 82.94 328 ILE A CA 1
ATOM 2600 C C . ILE A 1 328 ? -0.341 1.009 -3.845 1.00 82.94 328 ILE A C 1
ATOM 2602 O O . ILE A 1 328 ? -0.979 1.278 -4.869 1.00 82.94 328 ILE A O 1
ATOM 2606 N N . TYR A 1 329 ? -0.905 0.396 -2.796 1.00 90.50 329 TYR A N 1
ATOM 2607 C CA . TYR A 1 329 ? -2.314 -0.028 -2.787 1.00 90.50 329 TYR A CA 1
ATOM 2608 C C . TYR A 1 329 ? -3.255 1.089 -2.321 1.00 90.50 329 TYR A C 1
ATOM 2610 O O . TYR A 1 329 ? -4.366 1.206 -2.842 1.00 90.50 329 TYR A O 1
ATOM 2618 N N . LEU A 1 330 ? -2.804 1.992 -1.441 1.00 94.75 330 LEU A N 1
ATOM 2619 C CA . LEU A 1 330 ? -3.629 3.111 -0.965 1.00 94.75 330 LEU A CA 1
ATOM 2620 C C . LEU A 1 330 ? -4.062 4.040 -2.104 1.00 94.75 330 LEU A C 1
ATOM 2622 O O . LEU A 1 330 ? -5.183 4.543 -2.103 1.00 94.75 330 LEU A O 1
ATOM 2626 N N . ARG A 1 331 ? -3.223 4.229 -3.128 1.00 92.56 331 ARG A N 1
ATOM 2627 C CA . ARG A 1 331 ? -3.596 4.985 -4.338 1.00 92.56 331 ARG A CA 1
ATOM 2628 C C . ARG A 1 331 ? -4.713 4.307 -5.125 1.00 92.56 331 ARG A C 1
ATOM 2630 O O . ARG A 1 331 ? -5.624 4.983 -5.609 1.00 92.56 331 ARG A O 1
ATOM 2637 N N . SER A 1 332 ? -4.655 2.980 -5.234 1.00 92.25 332 SER A N 1
ATOM 2638 C CA . SER A 1 332 ? -5.710 2.177 -5.856 1.00 92.25 332 SER A CA 1
ATOM 2639 C C . SER A 1 332 ? -7.020 2.301 -5.075 1.00 92.25 332 SER A C 1
ATOM 2641 O O . SER A 1 332 ? -8.078 2.535 -5.667 1.00 92.25 332 SER A O 1
ATOM 2643 N N . TRP A 1 333 ? -6.949 2.252 -3.743 1.00 96.25 333 TRP A N 1
ATOM 2644 C CA . TRP A 1 333 ? -8.107 2.405 -2.863 1.00 96.25 333 TRP A CA 1
ATOM 2645 C C . TRP A 1 333 ? -8.700 3.810 -2.939 1.00 96.25 333 TRP A C 1
ATOM 2647 O O . TRP A 1 333 ? -9.898 3.945 -3.174 1.00 96.25 333 TRP A O 1
ATOM 2657 N N . ALA A 1 334 ? -7.881 4.860 -2.843 1.00 95.62 334 ALA A N 1
ATOM 2658 C CA . ALA A 1 334 ? -8.338 6.248 -2.917 1.00 95.62 334 ALA A CA 1
ATOM 2659 C C . ALA A 1 334 ? -9.090 6.528 -4.228 1.00 95.62 334 ALA A C 1
ATOM 2661 O O . ALA A 1 334 ? -10.115 7.214 -4.228 1.00 95.62 334 ALA A O 1
ATOM 2662 N N . LYS A 1 335 ? -8.620 5.955 -5.345 1.00 93.75 335 LYS A N 1
ATOM 2663 C CA . LYS A 1 335 ? -9.303 6.029 -6.642 1.00 93.75 335 LYS A CA 1
ATOM 2664 C C . LYS A 1 335 ? -10.599 5.217 -6.664 1.00 93.75 335 LYS A C 1
ATOM 2666 O O . LYS A 1 335 ? -11.636 5.741 -7.061 1.00 93.75 335 LYS A O 1
ATOM 2671 N N . SER A 1 336 ? -10.549 3.954 -6.247 1.00 94.56 336 SER A N 1
ATOM 2672 C CA . SER A 1 336 ? -11.659 2.998 -6.395 1.00 94.56 336 SER A CA 1
ATOM 2673 C C . SER A 1 336 ? -12.810 3.229 -5.415 1.00 94.56 336 SER A C 1
ATOM 2675 O O . SER A 1 336 ? -13.965 2.932 -5.734 1.00 94.56 336 SER A O 1
ATOM 2677 N N . LEU A 1 337 ? -12.498 3.735 -4.221 1.00 96.31 337 LEU A N 1
ATOM 2678 C CA . LEU A 1 337 ? -13.456 4.115 -3.183 1.00 96.31 337 LEU A CA 1
ATOM 2679 C C . LEU A 1 337 ? -13.943 5.554 -3.362 1.00 96.31 337 LEU A C 1
ATOM 2681 O O . LEU A 1 337 ? -15.040 5.883 -2.922 1.00 96.31 337 LEU A O 1
ATOM 2685 N N . ASN A 1 338 ? -13.141 6.400 -4.018 1.00 95.94 338 ASN A N 1
ATOM 2686 C CA . ASN A 1 338 ? -13.411 7.822 -4.197 1.00 95.94 338 ASN A CA 1
ATOM 2687 C C . ASN A 1 338 ? -13.685 8.542 -2.862 1.00 95.94 338 ASN A C 1
ATOM 2689 O O . ASN A 1 338 ? -14.591 9.367 -2.761 1.00 95.94 338 ASN A O 1
ATOM 2693 N N . VAL A 1 339 ? -12.892 8.256 -1.832 1.00 97.06 339 VAL A N 1
ATOM 2694 C CA . VAL A 1 339 ? -12.937 8.918 -0.518 1.00 97.06 339 VAL A CA 1
ATOM 2695 C C . VAL A 1 339 ? -11.517 9.294 -0.086 1.00 97.06 339 VAL A C 1
ATOM 2697 O O . VAL A 1 339 ? -10.565 8.674 -0.567 1.00 97.06 339 VAL A O 1
ATOM 2700 N N . PRO A 1 340 ? -11.345 10.317 0.769 1.00 98.06 340 PRO A N 1
ATOM 2701 C CA . PRO A 1 340 ? -10.048 10.600 1.366 1.00 98.06 340 PRO A CA 1
ATOM 2702 C C . PRO A 1 340 ? -9.597 9.443 2.267 1.00 98.06 340 PRO A C 1
ATOM 2704 O O . PRO A 1 340 ? -10.417 8.795 2.926 1.00 98.06 340 PRO A O 1
ATOM 2707 N N . ILE A 1 341 ? -8.286 9.214 2.294 1.00 98.62 341 ILE A N 1
ATOM 2708 C CA . ILE A 1 341 ? -7.614 8.269 3.180 1.00 98.62 341 ILE A CA 1
ATOM 2709 C C . ILE A 1 341 ? -6.656 9.054 4.073 1.00 98.62 341 ILE A C 1
ATOM 2711 O O . ILE A 1 341 ? -5.790 9.766 3.568 1.00 98.62 341 ILE A O 1
ATOM 2715 N N . LEU A 1 342 ? -6.803 8.916 5.388 1.00 98.69 342 LEU A N 1
ATOM 2716 C CA . LEU A 1 342 ? -5.857 9.423 6.375 1.00 98.69 342 LEU A CA 1
ATOM 2717 C C . LEU A 1 342 ? -5.031 8.251 6.905 1.00 98.69 342 LEU A C 1
ATOM 2719 O O . LEU A 1 342 ? -5.543 7.434 7.664 1.00 98.69 342 LEU A O 1
ATOM 2723 N N . SER A 1 343 ? -3.769 8.159 6.503 1.00 98.56 343 SER A N 1
ATOM 2724 C CA . SER A 1 343 ? -2.841 7.152 7.011 1.00 98.56 343 SER A CA 1
ATOM 2725 C C . SER A 1 343 ? -2.039 7.701 8.186 1.00 98.56 343 SER A C 1
ATOM 2727 O O . SER A 1 343 ? -1.452 8.776 8.085 1.00 98.56 343 SER A O 1
ATOM 2729 N N . ILE A 1 344 ? -1.974 6.956 9.285 1.00 98.38 344 ILE A N 1
ATOM 2730 C CA . ILE A 1 344 ? -1.248 7.352 10.498 1.00 98.38 344 ILE A CA 1
ATOM 2731 C C . ILE A 1 344 ? 0.185 6.813 10.418 1.00 98.38 344 ILE A C 1
ATOM 2733 O O . ILE A 1 344 ? 0.368 5.615 10.216 1.00 98.38 344 ILE A O 1
ATOM 2737 N N . ASN A 1 345 ? 1.188 7.687 10.553 1.00 95.06 345 ASN A N 1
ATOM 2738 C CA . ASN A 1 345 ? 2.599 7.309 10.679 1.00 95.06 345 ASN A CA 1
ATOM 2739 C C . ASN A 1 345 ? 2.957 7.296 12.163 1.00 95.06 345 ASN A C 1
ATOM 2741 O O . ASN A 1 345 ? 3.394 8.308 12.714 1.00 95.06 345 ASN A O 1
ATOM 2745 N N . TYR A 1 346 ? 2.689 6.166 12.805 1.00 96.44 346 TYR A N 1
ATOM 2746 C CA . TYR A 1 346 ? 2.937 5.990 14.227 1.00 96.44 346 TYR A CA 1
ATOM 2747 C C . TYR A 1 346 ? 4.424 5.714 14.506 1.00 96.44 346 TYR A C 1
ATOM 2749 O O . TYR A 1 346 ? 5.173 5.253 13.646 1.00 96.44 346 TYR A O 1
ATOM 2757 N N . ALA A 1 347 ? 4.835 5.989 15.736 1.00 94.19 347 ALA A N 1
ATOM 2758 C CA . ALA A 1 347 ? 6.156 5.736 16.280 1.00 94.19 347 ALA A CA 1
ATOM 2759 C C . ALA A 1 347 ? 6.537 4.249 16.249 1.00 94.19 347 ALA A C 1
ATOM 2761 O O . ALA A 1 347 ? 5.769 3.391 16.684 1.00 94.19 347 ALA A O 1
ATOM 2762 N N . LEU A 1 348 ? 7.751 3.955 15.789 1.00 91.12 348 LEU A N 1
ATOM 2763 C CA . LEU A 1 348 ? 8.248 2.591 15.645 1.00 91.12 348 LEU A CA 1
ATOM 2764 C C . LEU A 1 348 ? 9.049 2.144 16.874 1.00 91.12 348 LEU A C 1
ATOM 2766 O O . LEU A 1 348 ? 9.712 2.938 17.542 1.00 91.12 348 LEU A O 1
ATOM 2770 N N . ALA A 1 349 ? 8.976 0.851 17.160 1.00 86.12 349 ALA A N 1
ATOM 2771 C CA . ALA A 1 349 ? 9.871 0.170 18.084 1.00 86.12 349 ALA A CA 1
ATOM 2772 C C . ALA A 1 349 ? 11.162 -0.271 17.353 1.00 86.12 349 ALA A C 1
ATOM 2774 O O . ALA A 1 349 ? 11.122 -0.476 16.143 1.00 86.12 349 ALA A O 1
ATOM 2775 N N . PRO A 1 350 ? 12.288 -0.518 18.046 1.00 87.25 350 PRO A N 1
ATOM 2776 C CA . PRO A 1 350 ? 12.491 -0.486 19.495 1.00 87.25 350 PRO A CA 1
ATOM 2777 C C . PRO A 1 350 ? 12.674 0.917 20.090 1.00 87.25 350 PRO A C 1
ATOM 2779 O O . PRO A 1 350 ? 12.733 1.031 21.311 1.00 87.25 350 PRO A O 1
ATOM 2782 N N . GLU A 1 351 ? 12.767 1.970 19.277 1.00 85.94 351 GLU A N 1
ATOM 2783 C CA . GLU A 1 351 ? 13.011 3.340 19.745 1.00 85.94 351 GLU A CA 1
ATOM 2784 C C . GLU A 1 351 ? 11.879 3.835 20.647 1.00 85.94 351 GLU A C 1
ATOM 2786 O O . GLU A 1 351 ? 12.122 4.456 21.682 1.00 85.94 351 GLU A O 1
ATOM 2791 N N . LEU A 1 352 ? 10.635 3.537 20.263 1.00 90.56 352 LEU A N 1
ATOM 2792 C CA . LEU A 1 352 ? 9.427 3.929 20.980 1.00 90.56 352 LEU A CA 1
ATOM 2793 C C . LEU A 1 352 ? 8.496 2.718 21.171 1.00 90.56 352 LEU A C 1
ATOM 2795 O O . LEU A 1 352 ? 7.535 2.541 20.416 1.00 90.56 352 LEU A O 1
ATOM 2799 N N . PRO A 1 353 ? 8.759 1.870 22.184 1.00 93.62 353 PRO A N 1
ATOM 2800 C CA . PRO A 1 353 ? 7.958 0.682 22.462 1.00 93.62 353 PRO A CA 1
ATOM 2801 C C . PRO A 1 353 ? 6.502 0.990 22.854 1.00 93.62 353 PRO A C 1
ATOM 2803 O O . PRO A 1 353 ? 6.089 2.137 23.076 1.00 93.62 353 PRO A O 1
ATOM 2806 N N . PHE A 1 354 ? 5.704 -0.066 23.011 1.00 94.06 354 PHE A N 1
ATOM 2807 C CA . PHE A 1 354 ? 4.364 0.008 23.588 1.00 94.06 354 PHE A CA 1
ATOM 2808 C C . PHE A 1 354 ? 4.370 0.833 24.897 1.00 94.06 354 PHE A C 1
ATOM 2810 O O . PHE A 1 354 ? 5.271 0.660 25.720 1.00 94.06 354 PHE A O 1
ATOM 2817 N N . PRO A 1 355 ? 3.385 1.724 25.130 1.00 95.50 355 PRO A N 1
ATOM 2818 C CA . PRO A 1 355 ? 2.144 1.920 24.373 1.00 95.50 355 PRO A CA 1
ATOM 2819 C C . PRO A 1 355 ? 2.190 3.021 23.300 1.00 95.50 355 PRO A C 1
ATOM 2821 O O . PRO A 1 355 ? 1.131 3.387 22.788 1.00 95.50 355 PRO A O 1
ATOM 2824 N N . ARG A 1 356 ? 3.367 3.553 22.934 1.00 96.44 356 ARG A N 1
ATOM 2825 C CA . ARG A 1 356 ? 3.464 4.809 22.167 1.00 96.44 356 ARG A CA 1
ATOM 2826 C C . ARG A 1 356 ? 2.675 4.806 20.858 1.00 96.44 356 ARG A C 1
ATOM 2828 O O . ARG A 1 356 ? 1.831 5.675 20.659 1.00 96.44 356 ARG A O 1
ATOM 2835 N N . ALA A 1 357 ? 2.893 3.805 20.008 1.00 96.56 357 ALA A N 1
ATOM 2836 C CA . ALA A 1 357 ? 2.192 3.682 18.729 1.00 96.56 357 ALA A CA 1
ATOM 2837 C C . ALA A 1 357 ? 0.658 3.653 18.885 1.00 96.56 357 ALA A C 1
ATOM 2839 O O . ALA A 1 357 ? -0.065 4.264 18.101 1.00 96.56 357 ALA A O 1
ATOM 2840 N N . MET A 1 358 ? 0.150 2.966 19.915 1.00 96.81 358 MET A N 1
ATOM 2841 C CA . MET A 1 358 ? -1.289 2.864 20.186 1.00 96.81 358 MET A CA 1
ATOM 2842 C C . MET A 1 358 ? -1.869 4.207 20.642 1.00 96.81 358 MET A C 1
ATOM 2844 O O . MET A 1 358 ? -2.940 4.594 20.172 1.00 96.81 358 MET A O 1
ATOM 2848 N N . GLU A 1 359 ? -1.148 4.940 21.498 1.00 97.50 359 GLU A N 1
ATOM 2849 C CA . GLU A 1 359 ? -1.531 6.293 21.920 1.00 97.50 359 GLU A CA 1
ATOM 2850 C C . GLU A 1 359 ? -1.618 7.245 20.724 1.00 97.50 359 GLU A C 1
ATOM 2852 O O . GLU A 1 359 ? -2.609 7.960 20.580 1.00 97.50 359 GLU A O 1
ATOM 2857 N N . GLU A 1 360 ? -0.619 7.226 19.839 1.00 98.25 360 GLU A N 1
ATOM 2858 C CA . GLU A 1 360 ? -0.587 8.067 18.639 1.00 98.25 360 GLU A CA 1
ATOM 2859 C C . GLU A 1 360 ? -1.702 7.720 17.654 1.00 98.25 360 GLU A C 1
ATOM 2861 O O . GLU A 1 360 ? -2.368 8.622 17.142 1.00 98.25 360 GLU A O 1
ATOM 2866 N N . CYS A 1 361 ? -1.971 6.428 17.444 1.00 98.38 361 CYS A N 1
ATOM 2867 C CA . CYS A 1 361 ? -3.076 5.989 16.598 1.00 98.38 361 CYS A CA 1
ATOM 2868 C C . CYS A 1 361 ? -4.428 6.460 17.150 1.00 98.38 361 CYS A C 1
ATOM 2870 O O . CYS A 1 361 ? -5.237 7.019 16.406 1.00 98.38 361 CYS A O 1
ATOM 2872 N N . LEU A 1 362 ? -4.668 6.282 18.455 1.00 98.19 362 LEU A N 1
ATOM 2873 C CA . LEU A 1 362 ? -5.883 6.767 19.108 1.00 98.19 362 LEU A CA 1
ATOM 2874 C C . LEU A 1 362 ? -6.007 8.287 18.982 1.00 98.19 362 LEU A C 1
ATOM 2876 O O . LEU A 1 362 ? -7.058 8.786 18.588 1.00 98.19 362 LEU A O 1
ATOM 2880 N N . PHE A 1 363 ? -4.944 9.022 19.301 1.00 98.38 363 PHE A N 1
ATOM 2881 C CA . PHE A 1 363 ? -4.951 10.479 19.269 1.00 98.38 363 PHE A CA 1
ATOM 2882 C C . PHE A 1 363 ? -5.228 11.017 17.858 1.00 98.38 363 PHE A C 1
ATOM 2884 O O . PHE A 1 363 ? -6.082 11.889 17.691 1.00 98.38 363 PHE A O 1
ATOM 2891 N N . ALA A 1 364 ? -4.597 10.442 16.830 1.00 98.50 364 ALA A N 1
ATOM 2892 C CA . ALA A 1 364 ? -4.838 10.809 15.437 1.00 98.50 364 ALA A CA 1
ATOM 2893 C C . ALA A 1 364 ? -6.269 10.487 14.975 1.00 98.50 364 ALA A C 1
ATOM 2895 O O . ALA A 1 364 ? -6.877 11.284 14.257 1.00 98.50 364 ALA A O 1
ATOM 2896 N N . TYR A 1 365 ? -6.841 9.362 15.417 1.00 98.50 365 TYR A N 1
ATOM 2897 C CA . TYR A 1 365 ? -8.240 9.025 15.151 1.00 98.50 365 TYR A CA 1
ATOM 2898 C C . TYR A 1 365 ? -9.204 10.046 15.772 1.00 98.50 365 TYR A C 1
ATOM 2900 O O . TYR A 1 365 ? -10.078 10.567 15.081 1.00 98.50 365 TYR A O 1
ATOM 2908 N N . ILE A 1 366 ? -9.018 10.394 17.049 1.00 97.94 366 ILE A N 1
ATOM 2909 C CA . ILE A 1 366 ? -9.850 11.395 17.735 1.00 97.94 366 ILE A CA 1
ATOM 2910 C C . ILE A 1 366 ? -9.700 12.774 17.092 1.00 97.94 366 ILE A C 1
ATOM 2912 O O . ILE A 1 366 ? -10.693 13.473 16.883 1.00 97.94 366 ILE A O 1
ATOM 2916 N N . TRP A 1 367 ? -8.480 13.147 16.708 1.00 98.19 367 TRP A N 1
ATOM 2917 C CA . TRP A 1 367 ? -8.239 14.368 15.952 1.00 98.19 367 TRP A CA 1
ATOM 2918 C C . TRP A 1 367 ? -8.997 14.374 14.620 1.00 98.19 367 TRP A C 1
ATOM 2920 O O . TRP A 1 367 ? -9.620 15.382 14.279 1.00 98.19 367 TRP A O 1
ATOM 2930 N N . ALA A 1 368 ? -9.022 13.253 13.893 1.00 98.06 368 ALA A N 1
ATOM 2931 C CA . ALA A 1 368 ? -9.748 13.147 12.630 1.00 98.06 368 ALA A CA 1
ATOM 2932 C C . ALA A 1 368 ? -11.255 13.400 12.803 1.00 98.06 368 ALA A C 1
ATOM 2934 O O . ALA A 1 368 ? -11.845 14.094 11.972 1.00 98.06 368 ALA A O 1
ATOM 2935 N N . LEU A 1 369 ? -11.854 12.926 13.906 1.00 96.88 369 LEU A N 1
ATOM 2936 C CA . LEU A 1 369 ? -13.269 13.164 14.233 1.00 96.88 369 LEU A CA 1
ATOM 2937 C C . LEU A 1 369 ? -13.617 14.651 14.402 1.00 96.88 369 LEU A C 1
ATOM 2939 O O . LEU A 1 369 ? -14.753 15.045 14.149 1.00 96.88 369 LEU A O 1
ATOM 2943 N N . GLN A 1 370 ? -12.649 15.478 14.801 1.00 95.25 370 GLN A N 1
ATOM 2944 C CA . GLN A 1 370 ? -12.814 16.927 14.972 1.00 95.25 370 GLN A CA 1
ATOM 2945 C C . GLN A 1 370 ? -12.419 17.732 13.721 1.00 95.25 370 GLN A C 1
ATOM 2947 O O . GLN A 1 370 ? -12.677 18.930 13.643 1.00 95.25 370 GLN A O 1
ATOM 2952 N N . ASN A 1 371 ? -11.797 17.097 12.721 1.00 96.06 371 ASN A N 1
ATOM 2953 C CA . ASN A 1 371 ? -11.140 17.784 11.603 1.00 96.06 371 ASN A CA 1
ATOM 2954 C C . ASN A 1 371 ? -11.620 17.310 10.221 1.00 96.06 371 ASN A C 1
ATOM 2956 O O . ASN A 1 371 ? -10.887 17.396 9.233 1.00 96.06 371 ASN A O 1
ATOM 2960 N N . PHE A 1 372 ? -12.875 16.863 10.110 1.00 96.75 372 PHE A N 1
ATOM 2961 C CA . PHE A 1 372 ? -13.458 16.390 8.846 1.00 96.75 372 PHE A CA 1
ATOM 2962 C C . PHE A 1 372 ? -13.355 17.397 7.692 1.00 96.75 372 PHE A C 1
ATOM 2964 O O . PHE A 1 372 ? -13.122 17.001 6.548 1.00 96.75 372 PHE A O 1
ATOM 2971 N N . ASP A 1 373 ? -13.467 18.698 7.987 1.00 94.19 373 ASP A N 1
ATOM 2972 C CA . ASP A 1 373 ? -13.298 19.758 6.990 1.00 94.19 373 ASP A CA 1
ATOM 2973 C C . ASP A 1 373 ? -11.916 19.705 6.328 1.00 94.19 373 ASP A C 1
ATOM 2975 O O . ASP A 1 373 ? -11.832 19.589 5.105 1.00 94.19 373 ASP A O 1
ATOM 2979 N N . ARG A 1 374 ? -10.844 19.652 7.133 1.00 94.38 374 ARG A N 1
ATOM 2980 C CA . ARG A 1 374 ? -9.462 19.527 6.643 1.00 94.38 374 ARG A CA 1
ATOM 2981 C C . ARG A 1 374 ? -9.261 18.260 5.818 1.00 94.38 374 ARG A C 1
ATOM 2983 O O . ARG A 1 374 ? -8.512 18.273 4.846 1.00 94.38 374 ARG A O 1
ATOM 2990 N N . LEU A 1 375 ? -9.924 17.176 6.201 1.00 96.69 375 LEU A N 1
ATOM 2991 C CA . LEU A 1 375 ? -9.808 15.884 5.532 1.00 96.69 375 LEU A CA 1
ATOM 2992 C C . LEU A 1 375 ? -10.641 15.799 4.244 1.00 96.69 375 LEU A C 1
ATOM 2994 O O . LEU A 1 375 ? -10.467 14.856 3.475 1.00 96.69 375 LEU A O 1
ATOM 2998 N N . GLY A 1 376 ? -11.508 16.776 3.959 1.00 96.31 376 GLY A N 1
ATOM 2999 C CA . GLY A 1 376 ? -12.366 16.773 2.773 1.00 96.31 376 GLY A CA 1
ATOM 3000 C C . GLY A 1 376 ? -13.512 15.762 2.847 1.00 96.31 376 GLY A C 1
ATOM 3001 O O . GLY A 1 376 ? -13.940 15.235 1.815 1.00 96.31 376 GLY A O 1
ATOM 3002 N N . THR A 1 377 ? -14.007 15.477 4.053 1.00 97.56 377 THR A N 1
ATOM 3003 C CA . THR A 1 377 ? -15.106 14.535 4.314 1.00 97.56 377 THR A CA 1
ATOM 3004 C C . THR A 1 377 ? -16.199 15.177 5.177 1.00 97.56 377 THR A C 1
ATOM 3006 O O . THR A 1 377 ? -15.969 16.187 5.838 1.00 97.56 377 THR A O 1
ATOM 3009 N N . THR A 1 378 ? -17.415 14.637 5.143 1.00 96.75 378 THR A N 1
ATOM 3010 C CA . THR A 1 378 ? -18.485 14.957 6.099 1.00 96.75 378 THR A CA 1
ATOM 3011 C C . THR A 1 378 ? -18.387 14.093 7.356 1.00 96.75 378 THR A C 1
ATOM 3013 O O . THR A 1 378 ? -19.034 14.402 8.352 1.00 96.75 378 THR A O 1
ATOM 3016 N N . GLY A 1 379 ? -17.583 13.022 7.320 1.00 94.69 379 GLY A N 1
ATOM 3017 C CA . GLY A 1 379 ? -17.452 12.073 8.420 1.00 94.69 379 GLY A CA 1
ATOM 3018 C C . GLY A 1 379 ? -18.719 11.254 8.662 1.00 94.69 379 GLY A C 1
ATOM 3019 O O . GLY A 1 379 ? -18.910 10.753 9.768 1.00 94.69 379 GLY A O 1
ATOM 3020 N N . LYS A 1 380 ? -19.612 11.124 7.672 1.00 95.31 380 LYS A N 1
ATOM 3021 C CA . LYS A 1 380 ? -20.851 10.348 7.810 1.00 95.31 380 LYS A CA 1
ATOM 3022 C C . LYS A 1 380 ? -20.561 8.866 8.035 1.00 95.31 380 LYS A C 1
ATOM 3024 O O . LYS A 1 380 ? -21.164 8.285 8.927 1.00 95.31 380 LYS A O 1
ATOM 3029 N N . HIS A 1 381 ? -19.602 8.308 7.296 1.00 96.69 381 HIS A N 1
ATOM 3030 C CA . HIS A 1 381 ? -19.125 6.938 7.487 1.00 96.69 381 HIS A CA 1
ATOM 3031 C C . HIS A 1 381 ? -17.602 6.887 7.611 1.00 96.69 381 HIS A C 1
ATOM 3033 O O . HIS A 1 381 ? -16.886 7.517 6.832 1.00 96.69 381 HIS A O 1
ATOM 3039 N N . ILE A 1 382 ? -17.099 6.120 8.572 1.00 97.88 382 ILE A N 1
ATOM 3040 C CA . ILE A 1 382 ? -15.669 5.969 8.841 1.00 97.88 382 ILE A CA 1
ATOM 3041 C C . ILE A 1 382 ? -15.313 4.488 8.786 1.00 97.88 382 ILE A C 1
ATOM 3043 O O . ILE A 1 382 ? -15.828 3.689 9.564 1.00 97.88 382 ILE A O 1
ATOM 3047 N N . ALA A 1 383 ? -14.411 4.130 7.877 1.00 98.31 383 ALA A N 1
ATOM 3048 C CA . ALA A 1 383 ? -13.804 2.807 7.834 1.00 98.31 383 ALA A CA 1
ATOM 3049 C C . ALA A 1 383 ? -12.404 2.879 8.448 1.00 98.31 383 ALA A C 1
ATOM 3051 O O . ALA A 1 383 ? -11.557 3.629 7.959 1.00 98.31 383 ALA A O 1
ATOM 3052 N N . LEU A 1 384 ? -12.161 2.106 9.504 1.00 98.62 384 LEU A N 1
ATOM 3053 C CA . LEU A 1 384 ? -10.820 1.922 10.053 1.00 98.62 384 LEU A CA 1
ATOM 3054 C C . LEU A 1 384 ? -10.199 0.687 9.409 1.00 98.62 384 LEU A C 1
ATOM 3056 O O . LEU A 1 384 ? -10.798 -0.386 9.416 1.00 98.62 384 LEU A O 1
ATOM 3060 N N . VAL A 1 385 ? -9.023 0.835 8.818 1.00 98.44 385 VAL A N 1
ATOM 3061 C CA . VAL A 1 385 ? -8.370 -0.239 8.074 1.00 98.44 385 VAL A CA 1
ATOM 3062 C C . VAL A 1 385 ? -6.922 -0.375 8.512 1.00 98.44 385 VAL A C 1
ATOM 3064 O O . VAL A 1 385 ? -6.241 0.624 8.742 1.00 98.44 385 VAL A O 1
ATOM 3067 N N . GLY A 1 386 ? -6.434 -1.604 8.595 1.00 97.81 386 GLY A N 1
ATOM 3068 C CA . GLY A 1 386 ? -5.028 -1.839 8.881 1.00 97.81 386 GLY A CA 1
ATOM 3069 C C . GLY A 1 386 ? -4.573 -3.226 8.473 1.00 97.81 386 GLY A C 1
ATOM 3070 O O . GLY A 1 386 ? -5.349 -4.184 8.476 1.00 97.81 386 GLY A O 1
ATOM 3071 N N . ASP A 1 387 ? -3.305 -3.329 8.108 1.00 96.44 387 ASP A N 1
ATOM 3072 C CA . ASP A 1 387 ? -2.688 -4.575 7.682 1.00 96.44 387 ASP A CA 1
ATOM 3073 C C . ASP A 1 387 ? -1.603 -5.009 8.671 1.00 96.44 387 ASP A C 1
ATOM 3075 O O . ASP A 1 387 ? -0.925 -4.175 9.270 1.00 96.44 387 ASP A O 1
ATOM 3079 N N . SER A 1 388 ? -1.471 -6.317 8.905 1.00 95.12 388 SER A N 1
ATOM 3080 C CA . SER A 1 388 ? -0.514 -6.875 9.865 1.00 95.12 388 SER A CA 1
ATOM 3081 C C . SER A 1 388 ? -0.588 -6.151 11.228 1.00 95.12 388 SER A C 1
ATOM 3083 O O . SER A 1 388 ? -1.673 -6.012 11.801 1.00 95.12 388 SER A O 1
ATOM 3085 N N . ALA A 1 389 ? 0.540 -5.655 11.748 1.00 95.00 389 ALA A N 1
ATOM 3086 C CA . ALA A 1 389 ? 0.632 -4.839 12.964 1.00 95.00 389 ALA A CA 1
ATOM 3087 C C . ALA A 1 389 ? -0.368 -3.663 13.013 1.00 95.00 389 ALA A C 1
ATOM 3089 O O . ALA A 1 389 ? -0.938 -3.385 14.068 1.00 95.00 389 ALA A O 1
ATOM 3090 N N . GLY A 1 390 ? -0.661 -3.016 11.883 1.00 97.19 390 GLY A N 1
ATOM 3091 C CA . GLY A 1 390 ? -1.655 -1.948 11.807 1.00 97.19 390 GLY A CA 1
ATOM 3092 C C . GLY A 1 390 ? -3.090 -2.436 12.012 1.00 97.19 390 GLY A C 1
ATOM 3093 O O . GLY A 1 390 ? -3.920 -1.728 12.588 1.00 97.19 390 GLY A O 1
ATOM 3094 N N . GLY A 1 391 ? -3.387 -3.680 11.628 1.00 97.31 391 GLY A N 1
ATOM 3095 C CA . GLY A 1 391 ? -4.654 -4.340 11.945 1.00 97.31 391 GLY A CA 1
ATOM 3096 C C . GLY A 1 391 ? -4.801 -4.635 13.442 1.00 97.31 391 GLY A C 1
ATOM 3097 O O . GLY A 1 391 ? -5.873 -4.420 14.006 1.00 97.31 391 GLY A O 1
ATOM 3098 N N . ASN A 1 392 ? -3.712 -5.030 14.114 1.00 97.69 392 ASN A N 1
ATOM 3099 C CA . ASN A 1 392 ? -3.677 -5.153 15.577 1.00 97.69 392 ASN A CA 1
ATOM 3100 C C . ASN A 1 392 ? -3.949 -3.795 16.252 1.00 97.69 392 ASN A C 1
ATOM 3102 O O . ASN A 1 392 ? -4.888 -3.680 17.042 1.00 97.69 392 ASN A O 1
ATOM 3106 N N . LEU A 1 393 ? -3.205 -2.750 15.864 1.00 98.19 393 LEU A N 1
ATOM 3107 C CA . LEU A 1 393 ? -3.383 -1.388 16.381 1.00 98.19 393 LEU A CA 1
ATOM 3108 C C . LEU A 1 393 ? -4.796 -0.850 16.137 1.00 98.19 393 LEU A C 1
ATOM 3110 O O . LEU A 1 393 ? -5.337 -0.170 17.005 1.00 98.19 393 LEU A O 1
ATOM 3114 N N . SER A 1 394 ? -5.418 -1.186 15.003 1.00 98.44 394 SER A N 1
ATOM 3115 C CA . SER A 1 394 ? -6.799 -0.796 14.691 1.00 98.44 394 SER A CA 1
ATOM 3116 C C . SER A 1 394 ? -7.793 -1.337 15.721 1.00 98.44 394 SER A C 1
ATOM 3118 O O . SER A 1 394 ? -8.662 -0.605 16.197 1.00 98.44 394 SER A O 1
ATOM 3120 N N . VAL A 1 395 ? -7.645 -2.603 16.122 1.00 98.06 395 VAL A N 1
ATOM 3121 C CA . VAL A 1 395 ? -8.501 -3.198 17.156 1.00 98.06 395 VAL A CA 1
ATOM 3122 C C . VAL A 1 395 ? -8.188 -2.605 18.530 1.00 98.06 395 VAL A C 1
ATOM 3124 O O . VAL A 1 395 ? -9.110 -2.199 19.237 1.00 98.06 395 VAL A O 1
ATOM 3127 N N . SER A 1 396 ? -6.909 -2.489 18.898 1.00 97.00 396 SER A N 1
ATOM 3128 C CA . SER A 1 396 ? -6.481 -1.915 20.182 1.00 97.00 396 SER A CA 1
ATOM 3129 C C . SER A 1 396 ? -6.948 -0.468 20.364 1.00 97.00 396 SER A C 1
ATOM 3131 O O . SER A 1 396 ? -7.416 -0.094 21.443 1.00 97.00 396 SER A O 1
ATOM 3133 N N . LEU A 1 397 ? -6.900 0.328 19.294 1.00 97.38 397 LEU A N 1
ATOM 3134 C CA . LEU A 1 397 ? -7.462 1.672 19.238 1.00 97.38 397 LEU A CA 1
ATOM 3135 C C . LEU A 1 397 ? -8.958 1.651 19.526 1.00 97.38 397 LEU A C 1
ATOM 3137 O O . LEU A 1 397 ? -9.410 2.410 20.378 1.00 97.38 397 LEU A O 1
ATOM 3141 N N . CYS A 1 398 ? -9.731 0.787 18.864 1.00 98.00 398 CYS A N 1
ATOM 3142 C CA . CYS A 1 398 ? -11.176 0.713 19.083 1.00 98.00 398 CYS A CA 1
ATOM 3143 C C . CYS A 1 398 ? -11.534 0.236 20.494 1.00 98.00 398 CYS A C 1
ATOM 3145 O O . CYS A 1 398 ? -12.456 0.788 21.092 1.00 98.00 398 CYS A O 1
ATOM 3147 N N . LEU A 1 399 ? -10.780 -0.709 21.067 1.00 97.19 399 LEU A N 1
ATOM 3148 C CA . LEU A 1 399 ? -10.928 -1.103 22.473 1.00 97.19 399 LEU A CA 1
ATOM 3149 C C . LEU A 1 399 ? -10.746 0.101 23.407 1.00 97.19 399 LEU A C 1
ATOM 3151 O O . LEU A 1 399 ? -11.529 0.308 24.338 1.00 97.19 399 LEU A O 1
ATOM 3155 N N . LYS A 1 400 ? -9.725 0.922 23.144 1.00 96.44 400 LYS A N 1
ATOM 3156 C CA . LYS A 1 400 ? -9.419 2.099 23.956 1.00 96.44 400 LYS A CA 1
ATOM 3157 C C . LYS A 1 400 ? -10.427 3.231 23.733 1.00 96.44 400 LYS A C 1
ATOM 3159 O O . LYS A 1 400 ? -10.908 3.805 24.708 1.00 96.44 400 LYS A O 1
ATOM 3164 N N . ALA A 1 401 ? -10.818 3.507 22.492 1.00 96.38 401 ALA A N 1
ATOM 3165 C CA . ALA A 1 401 ? -11.847 4.485 22.141 1.00 96.38 401 ALA A CA 1
ATOM 3166 C C . ALA A 1 401 ? -13.198 4.136 22.790 1.00 96.38 401 ALA A C 1
ATOM 3168 O O . ALA A 1 401 ? -13.813 4.990 23.429 1.00 96.38 401 ALA A O 1
ATOM 3169 N N . ALA A 1 402 ? -13.602 2.862 22.749 1.00 95.56 402 ALA A N 1
ATOM 3170 C CA . ALA A 1 402 ? -14.815 2.386 23.411 1.00 95.56 402 ALA A CA 1
ATOM 3171 C C . ALA A 1 402 ? -14.782 2.622 24.931 1.00 95.56 402 ALA A C 1
ATOM 3173 O O . ALA A 1 402 ? -15.810 2.928 25.532 1.00 95.56 402 ALA A O 1
ATOM 3174 N N . SER A 1 403 ? -13.605 2.534 25.564 1.00 94.56 403 SER A N 1
ATOM 3175 C CA . SER A 1 403 ? -13.453 2.841 26.995 1.00 94.56 403 SER A CA 1
ATOM 3176 C C . SER A 1 403 ? -13.653 4.326 27.328 1.00 94.56 403 SER A C 1
ATOM 3178 O O . SER A 1 403 ? -14.083 4.644 28.435 1.00 94.56 403 SER A O 1
ATOM 3180 N N . TYR A 1 404 ? -13.404 5.229 26.372 1.00 94.50 404 TYR A N 1
ATOM 3181 C CA . TYR A 1 404 ? -13.677 6.663 26.515 1.00 94.50 404 TYR A CA 1
ATOM 3182 C C . TYR A 1 404 ? -15.123 7.046 26.167 1.00 94.50 404 TYR A C 1
ATOM 3184 O O . TYR A 1 404 ? -15.551 8.149 26.510 1.00 94.50 404 TYR A O 1
ATOM 3192 N N . GLY A 1 405 ? -15.882 6.153 25.520 1.00 94.06 405 GLY A N 1
ATOM 3193 C CA . GLY A 1 405 ? -17.253 6.413 25.070 1.00 94.06 405 GLY A CA 1
ATOM 3194 C C . GLY A 1 405 ? -17.335 7.377 23.884 1.00 94.06 405 GLY A C 1
ATOM 3195 O O . GLY A 1 405 ? -18.341 8.062 23.718 1.00 94.06 405 GLY A O 1
ATOM 3196 N N . VAL A 1 406 ? -16.262 7.482 23.099 1.00 94.69 406 VAL A N 1
ATOM 3197 C CA . VAL A 1 406 ? -16.200 8.315 21.888 1.00 94.69 406 VAL A CA 1
ATOM 3198 C C . VAL A 1 406 ? -16.703 7.534 20.678 1.00 94.69 406 VAL A C 1
ATOM 3200 O O . VAL A 1 406 ? -16.629 6.305 20.661 1.00 94.69 406 VAL A O 1
ATOM 3203 N N . ARG A 1 407 ? -17.160 8.253 19.647 1.00 94.94 407 ARG A N 1
ATOM 3204 C CA . ARG A 1 407 ? -17.656 7.651 18.404 1.00 94.94 407 ARG A CA 1
ATOM 3205 C C . ARG A 1 407 ? -16.646 6.654 17.827 1.00 94.94 407 ARG A C 1
ATOM 3207 O O . ARG A 1 407 ? -15.512 7.020 17.504 1.00 94.94 407 ARG A O 1
ATOM 3214 N N . LEU A 1 408 ? -17.087 5.415 17.640 1.00 97.00 408 LEU A N 1
ATOM 3215 C CA . LEU A 1 408 ? -16.334 4.353 16.970 1.00 97.00 408 LEU A CA 1
ATOM 3216 C C . LEU A 1 408 ? -16.489 4.432 15.438 1.00 97.00 408 LEU A C 1
ATOM 3218 O O . LEU A 1 408 ? -17.444 5.048 14.953 1.00 97.00 408 LEU A O 1
ATOM 3222 N N . PRO A 1 409 ? -15.568 3.832 14.657 1.00 97.44 409 PRO A N 1
ATOM 3223 C CA . PRO A 1 409 ? -15.749 3.735 13.214 1.00 97.44 409 PRO A CA 1
ATOM 3224 C C . PRO A 1 409 ? -16.944 2.827 12.891 1.00 97.44 409 PRO A C 1
ATOM 3226 O O . PRO A 1 409 ? -17.252 1.897 13.634 1.00 97.44 409 PRO A O 1
ATOM 3229 N N . ASP A 1 410 ? -17.591 3.055 11.748 1.00 97.12 410 ASP A N 1
ATOM 3230 C CA . ASP A 1 410 ? -18.730 2.257 11.270 1.00 97.12 410 ASP A CA 1
ATOM 3231 C C . ASP A 1 410 ? -18.342 0.790 10.975 1.00 97.12 410 ASP A C 1
ATOM 3233 O O . ASP A 1 410 ? -19.193 -0.101 10.889 1.00 97.12 410 ASP A O 1
ATOM 3237 N N . GLY A 1 411 ? -17.045 0.523 10.817 1.00 97.25 411 GLY A N 1
ATOM 3238 C CA . GLY A 1 411 ? -16.494 -0.819 10.731 1.00 97.25 411 GLY A CA 1
ATOM 3239 C C . GLY A 1 411 ? -14.973 -0.833 10.667 1.00 97.25 411 GLY A C 1
ATOM 3240 O O . GLY A 1 411 ? -14.340 0.168 10.319 1.00 97.25 411 GLY A O 1
ATOM 3241 N N . ILE A 1 412 ? -14.404 -1.994 10.983 1.00 98.06 412 ILE A N 1
ATOM 3242 C CA . ILE A 1 412 ? -12.970 -2.266 10.874 1.00 98.06 412 ILE A CA 1
ATOM 3243 C C . ILE A 1 412 ? -12.738 -3.286 9.756 1.00 98.06 412 ILE A C 1
ATOM 3245 O O . ILE A 1 412 ? -13.485 -4.260 9.657 1.00 98.06 412 ILE A O 1
ATOM 3249 N N . LEU A 1 413 ? -11.698 -3.080 8.950 1.00 98.12 413 LEU A N 1
ATOM 3250 C CA . LEU A 1 413 ? -11.126 -4.090 8.061 1.00 98.12 413 LEU A CA 1
ATOM 3251 C C . LEU A 1 413 ? -9.688 -4.376 8.493 1.00 98.12 413 LEU A C 1
ATOM 3253 O O . LEU A 1 413 ? -8.846 -3.480 8.459 1.00 98.12 413 LEU A O 1
ATOM 3257 N N . THR A 1 414 ? -9.385 -5.623 8.835 1.00 98.19 414 THR A N 1
ATOM 3258 C CA . THR A 1 414 ? -8.005 -6.047 9.101 1.00 98.19 414 THR A CA 1
ATOM 3259 C C . THR A 1 414 ? -7.534 -7.034 8.046 1.00 98.19 414 THR A C 1
ATOM 3261 O O . THR A 1 414 ? -8.276 -7.960 7.723 1.00 98.19 414 THR A O 1
ATOM 3264 N N . SER A 1 415 ? -6.300 -6.888 7.570 1.00 97.00 415 SER A N 1
ATOM 3265 C CA . SER A 1 415 ? -5.663 -7.869 6.679 1.00 97.00 415 SER A CA 1
ATOM 3266 C C . SER A 1 415 ? -4.502 -8.546 7.403 1.00 97.00 415 SER A C 1
ATOM 3268 O O . SER A 1 415 ? -3.642 -7.839 7.924 1.00 97.00 415 SER A O 1
ATOM 3270 N N . TYR A 1 416 ? -4.506 -9.883 7.471 1.00 94.88 416 TYR A N 1
ATOM 3271 C CA . TYR A 1 416 ? -3.464 -10.743 8.058 1.00 94.88 416 TYR A CA 1
ATOM 3272 C C . TYR A 1 416 ? -2.922 -10.218 9.401 1.00 94.88 416 TYR A C 1
ATOM 3274 O O . TYR A 1 416 ? -1.720 -10.098 9.622 1.00 94.88 416 TYR A O 1
ATOM 3282 N N . ALA A 1 417 ? -3.816 -9.806 10.302 1.00 96.12 417 ALA A N 1
ATOM 3283 C CA . ALA A 1 417 ? -3.428 -9.115 11.527 1.00 96.12 417 ALA A CA 1
ATOM 3284 C C . ALA A 1 417 ? -3.042 -10.094 12.656 1.00 96.12 417 ALA A C 1
ATOM 3286 O O . ALA A 1 417 ? -3.742 -11.083 12.880 1.00 96.12 417 ALA A O 1
ATOM 3287 N N . PRO A 1 418 ? -1.981 -9.809 13.436 1.00 93.81 418 PRO A N 1
ATOM 3288 C CA . PRO A 1 418 ? -1.627 -10.613 14.595 1.00 93.81 418 PRO A CA 1
ATOM 3289 C C . PRO A 1 418 ? -2.536 -10.258 15.778 1.00 93.81 418 PRO A C 1
ATOM 3291 O O . PRO A 1 418 ? -2.268 -9.310 16.514 1.00 93.81 418 PRO A O 1
ATOM 3294 N N . PHE A 1 419 ? -3.619 -11.009 15.991 1.00 94.31 419 PHE A N 1
ATOM 3295 C CA . PHE A 1 419 ? -4.510 -10.801 17.148 1.00 94.31 419 PHE A CA 1
ATOM 3296 C C . PHE A 1 419 ? -3.961 -11.384 18.447 1.00 94.31 419 PHE A C 1
ATOM 3298 O O . PHE A 1 419 ? -4.355 -10.965 19.538 1.00 94.31 419 PHE A O 1
ATOM 3305 N N . ASN A 1 420 ? -3.049 -12.342 18.334 1.00 89.62 420 ASN A N 1
ATOM 3306 C CA . ASN A 1 420 ? -2.354 -12.945 19.448 1.00 89.62 420 ASN A CA 1
ATOM 3307 C C . ASN A 1 420 ? -0.866 -12.984 19.134 1.00 89.62 420 ASN A C 1
ATOM 3309 O O . ASN A 1 420 ? -0.405 -13.749 18.295 1.00 89.62 420 ASN A O 1
ATOM 3313 N N . VAL A 1 421 ? -0.098 -12.146 19.817 1.00 82.38 421 VAL A N 1
ATOM 3314 C CA . VAL A 1 421 ? 1.355 -12.147 19.637 1.00 82.38 421 VAL A CA 1
ATOM 3315 C C . VAL A 1 421 ? 2.041 -13.200 20.510 1.00 82.38 421 VAL A C 1
ATOM 3317 O O . VAL A 1 421 ? 3.221 -13.478 20.315 1.00 82.38 421 VAL A O 1
ATOM 3320 N N . GLN A 1 422 ? 1.316 -13.840 21.439 1.00 79.94 422 GLN A N 1
ATOM 3321 C CA . GLN A 1 422 ? 1.846 -14.973 22.191 1.00 79.94 422 GLN A CA 1
ATOM 3322 C C . GLN A 1 422 ? 2.101 -16.145 21.238 1.00 79.94 422 GLN A C 1
ATOM 3324 O O . GLN A 1 422 ? 1.192 -16.589 20.536 1.00 79.94 422 GLN A O 1
ATOM 3329 N N . PHE A 1 423 ? 3.314 -16.703 21.260 1.00 72.88 423 PHE A N 1
ATOM 3330 C CA . PHE A 1 423 ? 3.591 -17.927 20.517 1.00 72.88 423 PHE A CA 1
ATOM 3331 C C . PHE A 1 423 ? 2.786 -19.087 21.115 1.00 72.88 423 PHE A C 1
ATOM 3333 O O . PHE A 1 423 ? 3.087 -19.578 22.205 1.00 72.88 423 PHE A O 1
ATOM 3340 N N . ARG A 1 424 ? 1.738 -19.507 20.401 1.00 75.94 424 ARG A N 1
ATOM 3341 C CA . ARG A 1 424 ? 0.996 -20.739 20.667 1.00 75.94 424 ARG A CA 1
ATOM 3342 C C . ARG A 1 424 ? 1.159 -21.672 19.472 1.00 75.94 424 ARG A C 1
ATOM 3344 O O . ARG A 1 424 ? 0.887 -21.239 18.354 1.00 75.94 424 ARG A O 1
ATOM 3351 N N . PRO A 1 425 ? 1.607 -22.920 19.678 1.00 78.19 425 PRO A N 1
ATOM 3352 C CA . PRO A 1 425 ? 1.690 -23.885 18.593 1.00 78.19 425 PRO A CA 1
ATOM 3353 C C . PRO A 1 425 ? 0.310 -24.097 17.963 1.00 78.19 425 PRO A C 1
ATOM 3355 O O . PRO A 1 425 ? -0.658 -24.389 18.663 1.00 78.19 425 PRO A O 1
ATOM 3358 N N . SER A 1 426 ? 0.234 -23.960 16.645 1.00 83.56 426 SER A N 1
ATOM 3359 C CA . SER A 1 426 ? -0.950 -24.245 15.837 1.00 83.56 426 SER A CA 1
ATOM 3360 C C . SER A 1 426 ? -0.502 -24.721 14.449 1.00 83.56 426 SER A C 1
ATOM 3362 O O . SER A 1 426 ? 0.653 -24.471 14.082 1.00 83.56 426 SER A O 1
ATOM 3364 N N . PRO A 1 427 ? -1.360 -25.406 13.669 1.00 85.31 427 PRO A N 1
ATOM 3365 C CA . PRO A 1 427 ? -1.023 -25.810 12.306 1.00 85.31 427 PRO A CA 1
ATOM 3366 C C . PRO A 1 427 ? -0.491 -24.659 11.444 1.00 85.31 427 PRO A C 1
ATOM 3368 O O . PRO A 1 427 ? 0.559 -24.822 10.824 1.00 85.31 427 PRO A O 1
ATOM 3371 N N . SER A 1 428 ? -1.130 -23.481 11.465 1.00 86.06 428 SER A N 1
ATOM 3372 C CA . SER A 1 428 ? -0.619 -22.315 10.733 1.00 86.06 428 SER A CA 1
ATOM 3373 C C . SER A 1 428 ? 0.706 -21.833 11.313 1.00 86.06 428 SER A C 1
ATOM 3375 O O . SER A 1 428 ? 1.638 -21.541 10.571 1.00 86.06 428 SER A O 1
ATOM 3377 N N . ARG A 1 429 ? 0.863 -21.812 12.643 1.00 83.00 429 ARG A N 1
ATOM 3378 C CA . ARG A 1 429 ? 2.103 -21.345 13.275 1.00 83.00 429 ARG A CA 1
ATOM 3379 C C . ARG A 1 429 ? 3.304 -22.226 12.951 1.00 83.00 429 ARG A C 1
ATOM 3381 O O . ARG A 1 429 ? 4.416 -21.713 12.953 1.00 83.00 429 ARG A O 1
ATOM 3388 N N . LEU A 1 430 ? 3.118 -23.502 12.609 1.00 83.06 430 LEU A N 1
ATOM 3389 C CA . LEU A 1 430 ? 4.211 -24.351 12.117 1.00 83.06 430 LEU A CA 1
ATOM 3390 C C . LEU A 1 430 ? 4.795 -23.853 10.785 1.00 83.06 430 LEU A C 1
ATOM 3392 O O . LEU A 1 430 ? 5.975 -24.093 10.529 1.00 83.06 430 LEU A O 1
ATOM 3396 N N . LEU A 1 431 ? 4.034 -23.094 9.983 1.00 77.56 431 LEU A N 1
ATOM 3397 C CA . LEU A 1 431 ? 4.546 -22.461 8.762 1.00 77.56 431 LEU A CA 1
ATOM 3398 C C . LEU A 1 431 ? 5.684 -21.478 9.055 1.00 77.56 431 LEU A C 1
ATOM 3400 O O . LEU A 1 431 ? 6.588 -21.362 8.235 1.00 77.56 431 LEU A O 1
ATOM 3404 N N . THR A 1 432 ? 5.728 -20.858 10.245 1.00 73.38 432 THR A N 1
ATOM 3405 C CA . THR A 1 432 ? 6.841 -19.969 10.649 1.00 73.38 432 THR A CA 1
ATOM 3406 C C . THR A 1 432 ? 8.223 -20.637 10.599 1.00 73.38 432 THR A C 1
ATOM 3408 O O . THR A 1 432 ? 9.234 -19.939 10.610 1.00 73.38 432 THR A O 1
ATOM 3411 N N . LEU A 1 433 ? 8.305 -21.974 10.569 1.00 70.75 433 LEU A N 1
ATOM 3412 C CA . LEU A 1 433 ? 9.573 -22.697 10.426 1.00 70.75 433 LEU A CA 1
ATOM 3413 C C . LEU A 1 433 ? 10.156 -22.597 9.011 1.00 70.75 433 LEU A C 1
ATOM 3415 O O . LEU A 1 433 ? 11.361 -22.765 8.838 1.00 70.75 433 LEU A O 1
ATOM 3419 N N . LEU A 1 434 ? 9.307 -22.354 8.012 1.00 70.75 434 LEU A N 1
ATOM 3420 C CA . LEU A 1 434 ? 9.656 -22.362 6.590 1.00 70.75 434 LEU A CA 1
ATOM 3421 C C . LEU A 1 434 ? 9.245 -21.066 5.868 1.00 70.75 434 LEU A C 1
ATOM 3423 O O . LEU A 1 434 ? 9.531 -20.919 4.681 1.00 70.75 434 LEU A O 1
ATOM 3427 N N . ASP A 1 435 ? 8.580 -20.139 6.561 1.00 73.25 435 ASP A N 1
ATOM 3428 C CA . ASP A 1 435 ? 8.066 -18.900 5.982 1.00 73.25 435 ASP A CA 1
ATOM 3429 C C . ASP A 1 435 ? 9.205 -17.901 5.677 1.00 73.25 435 ASP A C 1
ATOM 3431 O O . ASP A 1 435 ? 9.981 -17.557 6.576 1.00 73.25 435 ASP A O 1
ATOM 3435 N N . PRO A 1 436 ? 9.324 -17.410 4.429 1.00 61.88 436 PRO A N 1
ATOM 3436 C CA . PRO A 1 436 ? 10.384 -16.483 4.040 1.00 61.88 436 PRO A CA 1
ATOM 3437 C C . PRO A 1 436 ? 10.175 -15.043 4.540 1.00 61.88 436 PRO A C 1
ATOM 3439 O O . PRO A 1 436 ? 11.134 -14.272 4.555 1.00 61.88 436 PRO A O 1
ATOM 3442 N N . LEU A 1 437 ? 8.950 -14.655 4.910 1.00 66.00 437 LEU A N 1
ATOM 3443 C CA . LEU A 1 437 ? 8.588 -13.301 5.346 1.00 66.00 437 LEU A CA 1
ATOM 3444 C C . LEU A 1 437 ? 8.402 -13.206 6.864 1.00 66.00 437 LEU A C 1
ATOM 3446 O O . LEU A 1 437 ? 8.814 -12.216 7.467 1.00 66.00 437 LEU A O 1
ATOM 3450 N N . LEU A 1 438 ? 7.813 -14.227 7.488 1.00 72.00 438 LEU A N 1
ATOM 3451 C CA . LEU A 1 438 ? 7.548 -14.295 8.926 1.00 72.00 438 LEU A CA 1
ATOM 3452 C C . LEU A 1 438 ? 8.162 -15.537 9.597 1.00 72.00 438 LEU A C 1
ATOM 3454 O O . LEU A 1 438 ? 7.445 -16.322 10.233 1.00 72.00 438 LEU A O 1
ATOM 3458 N N . PRO A 1 439 ? 9.492 -15.718 9.542 1.00 74.31 439 PRO A N 1
ATOM 3459 C CA . PRO A 1 439 ? 10.129 -16.755 10.335 1.00 74.31 439 PRO A CA 1
ATOM 3460 C C . PRO A 1 439 ? 9.981 -16.457 11.837 1.00 74.31 439 PRO A C 1
ATOM 3462 O O . PRO A 1 439 ? 9.912 -15.293 12.252 1.00 74.31 439 PRO A O 1
ATOM 3465 N N . VAL A 1 440 ? 9.995 -17.501 12.679 1.00 72.81 440 VAL A N 1
ATOM 3466 C CA . VAL A 1 440 ? 9.847 -17.382 14.154 1.00 72.81 440 VAL A CA 1
ATOM 3467 C C . VAL A 1 440 ? 10.759 -16.304 14.749 1.00 72.81 440 VAL A C 1
ATOM 3469 O O . VAL A 1 440 ? 10.338 -15.546 15.626 1.00 72.81 440 VAL A O 1
ATOM 3472 N N . GLY A 1 441 ? 12.001 -16.213 14.261 1.00 67.00 441 GLY A N 1
ATOM 3473 C CA . GLY A 1 441 ? 12.981 -15.231 14.726 1.00 67.00 441 GLY A CA 1
ATOM 3474 C C . GLY A 1 441 ? 12.529 -13.784 14.517 1.00 67.00 441 GLY A C 1
ATOM 3475 O O . GLY A 1 441 ? 12.597 -12.992 15.453 1.00 67.00 441 GLY A O 1
ATOM 3476 N N . ILE A 1 442 ? 11.993 -13.456 13.336 1.00 71.44 442 ILE A N 1
ATOM 3477 C CA . ILE A 1 442 ? 11.513 -12.103 13.013 1.00 71.44 442 ILE A CA 1
ATOM 3478 C C . ILE A 1 442 ? 10.297 -11.743 13.867 1.00 71.44 442 ILE A C 1
ATOM 3480 O O . ILE A 1 442 ? 10.262 -10.662 14.452 1.00 71.44 442 ILE A O 1
ATOM 3484 N N . LEU A 1 443 ? 9.334 -12.660 14.015 1.00 76.44 443 LEU A N 1
ATOM 3485 C CA . LEU A 1 443 ? 8.163 -12.451 14.875 1.00 76.44 443 LEU A CA 1
ATOM 3486 C C . LEU A 1 443 ? 8.561 -12.202 16.336 1.00 76.44 443 LEU A C 1
ATOM 3488 O O . LEU A 1 443 ? 8.037 -11.289 16.974 1.00 76.44 443 LEU A O 1
ATOM 3492 N N . THR A 1 444 ? 9.514 -12.983 16.850 1.00 76.62 444 THR A N 1
ATOM 3493 C CA . THR A 1 444 ? 10.006 -12.855 18.229 1.00 76.62 444 THR A CA 1
ATOM 3494 C C . THR A 1 444 ? 10.750 -11.536 18.436 1.00 76.62 444 THR A C 1
ATOM 3496 O O . THR A 1 444 ? 10.538 -10.871 19.446 1.00 76.62 444 THR A O 1
ATOM 3499 N N . GLN A 1 445 ? 11.575 -11.118 17.472 1.00 76.81 445 GLN A N 1
ATOM 3500 C CA . GLN A 1 445 ? 12.300 -9.845 17.524 1.00 76.81 445 GLN A CA 1
ATOM 3501 C C . GLN A 1 445 ? 11.364 -8.636 17.451 1.00 76.81 445 GLN A C 1
ATOM 3503 O O . GLN A 1 445 ? 11.500 -7.724 18.262 1.00 76.81 445 GLN A O 1
ATOM 3508 N N . CYS A 1 446 ? 10.394 -8.646 16.530 1.00 81.00 446 CYS A N 1
ATOM 3509 C CA . CYS A 1 446 ? 9.393 -7.582 16.416 1.00 81.00 446 CYS A CA 1
ATOM 3510 C C . CYS A 1 446 ? 8.600 -7.442 17.717 1.00 81.00 446 CYS A C 1
ATOM 3512 O O . CYS A 1 446 ? 8.418 -6.337 18.222 1.00 81.00 446 CYS A O 1
ATOM 3514 N N . LEU A 1 447 ? 8.174 -8.569 18.296 1.00 83.88 447 LEU A N 1
ATOM 3515 C CA . LEU A 1 447 ? 7.461 -8.568 19.564 1.00 83.88 447 LEU A CA 1
ATOM 3516 C C . LEU A 1 447 ? 8.336 -8.044 20.707 1.00 83.88 447 LEU A C 1
ATOM 3518 O O . LEU A 1 447 ? 7.890 -7.177 21.448 1.00 83.88 447 LEU A O 1
ATOM 3522 N N . ALA A 1 448 ? 9.570 -8.534 20.832 1.00 80.19 448 ALA A N 1
ATOM 3523 C CA . ALA A 1 448 ? 10.478 -8.119 21.895 1.00 80.19 448 ALA A CA 1
ATOM 3524 C C . ALA A 1 448 ? 10.815 -6.618 21.818 1.00 80.19 448 ALA A C 1
ATOM 3526 O O . ALA A 1 448 ? 10.831 -5.927 22.839 1.00 80.19 448 ALA A O 1
ATOM 3527 N N . ALA A 1 449 ? 11.024 -6.096 20.605 1.00 82.88 449 ALA A N 1
ATOM 3528 C CA . ALA A 1 449 ? 11.190 -4.668 20.360 1.00 82.88 449 ALA A CA 1
ATOM 3529 C C . ALA A 1 449 ? 9.927 -3.892 20.758 1.00 82.88 449 ALA A C 1
ATOM 3531 O O . ALA A 1 449 ? 10.011 -2.918 21.505 1.00 82.88 449 ALA A O 1
ATOM 3532 N N . TYR A 1 450 ? 8.750 -4.353 20.326 1.00 88.12 450 TYR A N 1
ATOM 3533 C CA . TYR A 1 450 ? 7.482 -3.693 20.626 1.00 88.12 450 TYR A CA 1
ATOM 3534 C C . TYR A 1 450 ? 7.149 -3.686 22.122 1.00 88.12 450 TYR A C 1
ATOM 3536 O O . TYR A 1 450 ? 6.613 -2.700 22.623 1.00 88.12 450 TYR A O 1
ATOM 3544 N N . THR A 1 451 ? 7.500 -4.738 22.866 1.00 86.31 451 THR A N 1
ATOM 3545 C CA . THR A 1 451 ? 7.316 -4.793 24.324 1.00 86.31 451 THR A CA 1
ATOM 3546 C C . THR A 1 451 ? 8.440 -4.124 25.117 1.00 86.31 451 THR A C 1
ATOM 3548 O O . THR A 1 451 ? 8.316 -4.013 26.333 1.00 86.31 451 THR A O 1
ATOM 3551 N N . GLY A 1 452 ? 9.528 -3.690 24.470 1.00 80.12 452 GLY A N 1
ATOM 3552 C CA . GLY A 1 452 ? 10.678 -3.059 25.128 1.00 80.12 452 GLY A CA 1
ATOM 3553 C C . GLY A 1 452 ? 11.580 -4.023 25.914 1.00 80.12 452 GLY A C 1
ATOM 3554 O O . GLY A 1 452 ? 12.345 -3.585 26.773 1.00 80.12 452 GLY A O 1
ATOM 3555 N N . THR A 1 453 ? 11.515 -5.333 25.649 1.00 70.19 453 THR A N 1
ATOM 3556 C CA . THR A 1 453 ? 12.322 -6.355 26.352 1.00 70.19 453 THR A CA 1
ATOM 3557 C C . THR A 1 453 ? 13.746 -6.468 25.808 1.00 70.19 453 THR A C 1
ATOM 3559 O O . THR A 1 453 ? 14.640 -6.945 26.505 1.00 70.19 453 THR A O 1
ATOM 3562 N N . THR A 1 454 ? 14.011 -5.965 24.600 1.00 55.62 454 THR A N 1
ATOM 3563 C CA . THR A 1 454 ? 15.350 -5.962 23.981 1.00 55.62 454 THR A CA 1
ATOM 3564 C C . THR A 1 454 ? 16.360 -5.035 24.678 1.00 55.62 454 THR A C 1
ATOM 3566 O O . THR A 1 454 ? 17.555 -5.124 24.405 1.00 55.62 454 THR A O 1
ATOM 3569 N N . ALA A 1 455 ? 15.925 -4.187 25.618 1.00 39.50 455 ALA A N 1
ATOM 3570 C CA . ALA A 1 455 ? 16.728 -3.102 26.188 1.00 39.50 455 ALA A CA 1
ATOM 3571 C C . ALA A 1 455 ? 17.556 -3.446 27.451 1.00 39.50 455 ALA A C 1
ATOM 3573 O O . ALA A 1 455 ? 18.143 -2.546 28.042 1.00 39.50 455 ALA A O 1
ATOM 3574 N N . LYS A 1 456 ? 17.638 -4.711 27.901 1.00 34.59 456 LYS A N 1
ATOM 3575 C CA . LYS A 1 456 ? 18.395 -5.072 29.132 1.00 34.59 456 LYS A CA 1
ATOM 3576 C C . LYS A 1 456 ? 19.487 -6.137 28.970 1.00 34.59 456 LYS A C 1
ATOM 3578 O O . LYS A 1 456 ? 20.050 -6.590 29.962 1.00 34.59 456 LYS A O 1
ATOM 3583 N N . GLY A 1 457 ? 19.816 -6.531 27.740 1.00 30.42 457 GLY A N 1
ATOM 3584 C CA . GLY A 1 457 ? 20.655 -7.708 27.486 1.00 30.42 457 GLY A CA 1
ATOM 3585 C C . GLY A 1 457 ? 22.150 -7.490 27.234 1.00 30.42 457 GLY A C 1
ATOM 3586 O O . GLY A 1 457 ? 22.844 -8.490 27.111 1.00 30.42 457 GLY A O 1
ATOM 3587 N N . ASN A 1 458 ? 22.669 -6.256 27.122 1.00 27.98 458 ASN A N 1
ATOM 3588 C CA . ASN A 1 458 ? 24.046 -6.058 26.625 1.00 27.98 458 ASN A CA 1
ATOM 3589 C C . ASN A 1 458 ? 24.868 -4.904 27.238 1.00 27.98 458 ASN A C 1
ATOM 3591 O O . ASN A 1 458 ? 25.897 -4.537 26.678 1.00 27.98 458 ASN A O 1
ATOM 3595 N N . GLU A 1 459 ? 24.508 -4.382 28.414 1.00 28.48 459 GLU A N 1
ATOM 3596 C CA . GLU A 1 459 ? 25.373 -3.428 29.147 1.00 28.48 459 GLU A CA 1
ATOM 3597 C C . GLU A 1 459 ? 26.325 -4.097 30.164 1.00 28.48 459 GLU A C 1
ATOM 3599 O O . GLU A 1 459 ? 27.109 -3.425 30.823 1.00 28.48 459 GLU A O 1
ATOM 3604 N N . GLY A 1 460 ? 26.329 -5.431 30.279 1.00 27.53 460 GLY A N 1
ATOM 3605 C CA . GLY A 1 460 ? 27.093 -6.145 31.316 1.00 27.53 460 GLY A CA 1
ATOM 3606 C C . GLY A 1 460 ? 28.437 -6.770 30.913 1.00 27.53 460 GLY A C 1
ATOM 3607 O O . GLY A 1 460 ? 29.102 -7.337 31.777 1.00 27.53 460 GLY A O 1
ATOM 3608 N N . VAL A 1 461 ? 28.850 -6.740 29.637 1.00 28.05 461 VAL A N 1
ATOM 3609 C CA . VAL A 1 461 ? 29.997 -7.563 29.159 1.00 28.05 461 VAL A CA 1
ATOM 3610 C C . VAL A 1 461 ? 31.126 -6.757 28.491 1.00 28.05 461 VAL A C 1
ATOM 3612 O O . VAL A 1 461 ? 32.168 -7.317 28.153 1.00 28.05 461 VAL A O 1
ATOM 3615 N N . LEU A 1 462 ? 31.013 -5.429 28.386 1.00 26.22 462 LEU A N 1
ATOM 3616 C CA . LEU A 1 462 ? 32.059 -4.577 27.789 1.00 26.22 462 LEU A CA 1
ATOM 3617 C C . LEU A 1 462 ? 32.904 -3.770 28.794 1.00 26.22 462 LEU A C 1
ATOM 3619 O O . LEU A 1 462 ? 33.768 -3.004 28.383 1.00 26.22 462 LEU A O 1
ATOM 3623 N N . GLU A 1 463 ? 32.779 -4.023 30.099 1.00 27.11 463 GLU A N 1
ATOM 3624 C CA . GLU A 1 463 ? 33.724 -3.533 31.116 1.00 27.11 463 GLU A CA 1
ATOM 3625 C C . GLU A 1 463 ? 34.632 -4.661 31.626 1.00 27.11 463 GLU A C 1
ATOM 3627 O O . GLU A 1 463 ? 34.520 -5.105 32.765 1.00 27.11 463 GLU A O 1
ATOM 3632 N N . LYS A 1 464 ? 35.531 -5.173 30.773 1.00 26.66 464 LYS A N 1
ATOM 3633 C CA . LYS A 1 464 ? 36.776 -5.869 31.183 1.00 26.66 464 LYS A CA 1
ATOM 3634 C C . LYS A 1 464 ? 37.611 -6.265 29.965 1.00 26.66 464 LYS A C 1
ATOM 3636 O O . LYS A 1 464 ? 37.790 -7.442 29.677 1.00 26.66 464 LYS A O 1
ATOM 3641 N N . LYS A 1 465 ? 38.146 -5.276 29.247 1.00 28.09 465 LYS A N 1
ATOM 3642 C CA . LYS A 1 465 ? 39.399 -5.387 28.470 1.00 28.09 465 LYS A CA 1
ATOM 3643 C C . LYS A 1 465 ? 39.720 -4.034 27.842 1.00 28.09 465 LYS A C 1
ATOM 3645 O O . LYS A 1 465 ? 39.353 -3.787 26.707 1.00 28.09 465 LYS A O 1
ATOM 3650 N N . GLN A 1 466 ? 40.392 -3.177 28.610 1.00 25.62 466 GLN A N 1
ATOM 3651 C CA . GLN A 1 466 ? 41.454 -2.263 28.155 1.00 25.62 466 GLN A CA 1
ATOM 3652 C C . GLN A 1 466 ? 41.898 -1.381 29.333 1.00 25.62 466 GLN A C 1
ATOM 3654 O O . GLN A 1 466 ? 41.710 -0.172 29.372 1.00 25.62 466 GLN A O 1
ATOM 3659 N N . SER A 1 467 ? 42.526 -2.004 30.331 1.00 23.36 467 SER A N 1
ATOM 3660 C CA . SER A 1 467 ? 43.475 -1.296 31.187 1.00 23.36 467 SER A CA 1
ATOM 3661 C C . SER A 1 467 ? 44.826 -1.304 30.471 1.00 23.36 467 SER A C 1
ATOM 3663 O O . SER A 1 467 ? 45.518 -2.323 30.489 1.00 23.36 467 SER A O 1
ATOM 3665 N N . GLY A 1 468 ? 45.193 -0.202 29.815 1.00 23.27 468 GLY A N 1
ATOM 3666 C CA . GLY A 1 468 ? 46.541 -0.071 29.265 1.00 23.27 468 GLY A CA 1
ATOM 3667 C C . GLY A 1 468 ? 46.738 0.961 28.162 1.00 23.27 468 GLY A C 1
ATOM 3668 O O . GLY A 1 468 ? 47.171 0.576 27.088 1.00 23.27 468 GLY A O 1
ATOM 3669 N N . ALA A 1 469 ? 46.481 2.245 28.419 1.00 25.14 469 ALA A N 1
ATOM 3670 C CA . ALA A 1 469 ? 47.349 3.347 27.977 1.00 25.14 469 ALA A CA 1
ATOM 3671 C C . ALA A 1 469 ? 46.815 4.683 28.508 1.00 25.14 469 ALA A C 1
ATOM 3673 O O . ALA A 1 469 ? 45.618 4.943 28.526 1.00 25.14 469 ALA A O 1
ATOM 3674 N N . LYS A 1 470 ? 47.741 5.499 29.003 1.00 24.19 470 LYS A N 1
ATOM 3675 C CA . LYS A 1 470 ? 47.528 6.754 29.721 1.00 24.19 470 LYS A CA 1
ATOM 3676 C C . LYS A 1 470 ? 47.153 7.917 28.789 1.00 24.19 470 LYS A C 1
ATOM 3678 O O . LYS A 1 470 ? 47.726 8.040 27.717 1.00 24.19 470 LYS A O 1
ATOM 3683 N N . SER A 1 471 ? 46.262 8.770 29.307 1.00 21.02 471 SER A N 1
ATOM 3684 C CA . SER A 1 471 ? 46.192 10.246 29.245 1.00 21.02 471 SER A CA 1
ATOM 3685 C C . SER A 1 471 ? 46.811 10.993 28.054 1.00 21.02 471 SER A C 1
ATOM 3687 O O . SER A 1 471 ? 48.020 10.916 27.884 1.00 21.02 471 SER A O 1
ATOM 3689 N N . VAL A 1 472 ? 46.047 11.908 27.443 1.00 23.72 472 VAL A N 1
ATOM 3690 C CA . VAL A 1 472 ? 46.219 13.371 27.609 1.00 23.72 472 VAL A CA 1
ATOM 3691 C C . VAL A 1 472 ? 44.860 14.055 27.385 1.00 23.72 472 VAL A C 1
ATOM 3693 O O . VAL A 1 472 ? 44.136 13.748 26.446 1.00 23.72 472 VAL A O 1
ATOM 3696 N N . SER A 1 473 ? 44.520 14.950 28.307 1.00 20.42 473 SER A N 1
ATOM 3697 C CA . SER A 1 473 ? 43.386 15.871 28.301 1.00 20.42 473 SER A CA 1
ATOM 3698 C C . SER A 1 473 ? 43.632 17.087 27.408 1.00 20.42 473 SER A C 1
ATOM 3700 O O . SER A 1 473 ? 44.724 17.638 27.492 1.00 20.42 473 SER A O 1
ATOM 3702 N N . GLU A 1 474 ? 42.598 17.621 26.753 1.00 23.59 474 GLU A N 1
ATOM 3703 C CA . GLU A 1 474 ? 42.378 19.076 26.690 1.00 23.59 474 GLU A CA 1
ATOM 3704 C C . GLU A 1 474 ? 40.915 19.423 26.350 1.00 23.59 474 GLU A C 1
ATOM 3706 O O . GLU A 1 474 ? 40.232 18.707 25.623 1.00 23.59 474 GLU A O 1
ATOM 3711 N N . LYS A 1 475 ? 40.429 20.483 27.006 1.00 21.52 475 LYS A N 1
ATOM 3712 C CA . LYS A 1 475 ? 39.044 20.985 27.081 1.00 21.52 475 LYS A CA 1
ATOM 3713 C C . LYS A 1 475 ? 38.650 21.720 25.787 1.00 21.52 475 LYS A C 1
ATOM 3715 O O . LYS A 1 475 ? 39.471 22.436 25.236 1.00 21.52 475 LYS A O 1
ATOM 3720 N N . ALA A 1 476 ? 37.478 21.409 25.230 1.00 21.95 476 ALA A N 1
ATOM 3721 C CA . ALA A 1 476 ? 36.229 22.194 25.242 1.00 21.95 476 ALA A CA 1
ATOM 3722 C C . ALA A 1 476 ? 36.256 23.506 24.436 1.00 21.95 476 ALA A C 1
ATOM 3724 O O . ALA A 1 476 ? 36.982 24.418 24.800 1.00 21.95 476 ALA A O 1
ATOM 3725 N N . ASP A 1 477 ? 35.392 23.607 23.416 1.00 21.25 477 ASP A N 1
ATOM 3726 C CA . ASP A 1 477 ? 34.416 24.701 23.328 1.00 21.25 477 ASP A CA 1
ATOM 3727 C C . ASP A 1 477 ? 33.295 24.431 22.301 1.00 21.25 477 ASP A C 1
ATOM 3729 O O . ASP A 1 477 ? 33.467 23.760 21.288 1.00 21.25 477 ASP A O 1
ATOM 3733 N N . HIS A 1 478 ? 32.123 24.941 22.679 1.00 22.34 478 HIS A N 1
ATOM 3734 C CA . HIS A 1 478 ? 30.811 25.068 22.037 1.00 22.34 478 HIS A CA 1
ATOM 3735 C C . HIS A 1 478 ? 30.695 24.963 20.501 1.00 22.34 478 HIS A C 1
ATOM 3737 O O . HIS A 1 478 ? 31.401 25.669 19.798 1.00 22.34 478 HIS A O 1
ATOM 3743 N N . LEU A 1 479 ? 29.670 24.248 19.995 1.00 22.33 479 LEU A N 1
ATOM 3744 C CA . LEU A 1 479 ? 28.593 24.779 19.123 1.00 22.33 479 LEU A CA 1
ATOM 3745 C C . LEU A 1 479 ? 27.617 23.666 18.660 1.00 22.33 479 LEU A C 1
ATOM 3747 O O . LEU A 1 479 ? 28.007 22.542 18.371 1.00 22.33 479 LEU A O 1
ATOM 3751 N N . SER A 1 480 ? 26.326 24.007 18.626 1.00 21.31 480 SER A N 1
ATOM 3752 C CA . SER A 1 480 ? 25.159 23.207 18.209 1.00 21.31 480 SER A CA 1
ATOM 3753 C C . SER A 1 480 ? 25.244 22.612 16.791 1.00 21.31 480 SER A C 1
ATOM 3755 O O . SER A 1 480 ? 25.698 23.332 15.900 1.00 21.31 480 SER A O 1
ATOM 3757 N N . PRO A 1 481 ? 24.659 21.431 16.508 1.00 24.62 481 PRO A N 1
ATOM 3758 C CA . PRO A 1 481 ? 24.383 20.994 15.142 1.00 24.62 481 PRO A CA 1
ATOM 3759 C C . PRO A 1 481 ? 22.937 21.317 14.731 1.00 24.62 481 PRO A C 1
ATOM 3761 O O . PRO A 1 481 ? 21.982 20.853 15.352 1.00 24.62 481 PRO A O 1
ATOM 3764 N N . LYS A 1 482 ? 22.806 22.115 13.666 1.00 23.39 482 LYS A N 1
ATOM 3765 C CA . LYS A 1 482 ? 21.632 22.172 12.788 1.00 23.39 482 LYS A CA 1
ATOM 3766 C C . LYS A 1 482 ? 21.815 21.162 11.651 1.00 23.39 482 LYS A C 1
ATOM 3768 O O . LYS A 1 482 ? 22.906 21.093 11.095 1.00 23.39 482 LYS A O 1
ATOM 3773 N N . ASP A 1 483 ? 20.735 20.438 11.385 1.00 23.86 483 ASP A N 1
ATOM 3774 C CA . ASP A 1 483 ? 20.129 20.016 10.115 1.00 23.86 483 ASP A CA 1
ATOM 3775 C C . ASP A 1 483 ? 20.969 19.749 8.850 1.00 23.86 483 ASP A C 1
ATOM 3777 O O . ASP A 1 483 ? 21.773 20.561 8.401 1.00 23.86 483 ASP A O 1
ATOM 3781 N N . ASP A 1 484 ? 20.553 18.641 8.223 1.00 23.06 484 ASP A N 1
ATOM 3782 C CA . ASP A 1 484 ? 20.524 18.311 6.795 1.00 23.06 484 ASP A CA 1
ATOM 3783 C C . ASP A 1 484 ? 21.826 18.047 6.033 1.00 23.06 484 ASP A C 1
ATOM 3785 O O . ASP A 1 484 ? 22.647 18.926 5.802 1.00 23.06 484 ASP A O 1
ATOM 3789 N N . CYS A 1 485 ? 21.906 16.833 5.471 1.00 22.17 485 CYS A N 1
ATOM 3790 C CA . CYS A 1 485 ? 22.667 16.559 4.253 1.00 22.17 485 CYS A CA 1
ATOM 3791 C C . CYS A 1 485 ? 21.963 15.491 3.399 1.00 22.17 485 CYS A C 1
ATOM 3793 O O . CYS A 1 485 ? 22.157 14.288 3.569 1.00 22.17 485 CYS A O 1
ATOM 3795 N N . CYS A 1 486 ? 21.181 15.975 2.433 1.00 21.23 486 CYS A N 1
ATOM 3796 C CA . CYS A 1 486 ? 20.899 15.310 1.167 1.00 21.23 486 CYS A CA 1
ATOM 3797 C C . CYS A 1 486 ? 21.725 16.004 0.069 1.00 21.23 486 CYS A C 1
ATOM 3799 O O . CYS A 1 486 ? 21.683 17.226 -0.033 1.00 21.23 486 CYS A O 1
ATOM 3801 N N . LEU A 1 487 ? 22.348 15.187 -0.789 1.00 25.12 487 LEU A N 1
ATOM 3802 C CA . LEU A 1 487 ? 22.860 15.480 -2.139 1.00 25.12 487 LEU A CA 1
ATOM 3803 C C . LEU A 1 487 ? 24.112 16.369 -2.271 1.00 25.12 487 LEU A C 1
ATOM 3805 O O . LEU A 1 487 ? 24.097 17.557 -1.967 1.00 25.12 487 LEU A O 1
ATOM 3809 N N . ALA A 1 488 ? 25.145 15.811 -2.909 1.00 24.36 488 ALA A N 1
ATOM 3810 C CA . ALA A 1 488 ? 26.106 16.584 -3.687 1.00 24.36 488 ALA A CA 1
ATOM 3811 C C . ALA A 1 488 ? 26.460 15.851 -4.993 1.00 24.36 488 ALA A C 1
ATOM 3813 O O . ALA A 1 488 ? 26.894 14.700 -4.990 1.00 24.36 488 ALA A O 1
ATOM 3814 N N . ASP A 1 489 ? 26.188 16.568 -6.085 1.00 22.81 489 ASP A N 1
ATOM 3815 C CA . ASP A 1 489 ? 26.777 16.491 -7.424 1.00 22.81 489 ASP A CA 1
ATOM 3816 C C . ASP A 1 489 ? 28.312 16.559 -7.363 1.00 22.81 489 ASP A C 1
ATOM 3818 O O . ASP A 1 489 ? 28.844 17.273 -6.518 1.00 22.81 489 ASP A O 1
ATOM 3822 N N . ASP A 1 490 ? 29.008 15.965 -8.338 1.00 25.30 490 ASP A N 1
ATOM 3823 C CA . ASP A 1 490 ? 30.392 16.347 -8.645 1.00 25.30 490 ASP A CA 1
ATOM 3824 C C . ASP A 1 490 ? 30.659 16.360 -10.160 1.00 25.30 490 ASP A C 1
ATOM 3826 O O . ASP A 1 490 ? 30.494 15.368 -10.876 1.00 25.30 490 ASP A O 1
ATOM 3830 N N . ARG A 1 491 ? 31.113 17.520 -10.651 1.00 21.77 491 ARG A N 1
ATOM 3831 C CA . ARG A 1 491 ? 31.722 17.732 -11.972 1.00 21.77 491 ARG A CA 1
ATOM 3832 C C . ARG A 1 491 ? 33.178 18.195 -11.777 1.00 21.77 491 ARG A C 1
ATOM 3834 O O . ARG A 1 491 ? 33.381 19.251 -11.197 1.00 21.77 491 ARG A O 1
ATOM 3841 N N . LEU A 1 492 ? 34.129 17.415 -12.322 1.00 22.23 492 LEU A N 1
ATOM 3842 C CA . LEU A 1 492 ? 35.265 17.778 -13.222 1.00 22.23 492 LEU A CA 1
ATOM 3843 C C . LEU A 1 492 ? 35.989 19.131 -12.960 1.00 22.23 492 LEU A C 1
ATOM 3845 O O . LEU A 1 492 ? 35.334 20.162 -13.043 1.00 22.23 492 LEU A O 1
ATOM 3849 N N . LEU A 1 493 ? 37.318 19.295 -12.763 1.00 20.44 493 LEU A N 1
ATOM 3850 C CA . LEU A 1 493 ? 38.595 18.815 -13.390 1.00 20.44 493 LEU A CA 1
ATOM 3851 C C . LEU A 1 493 ? 39.768 19.673 -12.770 1.00 20.44 493 LEU A C 1
ATOM 3853 O O . LEU A 1 493 ? 39.434 20.595 -12.023 1.00 20.44 493 LEU A O 1
ATOM 3857 N N . PRO A 1 494 ? 41.076 19.625 -13.169 1.00 31.53 494 PRO A N 1
ATOM 3858 C CA . PRO A 1 494 ? 41.969 18.556 -13.677 1.00 31.53 494 PRO A CA 1
ATOM 3859 C C . PRO A 1 494 ? 43.427 18.534 -13.088 1.00 31.53 494 PRO A C 1
ATOM 3861 O O . PRO A 1 494 ? 43.869 19.468 -12.428 1.00 31.53 494 PRO A O 1
ATOM 3864 N N . ASP A 1 495 ? 44.161 17.466 -13.457 1.00 21.66 495 ASP A N 1
ATOM 3865 C CA . ASP A 1 495 ? 45.612 17.285 -13.740 1.00 21.66 495 ASP A CA 1
ATOM 3866 C C . ASP A 1 495 ? 46.733 17.627 -12.728 1.00 21.66 495 ASP A C 1
ATOM 3868 O O . ASP A 1 495 ? 46.915 18.777 -12.357 1.00 21.66 495 ASP A O 1
ATOM 3872 N N . VAL A 1 496 ? 47.610 16.638 -12.438 1.00 22.36 496 VAL A N 1
ATOM 3873 C CA . VAL A 1 496 ? 49.050 16.599 -12.831 1.00 22.36 496 VAL A CA 1
ATOM 3874 C C . VAL A 1 496 ? 49.647 15.184 -12.622 1.00 22.36 496 VAL A C 1
ATOM 3876 O O . VAL A 1 496 ? 49.462 14.533 -11.599 1.00 22.36 496 VAL A O 1
ATOM 3879 N N . VAL A 1 497 ? 50.397 14.747 -13.638 1.00 20.86 497 VAL A N 1
ATOM 3880 C CA . VAL A 1 497 ? 51.158 13.495 -13.841 1.00 20.86 497 VAL A CA 1
ATOM 3881 C C . VAL A 1 497 ? 52.454 13.417 -13.005 1.00 20.86 497 VAL A C 1
ATOM 3883 O O . VAL A 1 497 ? 53.142 14.433 -12.912 1.00 20.86 497 VAL A O 1
ATOM 3886 N N . LYS A 1 498 ? 52.846 12.213 -12.518 1.00 21.05 498 LYS A N 1
ATOM 3887 C CA . LYS A 1 498 ? 54.217 11.625 -12.641 1.00 21.05 498 LYS A CA 1
ATOM 3888 C C . LYS A 1 498 ? 54.419 10.240 -11.975 1.00 21.05 498 LYS A C 1
ATOM 3890 O O . LYS A 1 498 ? 54.300 10.098 -10.766 1.00 21.05 498 LYS A O 1
ATOM 3895 N N . ASP A 1 499 ? 54.778 9.275 -12.828 1.00 20.44 499 ASP A N 1
ATOM 3896 C CA . ASP A 1 499 ? 55.888 8.296 -12.787 1.00 20.44 499 ASP A CA 1
ATOM 3897 C C . ASP A 1 499 ? 56.159 7.324 -11.606 1.00 20.44 499 ASP A C 1
ATOM 3899 O O . ASP A 1 499 ? 56.640 7.687 -10.540 1.00 20.44 499 ASP A O 1
ATOM 3903 N N . SER A 1 500 ? 55.975 6.033 -11.941 1.00 21.42 500 SER A N 1
ATOM 3904 C CA . SER A 1 500 ? 56.837 4.839 -11.758 1.00 21.42 500 SER A CA 1
ATOM 3905 C C . SER A 1 500 ? 57.603 4.567 -10.446 1.00 21.42 500 SER A C 1
ATOM 3907 O O . SER A 1 500 ? 58.564 5.259 -10.135 1.00 21.42 500 SER A O 1
ATOM 3909 N N . HIS A 1 501 ? 57.360 3.394 -9.833 1.00 22.14 501 HIS A N 1
ATOM 3910 C CA . HIS A 1 501 ? 58.334 2.283 -9.789 1.00 22.14 501 HIS A CA 1
ATOM 3911 C C . HIS A 1 501 ? 57.770 0.976 -9.190 1.00 22.14 501 HIS A C 1
ATOM 3913 O O . HIS A 1 501 ? 56.819 0.949 -8.419 1.00 22.14 501 HIS A O 1
ATOM 3919 N N . SER A 1 502 ? 58.407 -0.112 -9.616 1.00 21.53 502 SER A N 1
ATOM 3920 C CA . SER A 1 502 ? 58.216 -1.535 -9.335 1.00 21.53 502 SER A CA 1
ATOM 3921 C C . SER A 1 502 ? 58.304 -1.945 -7.860 1.00 21.53 502 SER A C 1
ATOM 3923 O O . SER A 1 502 ? 59.247 -1.562 -7.171 1.00 21.53 502 SER A O 1
ATOM 3925 N N . GLY A 1 503 ? 57.430 -2.861 -7.436 1.00 21.75 503 GLY A N 1
ATOM 3926 C CA . GLY A 1 503 ? 57.567 -3.601 -6.181 1.00 21.75 503 GLY A CA 1
ATOM 3927 C C . GLY A 1 503 ? 56.572 -4.757 -6.099 1.00 21.75 503 GLY A C 1
ATOM 3928 O O . GLY A 1 503 ? 55.375 -4.549 -5.953 1.00 21.75 503 GLY A O 1
ATOM 3929 N N . SER A 1 504 ? 57.075 -5.980 -6.226 1.00 22.48 504 SER A N 1
ATOM 3930 C CA . SER A 1 504 ? 56.348 -7.231 -6.020 1.00 22.48 504 SER A CA 1
ATOM 3931 C C . SER A 1 504 ? 55.828 -7.354 -4.583 1.00 22.48 504 SER A C 1
ATOM 3933 O O . SER A 1 504 ? 56.631 -7.384 -3.651 1.00 22.48 504 SER A O 1
ATOM 3935 N N . ALA A 1 505 ? 54.517 -7.519 -4.405 1.00 22.67 505 ALA A N 1
ATOM 3936 C CA . ALA A 1 505 ? 53.929 -8.025 -3.167 1.00 22.67 505 ALA A CA 1
ATOM 3937 C C . ALA A 1 505 ? 52.690 -8.871 -3.493 1.00 22.67 505 ALA A C 1
ATOM 3939 O O . ALA A 1 505 ? 51.846 -8.494 -4.303 1.00 22.67 505 ALA A O 1
ATOM 3940 N N . GLN A 1 506 ? 52.654 -10.061 -2.905 1.00 22.02 506 GLN A N 1
ATOM 3941 C CA . GLN A 1 506 ? 51.679 -11.120 -3.135 1.00 22.02 506 GLN A CA 1
ATOM 3942 C C . GLN A 1 506 ? 50.276 -10.730 -2.644 1.00 22.02 506 GLN A C 1
ATOM 3944 O O . GLN A 1 506 ? 50.116 -10.138 -1.580 1.00 22.02 506 GLN A O 1
ATOM 3949 N N . ILE A 1 507 ? 49.267 -11.112 -3.424 1.00 23.38 507 ILE A N 1
ATOM 3950 C CA . ILE A 1 507 ? 47.837 -10.957 -3.136 1.00 23.38 507 ILE A CA 1
ATOM 3951 C C . ILE A 1 507 ? 47.405 -12.087 -2.180 1.00 23.38 507 ILE A C 1
ATOM 3953 O O . ILE A 1 507 ? 47.614 -13.252 -2.530 1.00 23.38 507 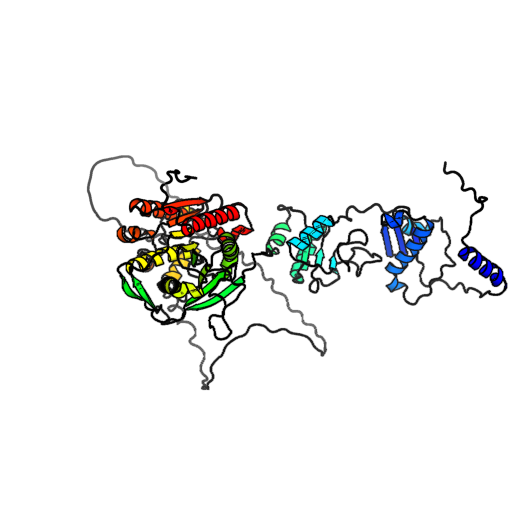ILE A O 1
ATOM 3957 N N . PRO A 1 508 ? 46.771 -11.820 -1.022 1.00 22.36 508 PRO A N 1
ATOM 3958 C CA . PRO A 1 508 ? 46.067 -12.857 -0.283 1.00 22.36 508 PRO A CA 1
ATOM 3959 C C . PRO A 1 508 ? 44.699 -13.094 -0.931 1.00 22.36 508 PRO A C 1
ATOM 3961 O O . PRO A 1 508 ? 43.880 -12.184 -1.057 1.00 22.36 508 PRO A O 1
ATOM 3964 N N . HIS A 1 509 ? 44.458 -14.337 -1.337 1.00 24.06 509 HIS A N 1
ATOM 3965 C CA . HIS A 1 509 ? 43.146 -14.836 -1.730 1.00 24.06 509 HIS A CA 1
ATOM 3966 C C . HIS A 1 509 ? 42.146 -14.690 -0.570 1.00 24.06 509 HIS A C 1
ATOM 3968 O O . HIS A 1 509 ? 42.342 -15.275 0.492 1.00 24.06 509 HIS A O 1
ATOM 3974 N N . ALA A 1 510 ? 41.056 -13.953 -0.789 1.00 23.84 510 ALA A N 1
ATOM 3975 C CA . ALA A 1 510 ? 39.875 -13.979 0.068 1.00 23.84 510 ALA A CA 1
ATOM 3976 C C . ALA A 1 510 ? 38.956 -15.124 -0.389 1.00 23.84 510 ALA A C 1
ATOM 3978 O O . ALA A 1 510 ? 38.250 -15.012 -1.391 1.00 23.84 510 ALA A O 1
ATOM 3979 N N . SER A 1 511 ? 39.014 -16.251 0.318 1.00 25.06 511 SER A N 1
ATOM 3980 C CA . SER A 1 511 ? 38.108 -17.390 0.165 1.00 25.06 511 SER A CA 1
ATOM 3981 C C . SER A 1 511 ? 36.943 -17.292 1.157 1.00 25.06 511 SER A C 1
ATOM 3983 O O . SER A 1 511 ? 37.157 -17.296 2.364 1.00 25.06 511 SER A O 1
ATOM 3985 N N . SER A 1 512 ? 35.733 -17.200 0.599 1.00 26.81 512 SER A N 1
ATOM 3986 C CA . SER A 1 512 ? 34.441 -17.729 1.076 1.00 26.81 512 SER A CA 1
ATOM 3987 C C . SER A 1 512 ? 34.144 -17.810 2.585 1.00 26.81 512 SER A C 1
ATOM 3989 O O . SER A 1 512 ? 34.587 -18.724 3.279 1.00 26.81 512 SER A O 1
ATOM 3991 N N . GLU A 1 513 ? 33.189 -16.988 3.031 1.00 29.88 513 GLU A N 1
ATOM 3992 C CA . GLU A 1 513 ? 32.351 -17.193 4.227 1.00 29.88 513 GLU A CA 1
ATOM 3993 C C . GLU A 1 513 ? 31.384 -18.389 4.064 1.00 29.88 513 GLU A C 1
ATOM 3995 O O . GLU A 1 513 ? 30.166 -18.238 4.104 1.00 29.88 513 GLU A O 1
ATOM 4000 N N . PHE A 1 514 ? 31.910 -19.599 3.855 1.00 27.92 514 PHE A N 1
ATOM 4001 C CA . PHE A 1 514 ? 31.108 -20.835 3.839 1.00 27.92 514 PHE A CA 1
ATOM 4002 C C . PHE A 1 514 ? 31.650 -21.961 4.741 1.00 27.92 514 PHE A C 1
ATOM 4004 O O . PHE A 1 514 ? 30.984 -22.981 4.894 1.00 27.92 514 PHE A O 1
ATOM 4011 N N . ASP A 1 515 ? 32.777 -21.759 5.435 1.00 27.58 515 ASP A N 1
ATOM 4012 C CA . ASP A 1 515 ? 33.422 -22.811 6.247 1.00 27.58 515 ASP A CA 1
ATOM 4013 C C . ASP A 1 515 ? 33.153 -22.740 7.765 1.00 27.58 515 ASP A C 1
ATOM 4015 O O . ASP A 1 515 ? 33.628 -23.585 8.524 1.00 27.58 515 ASP A O 1
ATOM 4019 N N . LEU A 1 516 ? 32.337 -21.794 8.246 1.00 28.02 516 LEU A N 1
ATOM 4020 C CA . LEU A 1 516 ? 32.023 -21.666 9.683 1.00 28.02 516 LEU A CA 1
ATOM 4021 C C . LEU A 1 516 ? 30.769 -22.430 10.145 1.00 28.02 516 LEU A C 1
ATOM 4023 O O . LEU A 1 516 ? 30.513 -22.510 11.344 1.00 28.02 516 LEU A O 1
ATOM 4027 N N . VAL A 1 517 ? 30.025 -23.061 9.230 1.00 30.92 517 VAL A N 1
ATOM 4028 C CA . VAL A 1 517 ? 28.787 -23.799 9.559 1.00 30.92 517 VAL A CA 1
ATOM 4029 C C . VAL A 1 517 ? 29.021 -25.312 9.732 1.00 30.92 517 VAL A C 1
ATOM 4031 O O . VAL A 1 517 ? 28.216 -25.993 10.362 1.00 30.92 517 VAL A O 1
ATOM 4034 N N . HIS A 1 518 ? 30.162 -25.860 9.295 1.00 28.55 518 HIS A N 1
ATOM 4035 C CA . HIS A 1 518 ? 30.427 -27.307 9.387 1.00 28.55 518 HIS A CA 1
ATOM 4036 C C . HIS A 1 518 ? 31.128 -27.787 10.674 1.00 28.55 518 HIS A C 1
ATOM 4038 O O . HIS A 1 518 ? 31.238 -28.992 10.895 1.00 28.55 518 HIS A O 1
ATOM 4044 N N . SER A 1 519 ? 31.548 -26.884 11.564 1.00 28.03 519 SER A N 1
ATOM 4045 C CA . SER A 1 519 ? 32.277 -27.239 12.797 1.00 28.03 519 SER A CA 1
ATOM 4046 C C . SER A 1 519 ? 31.367 -27.574 13.996 1.00 28.03 519 SER A C 1
ATOM 4048 O O . SER A 1 519 ? 31.762 -28.326 14.884 1.00 28.03 519 SER A O 1
ATOM 4050 N N . GLN A 1 520 ? 30.113 -27.102 14.018 1.00 30.86 520 GLN A N 1
ATOM 4051 C CA . GLN A 1 520 ? 29.215 -27.294 15.171 1.00 30.86 520 GLN A CA 1
ATOM 4052 C C . GLN A 1 520 ? 28.260 -28.502 15.078 1.00 30.86 520 GLN A C 1
ATOM 4054 O O . GLN A 1 520 ? 27.546 -28.780 16.036 1.00 30.86 520 GLN A O 1
ATOM 4059 N N . MET A 1 521 ? 28.279 -29.280 13.988 1.00 29.06 521 MET A N 1
ATOM 4060 C CA . MET A 1 521 ? 27.373 -30.432 13.795 1.00 29.06 521 MET A CA 1
ATOM 4061 C C . MET A 1 521 ? 27.994 -31.825 14.025 1.00 29.06 521 MET A C 1
ATOM 4063 O O . MET A 1 521 ? 27.328 -32.827 13.787 1.00 29.06 521 MET A O 1
ATOM 4067 N N . ASN A 1 522 ? 29.227 -31.934 14.539 1.00 28.28 522 ASN A N 1
ATOM 4068 C CA . ASN A 1 522 ? 29.903 -33.235 14.725 1.00 28.28 522 ASN A CA 1
ATOM 4069 C C . ASN A 1 522 ? 29.948 -33.790 16.166 1.00 28.28 522 ASN A C 1
ATOM 4071 O O . ASN A 1 522 ? 30.554 -34.837 16.380 1.00 28.28 522 ASN A O 1
ATOM 4075 N N . ASN A 1 523 ? 29.276 -33.170 17.145 1.00 29.02 523 ASN A N 1
ATOM 4076 C CA . ASN A 1 523 ? 29.349 -33.589 18.560 1.00 29.02 523 ASN A CA 1
ATOM 4077 C C . ASN A 1 523 ? 28.096 -34.276 19.133 1.00 29.02 523 ASN A C 1
ATOM 4079 O O . ASN A 1 523 ? 27.919 -34.316 20.347 1.00 29.02 523 ASN A O 1
ATOM 4083 N N . LEU A 1 524 ? 27.254 -34.890 18.299 1.00 26.98 524 LEU A N 1
ATOM 4084 C CA . LEU A 1 524 ? 26.155 -35.741 18.774 1.00 26.98 524 LEU A CA 1
ATOM 4085 C C . LEU A 1 524 ? 26.164 -37.092 18.046 1.00 26.98 524 LEU A C 1
ATOM 4087 O O . LEU A 1 524 ? 25.428 -37.317 17.090 1.00 26.98 524 LEU A O 1
ATOM 4091 N N . ARG A 1 525 ? 27.009 -38.019 18.514 1.00 23.27 525 ARG A N 1
ATOM 4092 C CA . ARG A 1 525 ? 26.805 -39.462 18.302 1.00 23.27 525 ARG A CA 1
ATOM 4093 C C . ARG A 1 525 ? 26.221 -40.056 19.588 1.00 23.27 525 ARG A C 1
ATOM 4095 O O . ARG A 1 525 ? 26.877 -39.935 20.621 1.00 23.27 525 ARG A O 1
ATOM 4102 N N . PRO A 1 526 ? 25.061 -40.733 19.560 1.00 26.33 526 PRO A N 1
ATOM 4103 C CA . PRO A 1 526 ? 24.587 -41.485 20.711 1.00 26.33 526 PRO A CA 1
ATOM 4104 C C . PRO A 1 526 ? 25.351 -42.811 20.815 1.00 26.33 526 PRO A C 1
ATOM 4106 O O . PRO A 1 526 ? 25.414 -43.591 19.862 1.00 26.33 526 PRO A O 1
ATOM 4109 N N . THR A 1 527 ? 25.932 -43.080 21.982 1.00 24.16 527 THR A N 1
ATOM 4110 C CA . THR A 1 527 ? 26.467 -44.395 22.348 1.00 24.16 527 THR A CA 1
ATOM 4111 C C . THR A 1 527 ? 25.325 -45.375 22.607 1.00 24.16 527 THR A C 1
ATOM 4113 O O . THR A 1 527 ? 24.435 -45.108 23.409 1.00 24.16 527 THR A O 1
ATOM 4116 N N . ARG A 1 528 ? 25.374 -46.527 21.931 1.00 22.84 528 ARG A N 1
ATOM 4117 C CA . ARG A 1 528 ? 24.525 -47.702 22.174 1.00 22.84 528 ARG A CA 1
ATOM 4118 C C . ARG A 1 528 ? 24.820 -48.304 23.554 1.00 22.84 528 ARG A C 1
ATOM 4120 O O . ARG A 1 528 ? 25.969 -48.654 23.813 1.00 22.84 528 ARG A O 1
ATOM 4127 N N . SER A 1 529 ? 23.782 -48.592 24.333 1.00 24.97 529 SER A N 1
ATOM 4128 C CA . SER A 1 529 ? 23.767 -49.726 25.265 1.00 24.97 529 SER A CA 1
ATOM 4129 C C . SER A 1 529 ? 22.415 -50.440 25.195 1.00 24.97 529 SER A C 1
ATOM 4131 O O . SER A 1 529 ? 21.360 -49.817 25.133 1.00 24.97 529 SER A O 1
ATOM 4133 N N . GLN A 1 530 ? 22.490 -51.766 25.109 1.00 24.55 530 GLN A N 1
ATOM 4134 C CA . GLN A 1 530 ? 21.384 -52.717 25.037 1.00 24.55 530 GLN A CA 1
ATOM 4135 C C . GLN A 1 530 ? 20.796 -52.973 26.431 1.00 24.55 530 GLN A C 1
ATOM 4137 O O . GLN A 1 530 ? 21.557 -53.105 27.387 1.00 24.55 530 GLN A O 1
ATOM 4142 N N . SER A 1 531 ? 19.480 -53.153 26.537 1.00 27.08 531 SER A N 1
ATOM 4143 C CA . SER A 1 531 ? 18.841 -54.425 26.936 1.00 27.08 531 SER A CA 1
ATOM 4144 C C . SER A 1 531 ? 17.318 -54.264 27.021 1.00 27.08 531 SER A C 1
ATOM 4146 O O . SER A 1 531 ? 16.810 -53.253 27.496 1.00 27.08 531 SER A O 1
ATOM 4148 N N . ASP A 1 532 ? 16.633 -55.269 26.478 1.00 25.84 532 ASP A N 1
ATOM 4149 C CA . ASP A 1 532 ? 15.190 -55.504 26.514 1.00 25.84 532 ASP A CA 1
ATOM 4150 C C . ASP A 1 532 ? 14.709 -56.005 27.893 1.00 25.84 532 ASP A C 1
ATOM 4152 O O . ASP A 1 532 ? 15.522 -56.430 28.709 1.00 25.84 532 ASP A O 1
ATOM 4156 N N . SER A 1 533 ? 13.373 -56.061 28.022 1.00 24.75 533 SER A N 1
ATOM 4157 C CA . SER A 1 533 ? 12.511 -56.843 28.938 1.00 24.75 533 SER A CA 1
ATOM 4158 C C . SER A 1 533 ? 12.109 -56.240 30.292 1.00 24.75 533 SER A C 1
ATOM 4160 O O . SER A 1 533 ? 12.902 -56.229 31.223 1.00 24.75 533 SER A O 1
ATOM 4162 N N . ASP A 1 534 ? 10.842 -55.802 30.385 1.00 24.61 534 ASP A N 1
ATOM 4163 C CA . ASP A 1 534 ? 9.804 -56.303 31.323 1.00 24.61 534 ASP A CA 1
ATOM 4164 C C . ASP A 1 534 ? 8.520 -55.450 31.164 1.00 24.61 534 ASP A C 1
ATOM 4166 O O . ASP A 1 534 ? 8.512 -54.247 31.397 1.00 24.61 534 ASP A O 1
ATOM 4170 N N . LEU A 1 535 ? 7.496 -55.924 30.445 1.00 24.50 535 LEU A N 1
ATOM 4171 C CA . LEU A 1 535 ? 6.313 -56.651 30.944 1.00 24.50 535 LEU A CA 1
ATOM 4172 C C . LEU A 1 535 ? 5.481 -55.930 32.030 1.00 24.50 535 LEU A C 1
ATOM 4174 O O . LEU A 1 535 ? 5.836 -55.891 33.199 1.00 24.50 535 LEU A O 1
ATOM 4178 N N . LEU A 1 536 ? 4.307 -55.459 31.585 1.00 28.73 536 LEU A N 1
ATOM 4179 C CA . LEU A 1 536 ? 2.977 -55.587 32.203 1.00 28.73 536 LEU A CA 1
ATOM 4180 C C . LEU A 1 536 ? 2.894 -55.675 33.741 1.00 28.73 536 LEU A C 1
ATOM 4182 O O . LEU A 1 536 ? 3.150 -56.726 34.317 1.00 28.73 536 LEU A O 1
ATOM 4186 N N . ASN A 1 537 ? 2.299 -54.652 34.364 1.00 25.73 537 ASN A N 1
ATOM 4187 C CA . ASN A 1 537 ? 1.243 -54.842 35.365 1.00 25.73 537 ASN A CA 1
ATOM 4188 C C . ASN A 1 537 ? 0.476 -53.536 35.604 1.00 25.73 537 ASN A C 1
ATOM 4190 O O . ASN A 1 537 ? 1.065 -52.478 35.806 1.00 25.73 537 ASN A O 1
ATOM 4194 N N . GLY A 1 538 ? -0.854 -53.619 35.570 1.00 27.67 538 GLY A N 1
ATOM 4195 C CA . GLY A 1 538 ? -1.739 -52.533 35.975 1.00 27.67 538 GLY A CA 1
ATOM 4196 C C . GLY A 1 538 ? -2.187 -52.694 37.424 1.00 27.67 538 GLY A C 1
ATOM 4197 O O . GLY A 1 538 ? -2.429 -53.817 37.848 1.00 27.67 538 GLY A O 1
ATOM 4198 N N . SER A 1 539 ? -2.354 -51.576 38.138 1.00 24.11 539 SER A N 1
ATOM 4199 C CA . SER A 1 539 ? -3.479 -51.320 39.056 1.00 24.11 539 SER A CA 1
ATOM 4200 C C . SER A 1 539 ? -3.295 -50.008 39.836 1.00 24.11 539 SER A C 1
ATOM 4202 O O . SER A 1 539 ? -2.279 -49.826 40.493 1.00 24.11 539 SER A O 1
ATOM 4204 N N . ASN A 1 540 ? -4.355 -49.194 39.811 1.00 23.62 540 ASN A N 1
ATOM 4205 C CA . ASN A 1 540 ? -4.862 -48.264 40.831 1.00 23.62 540 ASN A CA 1
ATOM 4206 C C . ASN A 1 540 ? -4.018 -47.088 41.374 1.00 23.62 540 ASN A C 1
ATOM 4208 O O . ASN A 1 540 ? -3.113 -47.258 42.175 1.00 23.62 540 ASN A O 1
ATOM 4212 N N . VAL A 1 541 ? -4.520 -45.890 41.032 1.00 29.55 541 VAL A N 1
ATOM 4213 C CA . VAL A 1 541 ? -4.851 -44.733 41.895 1.00 29.55 541 VAL A CA 1
ATOM 4214 C C . VAL A 1 541 ? -3.830 -44.319 42.964 1.00 29.55 541 VAL A C 1
ATOM 4216 O O . VAL A 1 541 ? -3.765 -44.917 44.032 1.00 29.55 541 VAL A O 1
ATOM 4219 N N . ASN A 1 542 ? -3.207 -43.155 42.753 1.00 22.73 542 ASN A N 1
ATOM 4220 C CA . ASN A 1 542 ? -3.312 -42.052 43.709 1.00 22.73 542 ASN A CA 1
ATOM 4221 C C . ASN A 1 542 ? -3.075 -40.701 43.025 1.00 22.73 542 ASN A C 1
ATOM 4223 O O . ASN A 1 542 ? -2.171 -40.535 42.212 1.00 22.73 542 ASN A O 1
ATOM 4227 N N . THR A 1 543 ? -3.960 -39.766 43.346 1.00 36.75 543 THR A N 1
ATOM 4228 C CA . THR A 1 543 ? -3.830 -38.330 43.125 1.00 36.75 543 THR A CA 1
ATOM 4229 C C . THR A 1 543 ? -2.643 -37.807 43.918 1.00 36.75 543 THR A C 1
ATOM 4231 O O . THR A 1 543 ? -2.679 -37.914 45.138 1.00 36.75 543 THR A O 1
ATOM 4234 N N . ASP A 1 544 ? -1.667 -37.201 43.252 1.00 23.92 544 ASP A N 1
ATOM 4235 C CA . ASP A 1 544 ? -0.792 -36.216 43.880 1.00 23.92 544 ASP A CA 1
ATOM 4236 C C . ASP A 1 544 ? -0.480 -35.101 42.878 1.00 23.92 544 ASP A C 1
ATOM 4238 O O . ASP A 1 544 ? 0.074 -35.302 41.796 1.00 23.92 544 ASP A O 1
ATOM 4242 N N . GLU A 1 545 ? -0.924 -33.906 43.254 1.00 33.16 545 GLU A N 1
ATOM 4243 C CA . GLU A 1 545 ? -0.462 -32.632 42.733 1.00 33.16 545 GLU A CA 1
ATOM 4244 C C . GLU A 1 545 ? 1.027 -32.506 43.068 1.00 33.16 545 GLU A C 1
ATOM 4246 O O . GLU A 1 545 ? 1.364 -32.353 44.237 1.00 33.16 545 GLU A O 1
ATOM 4251 N N . ASN A 1 546 ? 1.910 -32.621 42.072 1.00 30.09 546 ASN A N 1
ATOM 4252 C CA . ASN A 1 546 ? 3.236 -31.985 41.985 1.00 30.09 546 ASN A CA 1
ATOM 4253 C C . ASN A 1 546 ? 4.112 -32.755 40.995 1.00 30.09 546 ASN A C 1
ATOM 4255 O O . ASN A 1 546 ? 4.903 -33.596 41.396 1.00 30.09 546 ASN A O 1
ATOM 4259 N N . GLU A 1 547 ? 4.028 -32.423 39.709 1.00 26.97 547 GLU A N 1
ATOM 4260 C CA . GLU A 1 547 ? 5.128 -32.685 38.774 1.00 26.97 547 GLU A CA 1
ATOM 4261 C C . GLU A 1 547 ? 5.040 -31.692 37.607 1.00 26.97 547 GLU A C 1
ATOM 4263 O O . GLU A 1 547 ? 4.547 -31.966 36.517 1.00 26.97 547 GLU A O 1
ATOM 4268 N N . LEU A 1 548 ? 5.477 -30.462 37.888 1.00 30.38 548 LEU A N 1
ATOM 4269 C CA . LEU A 1 548 ? 5.725 -29.422 36.890 1.00 30.38 548 LEU A CA 1
ATOM 4270 C C . LEU A 1 548 ? 7.165 -28.924 37.037 1.00 30.38 548 LEU A C 1
ATOM 4272 O O . LEU A 1 548 ? 7.428 -27.740 37.209 1.00 30.38 548 LEU A O 1
ATOM 4276 N N . HIS A 1 549 ? 8.113 -29.854 36.996 1.00 31.70 549 HIS A N 1
ATOM 4277 C CA . HIS A 1 549 ? 9.531 -29.546 36.899 1.00 31.70 549 HIS A CA 1
ATOM 4278 C C . HIS A 1 549 ? 10.165 -30.534 35.928 1.00 31.70 549 HIS A C 1
ATOM 4280 O O . HIS A 1 549 ? 10.503 -31.643 36.310 1.00 31.70 549 HIS A O 1
ATOM 4286 N N . ASP A 1 550 ? 10.252 -30.146 34.657 1.00 27.95 550 ASP A N 1
ATOM 4287 C CA . ASP A 1 550 ? 11.536 -29.958 33.971 1.00 27.95 550 ASP A CA 1
ATOM 4288 C C . ASP A 1 550 ? 11.309 -29.803 32.455 1.00 27.95 550 ASP A C 1
ATOM 4290 O O . ASP A 1 550 ? 11.383 -30.750 31.677 1.00 27.95 550 ASP A O 1
ATOM 4294 N N . VAL A 1 551 ? 11.001 -28.575 32.024 1.00 29.30 551 VAL A N 1
ATOM 4295 C CA . VAL A 1 551 ? 11.064 -28.165 30.603 1.00 29.30 551 VAL A CA 1
ATOM 4296 C C . VAL A 1 551 ? 12.255 -27.214 30.392 1.00 29.30 551 VAL A C 1
ATOM 4298 O O . VAL A 1 551 ? 12.313 -26.460 29.426 1.00 29.30 551 VAL A O 1
ATOM 4301 N N . SER A 1 552 ? 13.230 -27.229 31.309 1.00 25.80 552 SER A N 1
ATOM 4302 C CA . SER A 1 552 ? 14.372 -26.303 31.297 1.00 25.80 552 SER A CA 1
ATOM 4303 C C . SER A 1 552 ? 15.480 -26.699 30.309 1.00 25.80 552 SER A C 1
ATOM 4305 O O . SER A 1 552 ? 16.437 -25.954 30.109 1.00 25.80 552 SER A O 1
ATOM 4307 N N . SER A 1 553 ? 15.341 -27.847 29.643 1.00 28.38 553 SER A N 1
ATOM 4308 C CA . SER A 1 553 ? 16.343 -28.419 28.736 1.00 28.38 553 SER A CA 1
ATOM 4309 C C . SER A 1 553 ? 16.125 -28.100 27.245 1.00 28.38 553 SER A C 1
ATOM 4311 O O . SER A 1 553 ? 16.973 -28.442 26.420 1.00 28.38 553 SER A O 1
ATOM 4313 N N . CYS A 1 554 ? 15.071 -27.357 26.882 1.00 27.00 554 CYS A N 1
ATOM 4314 C CA . CYS A 1 554 ? 14.977 -26.678 25.584 1.00 27.00 554 CYS A CA 1
ATOM 4315 C C . CYS A 1 554 ? 15.341 -25.198 25.768 1.00 27.00 554 CYS A C 1
ATOM 4317 O O . CYS A 1 554 ? 14.568 -24.440 26.341 1.00 27.00 554 CYS A O 1
ATOM 4319 N N . GLY A 1 555 ? 16.509 -24.781 25.269 1.00 28.80 555 GLY A N 1
ATOM 4320 C CA . GLY A 1 555 ? 17.075 -23.427 25.389 1.00 28.80 555 GLY A CA 1
ATOM 4321 C C . GLY A 1 555 ? 16.327 -22.292 24.666 1.00 28.80 555 GLY A C 1
ATOM 4322 O O . GLY A 1 555 ? 16.962 -21.433 24.062 1.00 28.80 555 GLY A O 1
ATOM 4323 N N . LEU A 1 556 ? 14.996 -22.260 24.728 1.00 37.12 556 LEU A N 1
ATOM 4324 C CA . LEU A 1 556 ? 14.184 -21.069 24.487 1.00 37.12 556 LEU A CA 1
ATOM 4325 C C . LEU A 1 556 ? 13.946 -20.409 25.849 1.00 37.12 556 LEU A C 1
ATOM 4327 O O . LEU A 1 556 ? 12.980 -20.724 26.537 1.00 37.12 556 LEU A O 1
ATOM 4331 N N . LEU A 1 557 ? 14.843 -19.510 26.261 1.00 38.19 557 LEU A N 1
ATOM 4332 C CA . LEU A 1 557 ? 14.590 -18.604 27.386 1.00 38.19 557 LEU A CA 1
ATOM 4333 C C . LEU A 1 557 ? 13.430 -17.677 26.994 1.00 38.19 557 LEU A C 1
ATOM 4335 O O . LEU A 1 557 ? 13.640 -16.603 26.434 1.00 38.19 557 LEU A O 1
ATOM 4339 N N . ILE A 1 558 ? 12.193 -18.119 27.220 1.00 52.84 558 ILE A N 1
ATOM 4340 C CA . ILE A 1 558 ? 11.018 -17.266 27.072 1.00 52.84 558 ILE A CA 1
ATOM 4341 C C . ILE A 1 558 ? 11.005 -16.342 28.291 1.00 52.84 558 ILE A C 1
ATOM 4343 O O . ILE A 1 558 ? 10.753 -16.779 29.410 1.00 52.84 558 ILE A O 1
ATOM 4347 N N . ASP A 1 559 ? 11.319 -15.072 28.061 1.00 61.44 559 ASP A N 1
ATOM 4348 C CA . ASP A 1 559 ? 11.292 -14.012 29.066 1.00 61.44 559 ASP A CA 1
ATOM 4349 C C . ASP A 1 559 ? 9.902 -13.935 29.738 1.00 61.44 559 ASP A C 1
ATOM 4351 O O . ASP A 1 559 ? 8.879 -13.717 29.083 1.00 61.44 559 ASP A O 1
ATOM 4355 N N . GLU A 1 560 ? 9.845 -14.122 31.058 1.00 63.62 560 GLU A N 1
ATOM 4356 C CA . GLU A 1 560 ? 8.609 -14.082 31.852 1.00 63.62 560 GLU A CA 1
ATOM 4357 C C . GLU A 1 560 ? 7.896 -12.717 31.747 1.00 63.62 560 GLU A C 1
ATOM 4359 O O . GLU A 1 560 ? 6.659 -12.628 31.771 1.00 63.62 560 GLU A O 1
ATOM 4364 N N . HIS A 1 561 ? 8.664 -11.641 31.537 1.00 68.81 561 HIS A N 1
ATOM 4365 C CA . HIS A 1 561 ? 8.129 -10.308 31.281 1.00 68.81 561 HIS A CA 1
ATOM 4366 C C . HIS A 1 561 ? 7.416 -10.238 29.925 1.00 68.81 561 HIS A C 1
ATOM 4368 O O . HIS A 1 561 ? 6.308 -9.701 29.836 1.00 68.81 561 HIS A O 1
ATOM 4374 N N . LEU A 1 562 ? 7.992 -10.857 28.889 1.00 72.81 562 LEU A N 1
ATOM 4375 C CA . LEU A 1 562 ? 7.381 -10.976 27.563 1.00 72.81 562 LEU A CA 1
ATOM 4376 C C . LEU A 1 562 ? 6.052 -11.741 27.642 1.00 72.81 562 LEU A C 1
ATOM 4378 O O . LEU A 1 562 ? 5.039 -11.286 27.108 1.00 72.81 562 LEU A O 1
ATOM 4382 N N . ILE A 1 563 ? 6.014 -12.857 28.380 1.00 73.50 563 ILE A N 1
ATOM 4383 C CA . ILE A 1 563 ? 4.782 -13.634 28.605 1.00 73.50 563 ILE A CA 1
ATOM 4384 C C . ILE A 1 563 ? 3.709 -12.762 29.262 1.00 73.50 563 ILE A C 1
ATOM 4386 O O . ILE A 1 563 ? 2.553 -12.773 28.837 1.00 73.50 563 ILE A O 1
ATOM 4390 N N . THR A 1 564 ? 4.076 -11.980 30.274 1.00 80.25 564 THR A N 1
ATOM 4391 C CA . THR A 1 564 ? 3.131 -11.105 30.978 1.00 80.25 564 THR A CA 1
ATOM 4392 C C . THR A 1 564 ? 2.596 -10.001 30.064 1.00 80.25 564 THR A C 1
ATOM 4394 O O . THR A 1 564 ? 1.386 -9.777 30.015 1.00 80.25 564 THR A O 1
ATOM 4397 N N . MET A 1 565 ? 3.465 -9.368 29.274 1.00 83.50 565 MET A N 1
ATOM 4398 C CA . MET A 1 565 ? 3.079 -8.319 28.326 1.00 83.50 565 MET A CA 1
ATOM 4399 C C . MET A 1 565 ? 2.159 -8.839 27.219 1.00 83.50 565 MET A C 1
ATOM 4401 O O . MET A 1 565 ? 1.190 -8.173 26.863 1.00 83.50 565 MET A O 1
ATOM 4405 N N . THR A 1 566 ? 2.378 -10.060 26.726 1.00 84.12 566 THR A N 1
ATOM 4406 C CA . THR A 1 566 ? 1.513 -10.660 25.691 1.00 84.12 566 THR A CA 1
ATOM 4407 C C . THR A 1 566 ? 0.082 -10.937 26.167 1.00 84.12 566 THR A C 1
ATOM 4409 O O . THR A 1 566 ? -0.802 -11.123 25.331 1.00 84.12 566 THR A O 1
ATOM 4412 N N . LYS A 1 567 ? -0.181 -10.914 27.485 1.00 88.62 567 LYS A N 1
ATOM 4413 C CA . LYS A 1 567 ? -1.534 -10.990 28.069 1.00 88.62 567 LYS A CA 1
ATOM 4414 C C . LYS A 1 567 ? -2.244 -9.633 28.135 1.00 88.62 567 LYS A C 1
ATOM 4416 O O . LYS A 1 567 ? -3.395 -9.568 28.564 1.00 88.62 567 LYS A O 1
ATOM 4421 N N . ASN A 1 568 ? -1.589 -8.545 27.735 1.00 92.81 568 ASN A N 1
ATOM 4422 C CA . ASN A 1 568 ? -2.221 -7.238 27.650 1.00 92.81 568 ASN A CA 1
ATOM 4423 C C . ASN A 1 568 ? -3.169 -7.198 26.431 1.00 92.81 568 ASN A C 1
ATOM 4425 O O . ASN A 1 568 ? -2.708 -7.411 25.309 1.00 92.81 568 ASN A O 1
ATOM 4429 N N . PRO A 1 569 ? -4.467 -6.883 26.599 1.00 94.94 569 PRO A N 1
ATOM 4430 C CA . PRO A 1 569 ? -5.433 -6.876 25.498 1.00 94.94 569 PRO A CA 1
ATOM 4431 C C . PRO A 1 569 ? -5.173 -5.797 24.436 1.00 94.94 569 PRO A C 1
ATOM 4433 O O . PRO A 1 569 ? -5.701 -5.898 23.336 1.00 94.94 569 PRO A O 1
ATOM 4436 N N . TYR A 1 570 ? -4.360 -4.780 24.739 1.00 95.12 570 TYR A N 1
ATOM 4437 C CA . TYR A 1 570 ? -3.929 -3.773 23.760 1.00 95.12 570 TYR A CA 1
ATOM 4438 C C . TYR A 1 570 ? -2.702 -4.213 22.941 1.00 95.12 570 TYR A C 1
ATOM 4440 O O . TYR A 1 570 ? -2.338 -3.532 21.987 1.00 95.12 570 TYR A O 1
ATOM 4448 N N . ILE A 1 571 ? -2.070 -5.330 23.318 1.00 94.06 571 ILE A N 1
ATOM 4449 C CA . ILE A 1 571 ? -0.964 -5.975 22.592 1.00 94.06 571 ILE A CA 1
ATOM 4450 C C . ILE A 1 571 ? -1.476 -7.230 21.871 1.00 94.06 571 ILE A C 1
ATOM 4452 O O . ILE A 1 571 ? -1.170 -7.441 20.701 1.00 94.06 571 ILE A O 1
ATOM 4456 N N . SER A 1 572 ? -2.304 -8.030 22.545 1.00 95.38 572 SER A N 1
ATOM 4457 C CA . SER A 1 572 ? -2.985 -9.204 21.990 1.00 95.38 572 SER A CA 1
ATOM 4458 C C . SER A 1 572 ? -4.505 -9.026 22.090 1.00 95.38 572 SER A C 1
ATOM 4460 O O . SER A 1 572 ? -5.108 -9.483 23.064 1.00 95.38 572 SER A O 1
ATOM 4462 N N . PRO A 1 573 ? -5.174 -8.400 21.107 1.00 96.19 573 PRO A N 1
ATOM 4463 C CA . PRO A 1 573 ? -6.628 -8.238 21.126 1.00 96.19 573 PRO A CA 1
ATOM 4464 C C . PRO A 1 573 ? -7.414 -9.537 21.343 1.00 96.19 573 PRO A C 1
ATOM 4466 O O . PRO A 1 573 ? -8.499 -9.505 21.926 1.00 96.19 573 PRO A O 1
ATOM 4469 N N . LEU A 1 574 ? -6.854 -10.690 20.953 1.00 95.19 574 LEU A N 1
ATOM 4470 C CA . LEU A 1 574 ? -7.466 -11.998 21.172 1.00 95.19 574 LEU A CA 1
ATOM 4471 C C . LEU A 1 574 ? -7.747 -12.287 22.649 1.00 95.19 574 LEU A C 1
ATOM 4473 O O . LEU A 1 574 ? -8.683 -13.030 22.933 1.00 95.19 574 LEU A O 1
ATOM 4477 N N . VAL A 1 575 ? -6.979 -11.724 23.592 1.00 94.81 575 VAL A N 1
ATOM 4478 C CA . VAL A 1 575 ? -7.148 -11.986 25.033 1.00 94.81 575 VAL A CA 1
ATOM 4479 C C . VAL A 1 575 ? -8.072 -10.993 25.747 1.00 94.81 575 VAL A C 1
ATOM 4481 O O . VAL A 1 575 ? -8.317 -11.163 26.941 1.00 94.81 575 VAL A O 1
ATOM 4484 N N . ALA A 1 576 ? -8.615 -9.992 25.046 1.00 95.88 576 ALA A N 1
ATOM 4485 C CA . ALA A 1 576 ? -9.544 -9.019 25.624 1.00 95.88 576 ALA A CA 1
ATOM 4486 C C . ALA A 1 576 ? -10.791 -9.682 26.226 1.00 95.88 576 ALA A C 1
ATOM 4488 O O . ALA A 1 576 ? -11.227 -10.746 25.782 1.00 95.88 576 ALA A O 1
ATOM 4489 N N . SER A 1 577 ? -11.371 -9.065 27.260 1.00 96.94 577 SER A N 1
ATOM 4490 C CA . SER A 1 577 ? -12.559 -9.616 27.916 1.00 96.94 577 SER A CA 1
ATOM 4491 C C . SER A 1 577 ? -13.764 -9.618 26.970 1.00 96.94 577 SER A C 1
ATOM 4493 O O . SER A 1 577 ? -13.850 -8.818 26.038 1.00 96.94 577 SER A O 1
ATOM 4495 N N . ASN A 1 578 ? -14.737 -10.497 27.218 1.00 96.50 578 ASN A N 1
ATOM 4496 C CA . ASN A 1 578 ? -15.937 -10.566 26.380 1.00 96.50 578 ASN A CA 1
ATOM 4497 C C . ASN A 1 578 ? -16.723 -9.242 26.391 1.00 96.50 578 ASN A C 1
ATOM 4499 O O . ASN A 1 578 ? -17.258 -8.839 25.363 1.00 96.50 578 ASN A O 1
ATOM 4503 N N . GLU A 1 579 ? -16.719 -8.527 27.519 1.00 95.94 579 GLU A N 1
ATOM 4504 C CA . GLU A 1 579 ? -17.314 -7.191 27.654 1.00 95.94 579 GLU A CA 1
ATOM 4505 C C . GLU A 1 579 ? -16.613 -6.142 26.786 1.00 95.94 579 GLU A C 1
ATOM 4507 O O . GLU A 1 579 ? -17.260 -5.250 26.243 1.00 95.94 579 GLU A O 1
ATOM 4512 N N . GLN A 1 580 ? -15.287 -6.230 26.656 1.00 95.56 580 GLN A N 1
ATOM 4513 C CA . GLN A 1 580 ? -14.511 -5.349 25.789 1.00 95.56 580 GLN A CA 1
ATOM 4514 C C . GLN A 1 580 ? -14.770 -5.664 24.311 1.00 95.56 580 GLN A C 1
ATOM 4516 O O . GLN A 1 580 ? -15.018 -4.754 23.523 1.00 95.56 580 GLN A O 1
ATOM 4521 N N . LEU A 1 581 ? -14.769 -6.948 23.945 1.00 96.56 581 LEU A N 1
ATOM 4522 C CA . LEU A 1 581 ? -15.003 -7.400 22.572 1.00 96.56 581 LEU A CA 1
ATOM 4523 C C . LEU A 1 581 ? -16.422 -7.096 22.075 1.00 96.56 581 LEU A C 1
ATOM 4525 O O . LEU A 1 581 ? -16.598 -6.762 20.905 1.00 96.56 581 LEU A O 1
ATOM 4529 N N . ALA A 1 582 ? -17.421 -7.154 22.960 1.00 95.25 582 ALA A N 1
ATOM 4530 C CA . ALA A 1 582 ? -18.807 -6.811 22.640 1.00 95.25 582 ALA A CA 1
ATOM 4531 C C . ALA A 1 582 ? -19.001 -5.323 22.287 1.00 95.25 582 ALA A C 1
ATOM 4533 O O . ALA A 1 582 ? -19.983 -4.974 21.640 1.00 95.25 582 ALA A O 1
ATOM 4534 N N . LYS A 1 583 ? -18.073 -4.446 22.698 1.00 94.88 583 LYS A N 1
ATOM 4535 C CA . LYS A 1 583 ? -18.104 -3.005 22.392 1.00 94.88 583 LYS A CA 1
ATOM 4536 C C . LYS A 1 583 ? -17.424 -2.646 21.073 1.00 94.88 583 LYS A C 1
ATOM 4538 O O . LYS A 1 583 ? -17.473 -1.488 20.670 1.00 94.88 583 LYS A O 1
ATOM 4543 N N . LEU A 1 584 ? -16.746 -3.593 20.425 1.00 96.44 584 LEU A N 1
ATOM 4544 C CA . LEU A 1 584 ? -16.092 -3.328 19.149 1.00 96.44 584 LEU A CA 1
ATOM 4545 C C . LEU A 1 584 ? -17.136 -3.107 18.046 1.00 96.44 584 LEU A C 1
ATOM 4547 O O . LEU A 1 584 ? -18.180 -3.764 18.050 1.00 96.44 584 LEU A O 1
ATOM 4551 N N . PRO A 1 585 ? -16.854 -2.231 17.066 1.00 95.94 585 PRO A N 1
ATOM 4552 C CA . PRO A 1 585 ? -17.707 -2.111 15.894 1.00 95.94 585 PRO A CA 1
ATOM 4553 C C . PRO A 1 585 ? -17.648 -3.406 15.061 1.00 95.94 585 PRO A C 1
ATOM 4555 O O . PRO A 1 585 ? -16.795 -4.266 15.304 1.00 95.94 585 PRO A O 1
ATOM 4558 N N . PRO A 1 586 ? -18.517 -3.555 14.048 1.00 96.62 586 PRO A N 1
ATOM 4559 C CA . PRO A 1 586 ? -18.445 -4.677 13.119 1.00 96.62 586 PRO A CA 1
ATOM 4560 C C . PRO A 1 586 ? -17.057 -4.806 12.461 1.00 96.62 586 PRO A C 1
ATOM 4562 O O . PRO A 1 586 ? -16.494 -3.819 11.975 1.00 96.62 586 PRO A O 1
ATOM 4565 N N . ILE A 1 587 ? -16.517 -6.023 12.383 1.00 96.19 587 ILE A N 1
ATOM 4566 C CA . ILE A 1 587 ? -15.142 -6.299 11.927 1.00 96.19 587 ILE A CA 1
ATOM 4567 C C . ILE A 1 587 ? -15.159 -7.259 10.731 1.00 96.19 587 ILE A C 1
ATOM 4569 O O . ILE A 1 587 ? -15.775 -8.315 10.790 1.00 96.19 587 ILE A O 1
ATOM 4573 N N . ASP A 1 588 ? -14.511 -6.877 9.629 1.00 96.56 588 ASP A N 1
ATOM 4574 C CA . ASP A 1 588 ? -14.187 -7.781 8.520 1.00 96.56 588 ASP A CA 1
ATOM 4575 C C . ASP A 1 588 ? -12.718 -8.210 8.671 1.00 96.56 588 ASP A C 1
ATOM 4577 O O . ASP A 1 588 ? -11.824 -7.368 8.796 1.00 96.56 588 ASP A O 1
ATOM 4581 N N . LEU A 1 589 ? -12.475 -9.519 8.671 1.00 97.62 589 LEU A N 1
ATOM 4582 C CA . LEU A 1 589 ? -11.154 -10.126 8.819 1.00 97.62 589 LEU A CA 1
ATOM 4583 C C . LEU A 1 589 ? -10.748 -10.763 7.492 1.00 97.62 589 LEU A C 1
ATOM 4585 O O . LEU A 1 589 ? -11.440 -11.661 7.019 1.00 97.62 589 LEU A O 1
ATOM 4589 N N . LEU A 1 590 ? -9.642 -10.328 6.895 1.00 97.12 590 LEU A N 1
ATOM 4590 C CA . LEU A 1 590 ? -9.022 -11.009 5.758 1.00 97.12 590 LEU A CA 1
ATOM 4591 C C . LEU A 1 590 ? -7.786 -11.737 6.268 1.00 97.12 590 LEU A C 1
ATOM 4593 O O . LEU A 1 590 ? -6.852 -11.097 6.739 1.00 97.12 590 LEU A O 1
ATOM 4597 N N . ALA A 1 591 ? -7.782 -13.058 6.173 1.00 95.62 591 ALA A N 1
ATOM 4598 C CA . ALA A 1 591 ? -6.637 -13.914 6.459 1.00 95.62 591 ALA A CA 1
ATOM 4599 C C . ALA A 1 591 ? -6.217 -14.642 5.177 1.00 95.62 591 ALA A C 1
ATOM 4601 O O . ALA A 1 591 ? -6.972 -14.655 4.207 1.00 95.62 591 ALA A O 1
ATOM 4602 N N . CYS A 1 592 ? -5.031 -15.241 5.153 1.00 93.19 592 CYS A N 1
ATOM 4603 C CA . CYS A 1 592 ? -4.540 -15.969 3.986 1.00 93.19 592 CYS A CA 1
ATOM 4604 C C . CYS A 1 592 ? -3.960 -17.337 4.361 1.00 93.19 592 CYS A C 1
ATOM 4606 O O . CYS A 1 592 ? -3.499 -17.540 5.486 1.00 93.19 592 CYS A O 1
ATOM 4608 N N . THR A 1 593 ? -4.041 -18.300 3.440 1.00 90.06 593 THR A N 1
ATOM 4609 C CA . THR A 1 593 ? -3.745 -19.712 3.739 1.00 90.06 593 THR A CA 1
ATOM 4610 C C . THR A 1 593 ? -2.270 -20.006 3.982 1.00 90.06 593 THR A C 1
ATOM 4612 O O . THR A 1 593 ? -1.953 -20.948 4.708 1.00 90.06 593 THR A O 1
ATOM 4615 N N . MET A 1 594 ? -1.365 -19.190 3.433 1.00 88.75 594 MET A N 1
ATOM 4616 C CA . MET A 1 594 ? 0.079 -19.313 3.646 1.00 88.75 594 MET A CA 1
ATOM 4617 C C . MET A 1 594 ? 0.603 -18.339 4.712 1.00 88.75 594 MET A C 1
ATOM 4619 O O . MET A 1 594 ? 1.778 -17.988 4.691 1.00 88.75 594 MET A O 1
ATOM 4623 N N . ASP A 1 595 ? -0.251 -17.868 5.625 1.00 91.00 595 ASP A N 1
ATOM 4624 C CA . ASP A 1 595 ? 0.151 -16.996 6.730 1.00 91.00 595 ASP A CA 1
ATOM 4625 C C . ASP A 1 595 ? 0.210 -17.766 8.054 1.00 91.00 595 ASP A C 1
ATOM 4627 O O . ASP A 1 595 ? -0.784 -18.374 8.473 1.00 91.00 595 ASP A O 1
ATOM 4631 N N . PRO A 1 596 ? 1.332 -17.686 8.789 1.00 87.94 596 PRO A N 1
ATOM 4632 C CA . PRO A 1 596 ? 1.414 -18.286 10.104 1.00 87.94 596 PRO A CA 1
ATOM 4633 C C . PRO A 1 596 ? 0.421 -17.751 11.150 1.00 87.94 596 PRO A C 1
ATOM 4635 O O . PRO A 1 596 ? 0.265 -18.379 12.198 1.00 87.94 596 PRO A O 1
ATOM 4638 N N . LEU A 1 597 ? -0.228 -16.610 10.904 1.00 91.56 597 LEU A N 1
ATOM 4639 C CA . LEU A 1 597 ? -1.239 -15.973 11.764 1.00 91.56 597 LEU A CA 1
ATOM 4640 C C . LEU A 1 597 ? -2.692 -16.363 11.423 1.00 91.56 597 LEU A C 1
ATOM 4642 O O . LEU A 1 597 ? -3.631 -15.828 12.021 1.00 91.56 597 LEU A O 1
ATOM 4646 N N . LEU A 1 598 ? -2.905 -17.278 10.471 1.00 94.06 598 LEU A N 1
ATOM 4647 C CA . LEU A 1 598 ? -4.244 -17.695 10.042 1.00 94.06 598 LEU A CA 1
ATOM 4648 C C . LEU A 1 598 ? -5.111 -18.197 11.207 1.00 94.06 598 LEU A C 1
ATOM 4650 O O . LEU A 1 598 ? -6.243 -17.735 11.375 1.00 94.06 598 LEU A O 1
ATOM 4654 N N . ASP A 1 599 ? -4.584 -19.100 12.037 1.00 93.38 599 ASP A N 1
ATOM 4655 C CA . ASP A 1 599 ? -5.350 -19.688 13.140 1.00 93.38 599 ASP A CA 1
ATOM 4656 C C . ASP A 1 599 ? -5.772 -18.636 14.179 1.00 93.38 599 ASP A C 1
ATOM 4658 O O . ASP A 1 599 ? -6.888 -18.697 14.701 1.00 93.38 599 ASP A O 1
ATOM 4662 N N . ASP A 1 600 ? -4.936 -17.619 14.423 1.00 92.06 600 ASP A N 1
ATOM 4663 C CA . ASP A 1 600 ? -5.270 -16.504 15.318 1.00 92.06 600 ASP A CA 1
ATOM 4664 C C . ASP A 1 600 ? -6.444 -15.680 14.766 1.00 92.06 600 ASP A C 1
ATOM 4666 O O . ASP A 1 600 ? -7.316 -15.248 15.523 1.00 92.06 600 ASP A O 1
ATOM 4670 N N . SER A 1 601 ? -6.503 -15.492 13.444 1.00 95.38 601 SER A N 1
ATOM 4671 C CA . SER A 1 601 ? -7.616 -14.806 12.775 1.00 95.38 601 SER A CA 1
ATOM 4672 C C . SER A 1 601 ? -8.917 -15.603 12.876 1.00 95.38 601 SER A C 1
ATOM 4674 O O . SER A 1 601 ? -9.973 -15.034 13.167 1.00 95.38 601 SER A O 1
ATOM 4676 N N . ILE A 1 602 ? -8.847 -16.925 12.694 1.00 95.88 602 ILE A N 1
ATOM 4677 C CA . ILE A 1 602 ? -9.995 -17.829 12.836 1.00 95.88 602 ILE A CA 1
ATOM 4678 C C . ILE A 1 602 ? -10.523 -17.807 14.275 1.00 95.88 602 ILE A C 1
ATOM 4680 O O . ILE A 1 602 ? -11.733 -17.685 14.491 1.00 95.88 602 ILE A O 1
ATOM 4684 N N . GLU A 1 603 ? -9.637 -17.909 15.265 1.00 95.12 603 GLU A N 1
ATOM 4685 C CA . GLU A 1 603 ? -10.023 -17.914 16.677 1.00 95.12 603 GLU A CA 1
ATOM 4686 C C . GLU A 1 603 ? -10.593 -16.560 17.115 1.00 95.12 603 GLU A C 1
ATOM 4688 O O . GLU A 1 603 ? -11.625 -16.502 17.790 1.00 95.12 603 GLU A O 1
ATOM 4693 N N . PHE A 1 604 ? -10.002 -15.455 16.656 1.00 97.00 604 PHE A N 1
ATOM 4694 C CA . PHE A 1 604 ? -10.532 -14.124 16.931 1.00 97.00 604 PHE A CA 1
ATOM 4695 C C . PHE A 1 604 ? -11.935 -13.934 16.343 1.00 97.00 604 PHE A C 1
ATOM 4697 O O . PHE A 1 604 ? -12.836 -13.446 17.034 1.00 97.00 604 PHE A O 1
ATOM 4704 N N . ALA A 1 605 ? -12.162 -14.401 15.109 1.00 97.44 605 ALA A N 1
ATOM 4705 C CA . ALA A 1 605 ? -13.477 -14.377 14.474 1.00 97.44 605 ALA A CA 1
ATOM 4706 C C . ALA A 1 605 ? -14.522 -15.150 15.290 1.00 97.44 605 ALA A C 1
ATOM 4708 O O . ALA A 1 605 ? -15.631 -14.657 15.517 1.00 97.44 605 ALA A O 1
ATOM 4709 N N . LYS A 1 606 ? -14.171 -16.357 15.757 1.00 96.81 606 LYS A N 1
ATOM 4710 C CA . LYS A 1 606 ? -15.043 -17.182 16.606 1.00 96.81 606 LYS A CA 1
ATOM 4711 C C . LYS A 1 606 ? -15.389 -16.462 17.905 1.00 96.81 606 LYS A C 1
ATOM 4713 O O . LYS A 1 606 ? -16.566 -16.397 18.261 1.00 96.81 606 LYS A O 1
ATOM 4718 N N . ARG A 1 607 ? -14.395 -15.877 18.580 1.00 96.81 607 ARG A N 1
ATOM 4719 C CA . ARG A 1 607 ? -14.596 -15.174 19.853 1.00 96.81 607 ARG A CA 1
ATOM 4720 C C . ARG A 1 607 ? -15.510 -13.958 19.702 1.00 96.81 607 ARG A C 1
ATOM 4722 O O . ARG A 1 607 ? -16.430 -13.787 20.498 1.00 96.81 607 ARG A O 1
ATOM 4729 N N . LEU A 1 608 ? -15.309 -13.153 18.658 1.00 96.81 608 LEU A N 1
ATOM 4730 C CA . LEU A 1 608 ? -16.158 -11.997 18.359 1.00 96.81 608 LEU A CA 1
ATOM 4731 C C . LEU A 1 608 ? -17.607 -12.399 18.036 1.00 96.81 608 LEU A C 1
ATOM 4733 O O . LEU A 1 608 ? -18.543 -11.781 18.543 1.00 96.81 608 LEU A O 1
ATOM 4737 N N . ARG A 1 609 ? -17.809 -13.463 17.247 1.00 97.00 609 ARG A N 1
ATOM 4738 C CA . ARG A 1 609 ? -19.152 -14.007 16.973 1.00 97.00 609 ARG A CA 1
ATOM 4739 C C . ARG A 1 609 ? -19.820 -14.527 18.245 1.00 97.00 609 ARG A C 1
ATOM 4741 O O . ARG A 1 609 ? -21.009 -14.296 18.442 1.00 97.00 609 ARG A O 1
ATOM 4748 N N . GLY A 1 610 ? -19.055 -15.172 19.127 1.00 96.25 610 GLY A N 1
ATOM 4749 C CA . GLY A 1 610 ? -19.541 -15.690 20.409 1.00 96.25 610 GLY A CA 1
ATOM 4750 C C . GLY A 1 610 ? -20.078 -14.611 21.356 1.00 96.25 610 GLY A C 1
ATOM 4751 O O . GLY A 1 610 ? -20.982 -14.891 22.137 1.00 96.25 610 GLY A O 1
ATOM 4752 N N . VAL A 1 611 ? -19.578 -13.374 21.259 1.00 96.62 611 VAL A N 1
ATOM 4753 C CA . VAL A 1 611 ? -20.090 -12.217 22.023 1.00 96.62 611 VAL A CA 1
ATOM 4754 C C . VAL A 1 611 ? -21.150 -11.405 21.265 1.00 96.62 611 VAL A C 1
ATOM 4756 O O . VAL A 1 611 ? -21.546 -10.336 21.721 1.00 96.62 611 VAL A O 1
ATOM 4759 N N . GLY A 1 612 ? -21.620 -11.898 20.114 1.00 93.50 612 GLY A N 1
ATOM 4760 C CA . GLY A 1 612 ? -22.676 -11.270 19.317 1.00 93.50 612 GLY A CA 1
ATOM 4761 C C . GLY A 1 612 ? -22.213 -10.148 18.381 1.00 93.50 612 GLY A C 1
ATOM 4762 O O . GLY A 1 612 ? -23.057 -9.429 17.845 1.00 93.50 612 GLY A O 1
ATOM 4763 N N . ASN A 1 613 ? -20.904 -9.981 18.154 1.00 93.75 613 ASN A N 1
ATOM 4764 C CA . ASN A 1 613 ? -20.404 -8.992 17.198 1.00 93.75 613 ASN A CA 1
ATOM 4765 C C . ASN A 1 613 ? -20.609 -9.474 15.743 1.00 93.75 613 ASN A C 1
ATOM 4767 O O . ASN A 1 613 ? -20.534 -10.666 15.437 1.00 93.75 613 ASN A O 1
ATOM 4771 N N . LYS A 1 614 ? -20.857 -8.534 14.825 1.00 93.62 614 LYS A N 1
ATOM 4772 C CA . LYS A 1 614 ? -21.006 -8.783 13.387 1.00 93.62 614 LYS A CA 1
ATOM 4773 C C . LYS A 1 614 ? -19.625 -8.960 12.749 1.00 93.62 614 LYS A C 1
ATOM 4775 O O . LYS A 1 614 ? -18.917 -7.972 12.546 1.00 93.62 614 LYS A O 1
ATOM 4780 N N . VAL A 1 615 ? -19.270 -10.204 12.414 1.00 94.88 615 VAL A N 1
ATOM 4781 C CA . VAL A 1 615 ? -17.953 -10.546 11.851 1.00 94.88 615 VAL A CA 1
ATOM 4782 C C . VAL A 1 615 ? -18.036 -11.391 10.591 1.00 94.88 615 VAL A C 1
ATOM 4784 O O . VAL A 1 615 ? -18.513 -12.531 10.629 1.00 94.88 615 VAL A O 1
ATOM 4787 N N . GLU A 1 616 ? -17.450 -10.872 9.517 1.00 94.88 616 GLU A N 1
ATOM 4788 C CA . GLU A 1 616 ? -17.123 -11.644 8.318 1.00 94.88 616 GLU A CA 1
ATOM 4789 C C . GLU A 1 616 ? -15.645 -12.033 8.362 1.00 94.88 616 GLU A C 1
ATOM 4791 O O . GLU A 1 616 ? -14.789 -11.215 8.701 1.00 94.88 616 GLU A O 1
ATOM 4796 N N . LEU A 1 617 ? -15.351 -13.283 8.015 1.00 96.69 617 LEU A N 1
ATOM 4797 C CA . LEU A 1 617 ? -13.989 -13.786 7.870 1.00 96.69 617 LEU A CA 1
ATOM 4798 C C . LEU A 1 617 ? -13.839 -14.263 6.432 1.00 96.69 617 LEU A C 1
ATOM 4800 O O . LEU A 1 617 ? -14.620 -15.102 5.992 1.00 96.69 617 LEU A O 1
ATOM 4804 N N . TYR A 1 618 ? -12.841 -13.733 5.742 1.00 96.50 618 TYR A N 1
ATOM 4805 C CA . TYR A 1 618 ? -12.467 -14.112 4.393 1.00 96.50 618 TYR A CA 1
ATOM 4806 C C . TYR A 1 618 ? -11.076 -14.732 4.455 1.00 96.50 618 TYR A C 1
ATOM 4808 O O . TYR A 1 618 ? -10.149 -14.110 4.974 1.00 96.50 618 TYR A O 1
ATOM 4816 N N . ILE A 1 619 ? -10.941 -15.951 3.947 1.00 95.56 619 ILE A N 1
ATOM 4817 C CA . ILE A 1 619 ? -9.658 -16.638 3.824 1.00 95.56 619 ILE A CA 1
ATOM 4818 C C . ILE A 1 619 ? -9.307 -16.615 2.340 1.00 95.56 619 ILE A C 1
ATOM 4820 O O . ILE A 1 619 ? -10.086 -17.098 1.524 1.00 95.56 619 ILE A O 1
ATOM 4824 N N . VAL A 1 620 ? -8.196 -15.968 1.989 1.00 92.12 620 VAL A N 1
ATOM 4825 C CA . VAL A 1 620 ? -7.706 -15.922 0.607 1.00 92.12 620 VAL A CA 1
ATOM 4826 C C . VAL A 1 620 ? -6.648 -17.000 0.395 1.00 92.12 620 VAL A C 1
ATOM 4828 O O . VAL A 1 620 ? -5.710 -17.134 1.189 1.00 92.12 620 VAL A O 1
ATOM 4831 N N . ASP A 1 621 ? -6.820 -17.772 -0.671 1.00 89.12 621 ASP A N 1
ATOM 4832 C CA . ASP A 1 621 ? -5.954 -18.898 -1.004 1.00 89.12 621 ASP A CA 1
ATOM 4833 C C . ASP A 1 621 ? -4.641 -18.445 -1.662 1.00 89.12 621 ASP A C 1
ATOM 4835 O O . ASP A 1 621 ? -4.550 -17.347 -2.213 1.00 89.12 621 ASP A O 1
ATOM 4839 N N . ASP A 1 622 ? -3.615 -19.298 -1.577 1.00 86.19 622 ASP A N 1
ATOM 4840 C CA . ASP A 1 622 ? -2.319 -19.180 -2.264 1.00 86.19 622 ASP A CA 1
ATOM 4841 C C . ASP A 1 622 ? -1.548 -17.863 -2.049 1.00 86.19 622 ASP A C 1
ATOM 4843 O O . ASP A 1 622 ? -0.658 -17.500 -2.824 1.00 86.19 622 ASP A O 1
ATOM 4847 N N . LEU A 1 623 ? -1.854 -17.145 -0.968 1.00 88.50 623 LEU A N 1
ATOM 4848 C CA . LEU A 1 623 ? -1.224 -15.873 -0.631 1.00 88.50 623 LEU A CA 1
ATOM 4849 C C . LEU A 1 623 ? -0.486 -15.936 0.711 1.00 88.50 623 LEU A C 1
ATOM 4851 O O . LEU A 1 623 ? -1.039 -16.435 1.694 1.00 88.50 623 LEU A O 1
ATOM 4855 N N . PRO A 1 624 ? 0.744 -15.391 0.790 1.00 88.62 624 PRO A N 1
ATOM 4856 C CA . PRO A 1 624 ? 1.478 -15.284 2.043 1.00 88.62 624 PRO A CA 1
ATOM 4857 C C . PRO A 1 624 ? 1.038 -14.056 2.846 1.00 88.62 624 PRO A C 1
ATOM 4859 O O . PRO A 1 624 ? 0.249 -13.216 2.392 1.00 88.62 624 PRO A O 1
ATOM 4862 N N . HIS A 1 625 ? 1.614 -13.913 4.037 1.00 88.50 625 HIS A N 1
ATOM 4863 C CA . HIS A 1 625 ? 1.522 -12.678 4.804 1.00 88.50 625 HIS A CA 1
ATOM 4864 C C . HIS A 1 625 ? 1.995 -11.465 3.981 1.00 88.50 625 HIS A C 1
ATOM 4866 O O . HIS A 1 625 ? 2.952 -11.549 3.209 1.00 88.50 625 HIS A O 1
ATOM 4872 N N . GLY A 1 626 ? 1.343 -10.310 4.152 1.00 85.50 626 GLY A N 1
ATOM 4873 C CA . GLY A 1 626 ? 1.723 -9.083 3.441 1.00 85.50 626 GLY A CA 1
ATOM 4874 C C . GLY A 1 626 ? 1.246 -9.011 1.986 1.00 85.50 626 GLY A C 1
ATOM 4875 O O . GLY A 1 626 ? 1.781 -8.208 1.215 1.00 85.50 626 GLY A O 1
ATOM 4876 N N . PHE A 1 627 ? 0.241 -9.811 1.597 1.00 88.62 627 PHE A N 1
ATOM 4877 C CA . PHE A 1 627 ? -0.197 -9.938 0.202 1.00 88.62 627 PHE A CA 1
ATOM 4878 C C . PHE A 1 627 ? -0.574 -8.622 -0.489 1.00 88.62 627 PHE A C 1
ATOM 4880 O O . PHE A 1 627 ? -0.464 -8.526 -1.712 1.00 88.62 627 PHE A O 1
ATOM 4887 N N . LEU A 1 628 ? -0.985 -7.587 0.258 1.00 88.25 628 LEU A N 1
ATOM 4888 C CA . LEU A 1 628 ? -1.328 -6.285 -0.327 1.00 88.25 628 LEU A CA 1
ATOM 4889 C C . LEU A 1 628 ? -0.135 -5.637 -1.033 1.00 88.25 628 LEU A C 1
ATOM 4891 O O . LEU A 1 628 ? -0.326 -4.881 -1.983 1.00 88.25 628 LEU A O 1
ATOM 4895 N N . SER A 1 629 ? 1.094 -5.972 -0.637 1.00 81.12 629 SER A N 1
ATOM 4896 C CA . SER A 1 629 ? 2.306 -5.513 -1.326 1.00 81.12 629 SER A CA 1
ATOM 4897 C C . SER A 1 629 ? 2.475 -6.155 -2.708 1.00 81.12 629 SER A C 1
ATOM 4899 O O . SER A 1 629 ? 3.139 -5.590 -3.576 1.00 81.12 629 SER A O 1
ATOM 4901 N N . PHE A 1 630 ? 1.843 -7.306 -2.947 1.00 77.81 630 PHE A N 1
ATOM 4902 C CA . PHE A 1 630 ? 1.937 -8.062 -4.197 1.00 77.81 630 PHE A CA 1
ATOM 4903 C C . PHE A 1 630 ? 0.775 -7.795 -5.158 1.00 77.81 630 PHE A C 1
ATOM 4905 O O . PHE A 1 630 ? 0.753 -8.373 -6.246 1.00 77.81 630 PHE A O 1
ATOM 4912 N N . TYR A 1 631 ? -0.158 -6.886 -4.830 1.00 8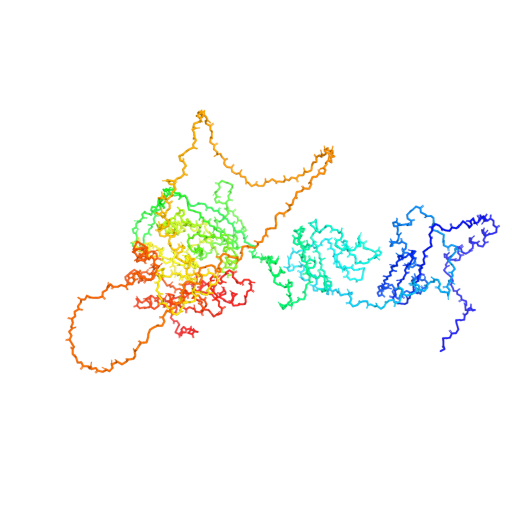1.25 631 TYR A N 1
ATOM 4913 C CA . TYR A 1 631 ? -1.364 -6.686 -5.644 1.00 81.25 631 TYR A CA 1
ATOM 4914 C C . TYR A 1 631 ? -1.080 -6.249 -7.086 1.00 81.25 631 TYR A C 1
ATOM 4916 O O . TYR A 1 631 ? -1.925 -6.417 -7.948 1.00 81.25 631 TYR A O 1
ATOM 4924 N N . MET A 1 632 ? 0.080 -5.666 -7.390 1.00 74.81 632 MET A N 1
ATOM 4925 C CA . MET A 1 632 ? 0.427 -5.310 -8.775 1.00 74.81 632 MET A CA 1
ATOM 4926 C C . MET A 1 632 ? 1.158 -6.428 -9.526 1.00 74.81 632 MET A C 1
ATOM 4928 O O . MET A 1 632 ? 1.373 -6.303 -10.730 1.00 74.81 632 MET A O 1
ATOM 4932 N N . VAL A 1 633 ? 1.567 -7.489 -8.827 1.00 73.00 633 VAL A N 1
ATOM 4933 C CA . VAL A 1 633 ? 2.544 -8.474 -9.307 1.00 73.00 633 VAL A CA 1
ATOM 4934 C C . VAL A 1 633 ? 1.900 -9.836 -9.575 1.00 73.00 633 VAL A C 1
ATOM 4936 O O . VAL A 1 633 ? 2.260 -10.478 -10.560 1.00 73.00 633 VAL A O 1
ATOM 4939 N N . CYS A 1 634 ? 0.926 -10.258 -8.763 1.00 78.00 634 CYS A N 1
ATOM 4940 C CA . CYS A 1 634 ? 0.191 -11.514 -8.950 1.00 78.00 634 CYS A CA 1
ATOM 4941 C C . CYS A 1 634 ? -1.322 -11.293 -9.116 1.00 78.00 634 CYS A C 1
ATOM 4943 O O . CYS A 1 634 ? -1.857 -10.223 -8.814 1.00 78.00 634 CYS A O 1
ATOM 4945 N N . GLN A 1 635 ? -2.011 -12.293 -9.673 1.00 84.31 635 GLN A N 1
ATOM 4946 C CA . GLN A 1 635 ? -3.454 -12.226 -9.906 1.00 84.31 635 GLN A CA 1
ATOM 4947 C C . GLN A 1 635 ? -4.218 -12.333 -8.585 1.00 84.31 635 GLN A C 1
ATOM 4949 O O . GLN A 1 635 ? -5.078 -11.503 -8.312 1.00 84.31 635 GLN A O 1
ATOM 4954 N N . GLU A 1 636 ? -3.817 -13.275 -7.746 1.00 87.12 636 GLU A N 1
ATOM 4955 C CA . GLU A 1 636 ? -4.369 -13.559 -6.428 1.00 87.12 636 GLU A CA 1
ATOM 4956 C C . GLU A 1 636 ? -4.291 -12.303 -5.548 1.00 87.12 636 GLU A C 1
ATOM 4958 O O . GLU A 1 636 ? -5.267 -11.890 -4.925 1.00 87.12 636 GLU A O 1
ATOM 4963 N N . GLY A 1 637 ? -3.154 -11.597 -5.582 1.00 88.19 637 GLY A N 1
ATOM 4964 C CA . GLY A 1 637 ? -2.974 -10.332 -4.871 1.00 88.19 637 GLY A CA 1
ATOM 4965 C C . GLY A 1 637 ? -3.906 -9.220 -5.369 1.00 88.19 637 GLY A C 1
ATOM 4966 O O . GLY A 1 637 ? -4.373 -8.414 -4.561 1.00 88.19 637 GLY A O 1
ATOM 4967 N N . ARG A 1 638 ? -4.210 -9.159 -6.679 1.00 89.69 638 ARG A N 1
ATOM 4968 C CA . ARG A 1 638 ? -5.223 -8.222 -7.210 1.00 89.69 638 ARG A CA 1
ATOM 4969 C C . ARG A 1 638 ? -6.607 -8.557 -6.692 1.00 89.69 638 ARG A C 1
ATOM 4971 O O . ARG A 1 638 ? -7.290 -7.651 -6.229 1.00 89.69 638 ARG A O 1
ATOM 4978 N N . GLU A 1 639 ? -6.997 -9.823 -6.770 1.00 90.38 639 GLU A N 1
ATOM 4979 C CA . GLU A 1 639 ? -8.315 -10.296 -6.343 1.00 90.38 639 GLU A CA 1
ATOM 4980 C C . GLU A 1 639 ? -8.524 -10.042 -4.843 1.00 90.38 639 GLU A C 1
ATOM 4982 O O . GLU A 1 639 ? -9.537 -9.468 -4.441 1.00 90.38 639 GLU A O 1
ATOM 4987 N N . ALA A 1 640 ? -7.516 -10.330 -4.016 1.00 92.94 640 ALA A N 1
ATOM 4988 C CA . ALA A 1 640 ? -7.549 -10.029 -2.588 1.00 92.94 640 ALA A CA 1
ATOM 4989 C C . ALA A 1 640 ? -7.629 -8.514 -2.308 1.00 92.94 640 ALA A C 1
ATOM 4991 O O . ALA A 1 640 ? -8.384 -8.069 -1.443 1.00 92.94 640 ALA A O 1
ATOM 4992 N N . ASN A 1 641 ? -6.916 -7.686 -3.078 1.00 94.69 641 ASN A N 1
ATOM 4993 C CA . ASN A 1 641 ? -7.027 -6.229 -2.986 1.00 94.69 641 ASN A CA 1
ATOM 4994 C C . ASN A 1 641 ? -8.415 -5.707 -3.422 1.00 94.69 641 ASN A C 1
ATOM 4996 O O . ASN A 1 641 ? -8.941 -4.761 -2.830 1.00 94.69 641 ASN A O 1
ATOM 5000 N N . GLU A 1 642 ? -9.028 -6.300 -4.447 1.00 93.94 642 GLU A N 1
ATOM 5001 C CA . GLU A 1 642 ? -10.401 -5.988 -4.861 1.00 93.94 642 GLU A CA 1
ATOM 5002 C C . GLU A 1 642 ? -11.416 -6.368 -3.778 1.00 93.94 642 GLU A C 1
ATOM 5004 O O . GLU A 1 642 ? -12.341 -5.594 -3.509 1.00 93.94 642 GLU A O 1
ATOM 5009 N N . LEU A 1 643 ? -11.194 -7.489 -3.089 1.00 95.19 643 LEU A N 1
ATOM 5010 C CA . LEU A 1 643 ? -11.973 -7.884 -1.920 1.00 95.19 643 LEU A CA 1
ATOM 5011 C C . LEU A 1 643 ? -11.844 -6.860 -0.781 1.00 95.19 643 LEU A C 1
ATOM 5013 O O . LEU A 1 643 ? -12.867 -6.441 -0.236 1.00 95.19 643 LEU A O 1
ATOM 5017 N N . CYS A 1 644 ? -10.636 -6.363 -0.475 1.00 96.75 644 CYS A N 1
ATOM 5018 C CA . CYS A 1 644 ? -10.459 -5.263 0.485 1.00 96.75 644 CYS A CA 1
ATOM 5019 C C . CYS A 1 644 ? -11.307 -4.043 0.099 1.00 96.75 644 CYS A C 1
ATOM 5021 O O . CYS A 1 644 ? -12.037 -3.498 0.929 1.00 96.75 644 CYS A O 1
ATOM 5023 N N . ILE A 1 645 ? -11.260 -3.628 -1.172 1.00 96.50 645 ILE A N 1
ATOM 5024 C CA . ILE A 1 645 ? -12.058 -2.503 -1.681 1.00 96.50 645 ILE A CA 1
ATOM 5025 C C . ILE A 1 645 ? -13.557 -2.777 -1.498 1.00 96.50 645 ILE A C 1
ATOM 5027 O O . ILE A 1 645 ? -14.293 -1.872 -1.098 1.00 96.50 645 ILE A O 1
ATOM 5031 N N . ALA A 1 646 ? -14.027 -3.996 -1.771 1.00 95.56 646 ALA A N 1
ATOM 5032 C CA . ALA A 1 646 ? -15.427 -4.376 -1.597 1.00 95.56 646 ALA A CA 1
ATOM 5033 C C . ALA A 1 646 ? -15.871 -4.301 -0.125 1.00 95.56 646 ALA A C 1
ATOM 5035 O O . ALA A 1 646 ? -16.912 -3.702 0.167 1.00 95.56 646 ALA A O 1
ATOM 5036 N N . CYS A 1 647 ? -15.060 -4.814 0.805 1.00 95.62 647 CYS A N 1
ATOM 5037 C CA . CYS A 1 647 ? -15.321 -4.731 2.245 1.00 95.62 647 CYS A CA 1
ATOM 5038 C C . CYS A 1 647 ? -15.361 -3.274 2.728 1.00 95.62 647 CYS A C 1
ATOM 5040 O O . CYS A 1 647 ? -16.319 -2.856 3.382 1.00 95.62 647 CYS A O 1
ATOM 5042 N N . ILE A 1 648 ? -14.395 -2.443 2.319 1.00 97.12 648 ILE A N 1
ATOM 5043 C CA . ILE A 1 648 ? -14.387 -1.018 2.683 1.00 97.12 648 ILE A CA 1
ATOM 5044 C C . ILE A 1 648 ? -15.626 -0.311 2.119 1.00 97.12 648 ILE A C 1
ATOM 5046 O O . ILE A 1 648 ? -16.280 0.449 2.832 1.00 97.12 648 ILE A O 1
ATOM 5050 N N . LYS A 1 649 ? -16.022 -0.591 0.869 1.00 95.50 649 LYS A N 1
ATOM 5051 C CA . LYS A 1 649 ? -17.268 -0.049 0.295 1.00 95.50 649 LYS A CA 1
ATOM 5052 C C . LYS A 1 649 ? -18.498 -0.458 1.101 1.00 95.50 649 LYS A C 1
ATOM 5054 O O . LYS A 1 649 ? -19.376 0.378 1.301 1.00 95.50 649 LYS A O 1
ATOM 5059 N N . LYS A 1 650 ? -18.576 -1.706 1.576 1.00 93.75 650 LYS A N 1
ATOM 5060 C CA . LYS A 1 650 ? -19.685 -2.189 2.421 1.00 93.75 650 LYS A CA 1
ATOM 5061 C C . LYS A 1 650 ? -19.811 -1.350 3.697 1.00 93.75 650 LYS A C 1
ATOM 5063 O O . LYS A 1 650 ? -20.928 -0.959 4.042 1.00 93.75 650 LYS A O 1
ATOM 5068 N N . ILE A 1 651 ? -18.684 -1.025 4.340 1.00 94.75 651 ILE A N 1
ATOM 5069 C CA . ILE A 1 651 ? -18.629 -0.148 5.522 1.00 94.75 651 ILE A CA 1
ATOM 5070 C C . ILE A 1 651 ? -19.085 1.273 5.159 1.00 94.75 651 ILE A C 1
ATOM 5072 O O . ILE A 1 651 ? -20.014 1.799 5.768 1.00 94.75 651 ILE A O 1
ATOM 5076 N N . LEU A 1 652 ? -18.500 1.869 4.115 1.00 94.44 652 LEU A N 1
ATOM 5077 C CA . LEU A 1 652 ? -18.769 3.256 3.714 1.00 94.44 652 LEU A CA 1
ATOM 5078 C C . LEU A 1 652 ? -20.191 3.504 3.180 1.00 94.44 652 LEU A C 1
ATOM 5080 O O . LEU A 1 652 ? -20.630 4.650 3.137 1.00 94.44 652 LEU A O 1
ATOM 5084 N N . LEU A 1 653 ? -20.908 2.459 2.758 1.00 88.31 653 LEU A N 1
ATOM 5085 C CA . LEU A 1 653 ? -22.302 2.543 2.307 1.00 88.31 653 LEU A CA 1
ATOM 5086 C C . LEU A 1 653 ? -23.326 2.296 3.430 1.00 88.31 653 LEU A C 1
ATOM 5088 O O . LEU A 1 653 ? -24.525 2.307 3.156 1.00 88.31 653 LEU A O 1
ATOM 5092 N N . GLY A 1 654 ? -22.891 1.998 4.661 1.00 75.12 654 GLY A N 1
ATOM 5093 C CA . GLY A 1 654 ? -23.790 1.671 5.777 1.00 75.12 654 GLY A CA 1
ATOM 5094 C C . GLY A 1 654 ? -24.600 0.377 5.577 1.00 75.12 654 GLY A C 1
ATOM 5095 O O . GLY A 1 654 ? -25.554 0.111 6.308 1.00 75.12 654 GLY A O 1
ATOM 5096 N N . LYS A 1 655 ? -24.232 -0.459 4.594 1.00 64.75 655 LYS A N 1
ATOM 5097 C CA . LYS A 1 655 ? -24.998 -1.651 4.177 1.00 64.75 655 LYS A CA 1
ATOM 5098 C C . LYS A 1 655 ? -24.853 -2.859 5.109 1.00 64.75 655 LYS A C 1
ATOM 5100 O O . LYS A 1 655 ? -25.460 -3.893 4.861 1.00 64.75 655 LYS A O 1
ATOM 5105 N N . ARG A 1 656 ? -24.124 -2.742 6.223 1.00 61.66 656 ARG A N 1
ATOM 5106 C CA . ARG A 1 656 ? -24.049 -3.785 7.271 1.00 61.66 656 ARG A CA 1
ATOM 5107 C C . ARG A 1 656 ? -25.322 -3.926 8.121 1.00 61.66 656 ARG A C 1
ATOM 5109 O O . ARG A 1 656 ? -25.402 -4.825 8.962 1.00 61.66 656 ARG A O 1
ATOM 5116 N N . ASN A 1 657 ? -26.309 -3.053 7.921 1.00 41.81 657 ASN A N 1
ATOM 5117 C CA . ASN A 1 657 ? -27.615 -3.129 8.580 1.00 41.81 657 ASN A CA 1
ATOM 5118 C C . ASN A 1 657 ? -28.697 -3.829 7.747 1.00 41.81 657 ASN A C 1
ATOM 5120 O O . ASN A 1 657 ? -29.821 -3.948 8.225 1.00 41.81 657 ASN A O 1
ATOM 5124 N N . VAL A 1 658 ? -28.380 -4.328 6.547 1.00 36.59 658 VAL A N 1
ATOM 5125 C CA . VAL A 1 658 ? -29.333 -5.125 5.770 1.00 36.59 658 VAL A CA 1
ATOM 5126 C C . VAL A 1 658 ? -29.147 -6.594 6.130 1.00 36.59 658 VAL A C 1
ATOM 5128 O O . VAL A 1 658 ? -28.134 -7.208 5.809 1.00 36.59 658 VAL A O 1
ATOM 5131 N N . THR A 1 659 ? -30.124 -7.135 6.849 1.00 32.78 659 THR A N 1
ATOM 5132 C CA . THR A 1 659 ? -30.355 -8.568 7.032 1.00 32.78 659 THR A CA 1
ATOM 5133 C C . THR A 1 659 ? -30.631 -9.219 5.675 1.00 32.78 659 THR A C 1
ATOM 5135 O O . THR A 1 659 ? -31.783 -9.460 5.328 1.00 32.78 659 THR A O 1
ATOM 5138 N N . GLU A 1 660 ? -29.598 -9.487 4.884 1.00 31.31 660 GLU A N 1
ATOM 5139 C CA . GLU A 1 660 ? -29.691 -10.483 3.821 1.00 31.31 660 GLU A CA 1
ATOM 5140 C C . GLU A 1 660 ? -28.953 -11.732 4.282 1.00 31.31 660 GLU A C 1
ATOM 5142 O O . GLU A 1 660 ? -27.751 -11.732 4.538 1.00 31.31 660 GLU A O 1
ATOM 5147 N N . SER A 1 661 ? -29.739 -12.791 4.450 1.00 30.22 661 SER A N 1
ATOM 5148 C CA . SER A 1 661 ? -29.337 -14.150 4.783 1.00 30.22 661 SER A CA 1
ATOM 5149 C C . SER A 1 661 ? -28.579 -14.808 3.625 1.00 30.22 661 SER A C 1
ATOM 5151 O O . SER A 1 661 ? -28.988 -15.851 3.116 1.00 30.22 661 SER A O 1
ATOM 5153 N N . SER A 1 662 ? -27.489 -14.205 3.170 1.00 29.39 662 SER A N 1
ATOM 5154 C CA . SER A 1 662 ? -26.480 -14.938 2.422 1.00 29.39 662 SER A CA 1
ATOM 5155 C C . SER A 1 662 ? -25.578 -15.600 3.450 1.00 29.39 662 SER A C 1
ATOM 5157 O O . SER A 1 662 ? -24.874 -14.919 4.195 1.00 29.39 662 SER A O 1
ATOM 5159 N N . THR A 1 663 ? -25.629 -16.928 3.513 1.00 27.55 663 THR A N 1
ATOM 5160 C CA . THR A 1 663 ? -24.565 -17.748 4.098 1.00 27.55 663 THR A CA 1
ATOM 5161 C C . THR A 1 663 ? -23.207 -17.134 3.747 1.00 27.55 663 THR A C 1
ATOM 5163 O O . THR A 1 663 ? -22.986 -16.870 2.560 1.00 27.55 663 THR A O 1
ATOM 5166 N N . PRO A 1 664 ? -22.319 -16.873 4.727 1.00 31.61 664 PRO A N 1
ATOM 5167 C CA . PRO A 1 664 ? -20.975 -16.423 4.405 1.00 31.61 664 PRO A CA 1
ATOM 5168 C C . PRO A 1 664 ? -20.355 -17.476 3.480 1.00 31.61 664 PRO A C 1
ATOM 5170 O O . PRO A 1 664 ? -20.565 -18.671 3.726 1.00 31.61 664 PRO A O 1
ATOM 5173 N N . PRO A 1 665 ? -19.651 -17.085 2.405 1.00 28.91 665 PRO A N 1
ATOM 5174 C CA . PRO A 1 665 ? -18.863 -18.046 1.665 1.00 28.91 665 PRO A CA 1
ATOM 5175 C C . PRO A 1 665 ? -17.825 -18.603 2.639 1.00 28.91 665 PRO A C 1
ATOM 5177 O O . PRO A 1 665 ? -16.888 -17.916 3.038 1.00 28.91 665 PRO A O 1
ATOM 5180 N N . ILE A 1 666 ? -18.062 -19.831 3.090 1.00 29.41 666 ILE A N 1
ATOM 5181 C CA . ILE A 1 666 ? -17.004 -20.687 3.595 1.00 29.41 666 ILE A CA 1
ATOM 5182 C C . ILE A 1 666 ? -16.280 -21.120 2.323 1.00 29.41 666 ILE A C 1
ATOM 5184 O O . ILE A 1 666 ? -16.806 -21.955 1.585 1.00 29.41 666 ILE A O 1
ATOM 5188 N N . TYR A 1 667 ? -15.169 -20.455 2.026 1.00 39.09 667 TYR A N 1
ATOM 5189 C CA . TYR A 1 667 ? -14.116 -21.056 1.221 1.00 39.09 667 TYR A CA 1
ATOM 5190 C C . TYR A 1 667 ? -13.196 -21.790 2.188 1.00 39.09 667 TYR A C 1
ATOM 5192 O O . TYR A 1 667 ? -12.795 -21.157 3.197 1.00 39.09 667 TYR A O 1
#

InterPro domains:
  IPR002168 Lipase, GDXG, putative histidine active site [PS01173] (310-326)
  IPR010468 Hormone-sensitive lipase, N-terminal [PF06350] (228-288)
  IPR013094 Alpha/beta hydrolase fold-3 [PF07859] (310-451)
  IPR013094 Alpha/beta hydrolase fold-3 [PF07859] (566-628)
  IPR029058 Alpha/Beta hydrolase fold [G3DSA:3.40.50.1820] (284-484)
  IPR029058 Alpha/Beta hydrolase fold [G3DSA:3.40.50.1820] (525-655)
  IPR029058 Alpha/Beta hydrolase fold [SSF53474] (266-651)